Protein AF-0000000073357534 (afdb_homodimer)

Nearest PDB structures (foldseek):
  8con-assembly1_A  TM=9.930E-01  e=1.482E-68  Arabidopsis thaliana
  4l0q-assembly1_B  TM=9.699E-01  e=1.072E-57  Arabidopsis thaliana
  8co4-assembly1_A  TM=9.662E-01  e=1.072E-57  Arabidopsis thaliana
  4dlb-assembly1_B  TM=9.691E-01  e=5.096E-57  Solanum lycopersicum
  7aas-assembly1_A  TM=9.736E-01  e=1.022E-55  Chlamydomonas reinhardtii

Structure (mmCIF, N/CA/C/O backbone):
data_AF-0000000073357534-model_v1
#
loop_
_entity.id
_entity.type
_entity.pdbx_description
1 polymer 'alcohol dehydrogenase'
#
loop_
_atom_site.group_PDB
_atom_site.id
_atom_site.type_symbol
_atom_site.label_atom_id
_atom_site.label_alt_id
_atom_site.label_comp_id
_atom_site.label_asym_id
_atom_site.label_entity_id
_atom_site.label_seq_id
_atom_site.pdbx_PDB_ins_code
_atom_site.Cartn_x
_atom_site.Cartn_y
_atom_site.Cartn_z
_atom_site.occupancy
_atom_site.B_iso_or_equiv
_atom_site.auth_seq_id
_atom_site.auth_comp_id
_atom_site.auth_asym_id
_atom_site.auth_atom_id
_atom_site.pdbx_PDB_model_num
ATOM 1 N N . MET A 1 1 ? 17.953 -46.375 -7.742 1 47.38 1 MET A N 1
ATOM 2 C CA . MET A 1 1 ? 17.859 -45.562 -8.945 1 47.38 1 MET A CA 1
ATOM 3 C C . MET A 1 1 ? 16.781 -46.094 -9.883 1 47.38 1 MET A C 1
ATOM 5 O O . MET A 1 1 ? 16.641 -47.312 -10.055 1 47.38 1 MET A O 1
ATOM 9 N N . SER A 1 2 ? 15.789 -45.156 -10.141 1 57.09 2 SER A N 1
ATOM 10 C CA . SER A 1 2 ? 14.75 -45.656 -11.055 1 57.09 2 SER A CA 1
ATOM 11 C C . SER A 1 2 ? 15.367 -46.219 -12.328 1 57.09 2 SER A C 1
ATOM 13 O O . SER A 1 2 ? 16.438 -45.812 -12.75 1 57.09 2 SER A O 1
ATOM 15 N N . SER A 1 3 ? 14.914 -47.375 -12.82 1 70.81 3 SER A N 1
ATOM 16 C CA . SER A 1 3 ? 15.375 -48.062 -14.016 1 70.81 3 SER A CA 1
ATOM 17 C C . SER A 1 3 ? 15.422 -47.125 -15.219 1 70.81 3 SER A C 1
ATOM 19 O O . SER A 1 3 ? 16.094 -47.406 -16.219 1 70.81 3 SER A O 1
ATOM 21 N N . THR A 1 4 ? 14.969 -45.906 -14.977 1 83.06 4 THR A N 1
ATOM 22 C CA . THR A 1 4 ? 14.867 -45.031 -16.125 1 83.06 4 THR A CA 1
ATOM 23 C C . THR A 1 4 ? 15.812 -43.844 -15.969 1 83.06 4 THR A C 1
ATOM 25 O O . THR A 1 4 ? 15.883 -42.969 -16.844 1 83.06 4 THR A O 1
ATOM 28 N N . ALA A 1 5 ? 16.641 -43.875 -15.008 1 86.44 5 ALA A N 1
ATOM 29 C CA . ALA A 1 5 ? 17.562 -42.75 -14.766 1 86.44 5 ALA A CA 1
ATOM 30 C C . ALA A 1 5 ? 18.562 -42.625 -15.922 1 86.44 5 ALA A C 1
ATOM 32 O O . ALA A 1 5 ? 19.125 -43.594 -16.391 1 86.44 5 ALA A O 1
ATOM 33 N N . GLY A 1 6 ? 18.641 -41.406 -16.391 1 90.25 6 GLY A N 1
ATOM 34 C CA . GLY A 1 6 ? 19.609 -41.094 -17.438 1 90.25 6 GLY A CA 1
ATOM 35 C C . GLY A 1 6 ? 19.125 -41.5 -18.812 1 90.25 6 GLY A C 1
ATOM 36 O O . GLY A 1 6 ? 19.812 -41.281 -19.812 1 90.25 6 GLY A O 1
ATOM 37 N N . GLN A 1 7 ? 17.906 -42.062 -18.875 1 95.19 7 GLN A N 1
ATOM 38 C CA . GLN A 1 7 ? 17.359 -42.531 -20.156 1 95.19 7 GLN A CA 1
ATOM 39 C C . GLN A 1 7 ? 16.203 -41.656 -20.609 1 95.19 7 GLN A C 1
ATOM 41 O O . GLN A 1 7 ? 15.547 -41 -19.797 1 95.19 7 GLN A O 1
ATOM 46 N N . VAL A 1 8 ? 16.047 -41.719 -21.906 1 97.12 8 VAL A N 1
ATOM 47 C CA . VAL A 1 8 ? 14.836 -41.125 -22.453 1 97.12 8 VAL A CA 1
ATOM 48 C C . VAL A 1 8 ? 13.625 -42 -22.141 1 97.12 8 VAL A C 1
ATOM 50 O O . VAL A 1 8 ? 13.688 -43.219 -22.312 1 97.12 8 VAL A O 1
ATOM 53 N N . ILE A 1 9 ? 12.594 -41.344 -21.703 1 96.88 9 ILE A N 1
ATOM 54 C CA . ILE A 1 9 ? 11.359 -42.062 -21.391 1 96.88 9 ILE A CA 1
ATOM 55 C C . ILE A 1 9 ? 10.305 -41.75 -22.453 1 96.88 9 ILE A C 1
ATOM 57 O O . ILE A 1 9 ? 10.172 -40.594 -22.875 1 96.88 9 ILE A O 1
ATOM 61 N N . ARG A 1 10 ? 9.648 -42.781 -22.891 1 97.5 10 ARG A N 1
ATOM 62 C CA . ARG A 1 10 ? 8.461 -42.562 -23.719 1 97.5 10 ARG A CA 1
ATOM 63 C C . ARG A 1 10 ? 7.188 -42.688 -22.891 1 97.5 10 ARG A C 1
ATOM 65 O O . ARG A 1 10 ? 7.02 -43.625 -22.109 1 97.5 10 ARG A O 1
ATOM 72 N N . CYS A 1 11 ? 6.395 -41.688 -23 1 97.19 11 CYS A N 1
ATOM 73 C CA . CYS A 1 11 ? 5.164 -41.719 -22.219 1 97.19 11 CYS A CA 1
ATOM 74 C C . CYS A 1 11 ? 4.066 -40.906 -22.922 1 97.19 11 CYS A C 1
ATOM 76 O O . CYS A 1 11 ? 4.293 -40.344 -23.984 1 97.19 11 CYS A O 1
ATOM 78 N N . LYS A 1 12 ? 2.865 -41 -22.297 1 98.12 12 LYS A N 1
ATOM 79 C CA . LYS A 1 12 ? 1.724 -40.25 -22.828 1 98.12 12 LYS A CA 1
ATOM 80 C C . LYS A 1 12 ? 1.749 -38.781 -22.391 1 98.12 12 LYS A C 1
ATOM 82 O O . LYS A 1 12 ? 2.104 -38.5 -21.25 1 98.12 12 LYS A O 1
ATOM 87 N N . ALA A 1 13 ? 1.419 -37.906 -23.312 1 98.62 13 ALA A N 1
ATOM 88 C CA . ALA A 1 13 ? 1.224 -36.469 -23.031 1 98.62 13 ALA A CA 1
ATOM 89 C C . ALA A 1 13 ? 0.085 -35.906 -23.875 1 98.62 13 ALA A C 1
ATOM 91 O O . ALA A 1 13 ? -0.211 -36.438 -24.969 1 98.62 13 ALA A O 1
ATOM 92 N N . ALA A 1 14 ? -0.612 -34.969 -23.328 1 98.62 14 ALA A N 1
ATOM 93 C CA . ALA A 1 14 ? -1.598 -34.219 -24.094 1 98.62 14 ALA A CA 1
ATOM 94 C C . ALA A 1 14 ? -0.962 -33 -24.734 1 98.62 14 ALA A C 1
ATOM 96 O O . ALA A 1 14 ? -0.644 -32 -24.047 1 98.62 14 ALA A O 1
ATOM 97 N N . VAL A 1 15 ? -0.807 -32.969 -26.031 1 98.31 15 VAL A N 1
ATOM 98 C CA . VAL A 1 15 ? -0.068 -31.938 -26.75 1 98.31 15 VAL A CA 1
ATOM 99 C C . VAL A 1 15 ? -1.045 -30.984 -27.422 1 98.31 15 VAL A C 1
ATOM 101 O O . VAL A 1 15 ? -2.027 -31.406 -28.031 1 98.31 15 VAL A O 1
ATOM 104 N N . ALA A 1 16 ? -0.853 -29.719 -27.188 1 97.25 16 ALA A N 1
ATOM 105 C CA . ALA A 1 16 ? -1.54 -28.703 -27.969 1 97.25 16 ALA A CA 1
ATOM 106 C C . ALA A 1 16 ? -0.762 -28.359 -29.234 1 97.25 16 ALA A C 1
ATOM 108 O O . ALA A 1 16 ? 0.313 -27.75 -29.172 1 97.25 16 ALA A O 1
ATOM 109 N N . TRP A 1 17 ? -1.296 -28.656 -30.344 1 96.25 17 TRP A N 1
ATOM 110 C CA . TRP A 1 17 ? -0.614 -28.438 -31.609 1 96.25 17 TRP A CA 1
ATOM 111 C C . TRP A 1 17 ? -0.954 -27.047 -32.156 1 96.25 17 TRP A C 1
ATOM 113 O O . TRP A 1 17 ? -0.148 -26.438 -32.875 1 96.25 17 TRP A O 1
ATOM 123 N N . GLU A 1 18 ? -2.139 -26.609 -31.906 1 93 18 GLU A N 1
ATOM 124 C CA . GLU A 1 18 ? -2.633 -25.312 -32.375 1 93 18 GLU A CA 1
ATOM 125 C C . GLU A 1 18 ? -3.51 -24.641 -31.312 1 93 18 GLU A C 1
ATOM 127 O O . GLU A 1 18 ? -4.141 -25.312 -30.5 1 93 18 GLU A O 1
ATOM 132 N N . ALA A 1 19 ? -3.549 -23.328 -31.422 1 93.38 19 ALA A N 1
ATOM 133 C CA . ALA A 1 19 ? -4.352 -22.547 -30.484 1 93.38 19 ALA A CA 1
ATOM 134 C C . ALA A 1 19 ? -5.824 -22.938 -30.562 1 93.38 19 ALA A C 1
ATOM 136 O O . ALA A 1 19 ? -6.391 -23.031 -31.656 1 93.38 19 ALA A O 1
ATOM 137 N N . GLY A 1 20 ? -6.344 -23.25 -29.453 1 93.19 20 GLY A N 1
ATOM 138 C CA . GLY A 1 20 ? -7.785 -23.422 -29.328 1 93.19 20 GLY A CA 1
ATOM 139 C C . GLY A 1 20 ? -8.273 -24.781 -29.812 1 93.19 20 GLY A C 1
ATOM 140 O O . GLY A 1 20 ? -9.469 -25.062 -29.75 1 93.19 20 GLY A O 1
ATOM 141 N N . LYS A 1 21 ? -7.457 -25.578 -30.312 1 95.31 21 LYS A N 1
ATOM 142 C CA . LYS A 1 21 ? -7.848 -26.922 -30.75 1 95.31 21 LYS A CA 1
ATOM 143 C C . LYS A 1 21 ? -7.676 -27.938 -29.609 1 95.31 21 LYS A C 1
ATOM 145 O O . LYS A 1 21 ? -6.816 -27.766 -28.75 1 95.31 21 LYS A O 1
ATOM 150 N N . PRO A 1 22 ? -8.516 -28.969 -29.609 1 97.31 22 PRO A N 1
ATOM 151 C CA . PRO A 1 22 ? -8.391 -29.969 -28.562 1 97.31 22 PRO A CA 1
ATOM 152 C C . PRO A 1 22 ? -6.977 -30.547 -28.453 1 97.31 22 PRO A C 1
ATOM 154 O O . PRO A 1 22 ? -6.289 -30.688 -29.469 1 97.31 22 PRO A O 1
ATOM 157 N N . LEU A 1 23 ? -6.586 -30.828 -27.266 1 98.31 23 LEU A N 1
ATOM 158 C CA . LEU A 1 23 ? -5.297 -31.469 -27.047 1 98.31 23 LEU A CA 1
ATOM 159 C C . LEU A 1 23 ? -5.277 -32.875 -27.656 1 98.31 23 LEU A C 1
ATOM 161 O O . LEU A 1 23 ? -6.301 -33.562 -27.656 1 98.31 23 LEU A O 1
ATOM 165 N N . VAL A 1 24 ? -4.156 -33.25 -28.141 1 98.44 24 VAL A N 1
ATOM 166 C CA . VAL A 1 24 ? -4 -34.562 -28.75 1 98.44 24 VAL A CA 1
ATOM 167 C C . VAL A 1 24 ? -3.109 -35.438 -27.875 1 98.44 24 VAL A C 1
ATOM 169 O O . VAL A 1 24 ? -1.997 -35.031 -27.516 1 98.44 24 VAL A O 1
ATOM 172 N N . MET A 1 25 ? -3.652 -36.656 -27.516 1 98.12 25 MET A N 1
ATOM 173 C CA . MET A 1 25 ? -2.828 -37.594 -26.797 1 98.12 25 MET A CA 1
ATOM 174 C C . MET A 1 25 ? -1.719 -38.156 -27.688 1 98.12 25 MET A C 1
ATOM 176 O O . MET A 1 25 ? -1.992 -38.719 -28.75 1 98.12 25 MET A O 1
ATOM 180 N N . GLU A 1 26 ? -0.502 -37.875 -27.25 1 98.12 26 GLU A N 1
ATOM 181 C CA . GLU A 1 26 ? 0.667 -38.344 -27.984 1 98.12 26 GLU A CA 1
ATOM 182 C C . GLU A 1 26 ? 1.582 -39.188 -27.109 1 98.12 26 GLU A C 1
ATOM 184 O O . GLU A 1 26 ? 1.539 -39.094 -25.891 1 98.12 26 GLU A O 1
ATOM 189 N N . GLU A 1 27 ? 2.275 -40.031 -27.766 1 98.19 27 GLU A N 1
ATOM 190 C CA . GLU A 1 27 ? 3.469 -40.594 -27.125 1 98.19 27 GLU A CA 1
ATOM 191 C C . GLU A 1 27 ? 4.672 -39.656 -27.328 1 98.19 27 GLU A C 1
ATOM 193 O O . GLU A 1 27 ? 5.059 -39.406 -28.469 1 98.19 27 GLU A O 1
ATOM 198 N N . VAL A 1 28 ? 5.219 -39.156 -26.25 1 98.44 28 VAL A N 1
ATOM 199 C CA . VAL A 1 28 ? 6.34 -38.25 -26.359 1 98.44 28 VAL A CA 1
ATOM 200 C C . VAL A 1 28 ? 7.582 -38.844 -25.719 1 98.44 28 VAL A C 1
ATOM 202 O O . VAL A 1 28 ? 7.48 -39.781 -24.906 1 98.44 28 VAL A O 1
ATOM 205 N N . GLU A 1 29 ? 8.68 -38.375 -26.172 1 98.44 29 GLU A N 1
ATOM 206 C CA . GLU A 1 29 ? 9.938 -38.656 -25.516 1 98.44 29 GLU A CA 1
ATOM 207 C C . GLU A 1 29 ? 10.289 -37.594 -24.484 1 98.44 29 GLU A C 1
ATOM 209 O O . GLU A 1 29 ? 10.219 -36.406 -24.781 1 98.44 29 GLU A O 1
ATOM 214 N N . VAL A 1 30 ? 10.602 -38.031 -23.266 1 98.5 30 VAL A N 1
ATOM 215 C CA . VAL A 1 30 ? 11.031 -37.094 -22.219 1 98.5 30 VAL A CA 1
ATOM 216 C C . VAL A 1 30 ? 12.5 -37.375 -21.875 1 98.5 30 VAL A C 1
ATOM 218 O O . VAL A 1 30 ? 12.859 -38.469 -21.453 1 98.5 30 VAL A O 1
ATOM 221 N N . ALA A 1 31 ? 13.289 -36.406 -22.078 1 98.06 31 ALA A N 1
ATOM 222 C CA . ALA A 1 31 ? 14.727 -36.531 -21.859 1 98.06 31 ALA A CA 1
ATOM 223 C C . ALA A 1 31 ? 15.047 -36.625 -20.359 1 98.06 31 ALA A C 1
ATOM 225 O O . ALA A 1 31 ? 14.234 -36.25 -19.516 1 98.06 31 ALA A O 1
ATOM 226 N N . PRO A 1 32 ? 16.188 -37.281 -20.047 1 97.88 32 PRO A N 1
ATOM 227 C CA . PRO A 1 32 ? 16.609 -37.25 -18.656 1 97.88 32 PRO A CA 1
ATOM 228 C C . PRO A 1 32 ? 16.938 -35.844 -18.172 1 97.88 32 PRO A C 1
ATOM 230 O O . PRO A 1 32 ? 17.312 -34.969 -18.969 1 97.88 32 PRO A O 1
ATOM 233 N N . PRO A 1 33 ? 16.812 -35.562 -16.859 1 98.25 33 PRO A N 1
ATOM 234 C CA . PRO A 1 33 ? 17.141 -34.25 -16.312 1 98.25 33 PRO A CA 1
ATOM 235 C C . PRO A 1 33 ? 18.625 -33.938 -16.406 1 98.25 33 PRO A C 1
ATOM 237 O O . PRO A 1 33 ? 19.469 -34.812 -16.219 1 98.25 33 PRO A O 1
ATOM 240 N N . GLN A 1 34 ? 18.938 -32.75 -16.781 1 97.69 34 GLN A N 1
ATOM 241 C CA . GLN A 1 34 ? 20.297 -32.25 -16.781 1 97.69 34 GLN A CA 1
ATOM 242 C C . GLN A 1 34 ? 20.625 -31.531 -15.469 1 97.69 34 GLN A C 1
ATOM 244 O O . GLN A 1 34 ? 19.984 -31.766 -14.453 1 97.69 34 GLN A O 1
ATOM 249 N N . ALA A 1 35 ? 21.734 -30.719 -15.539 1 97.69 35 ALA A N 1
ATOM 250 C CA . ALA A 1 35 ? 22.188 -30.016 -14.336 1 97.69 35 ALA A CA 1
ATOM 251 C C . ALA A 1 35 ? 21.062 -29.172 -13.742 1 97.69 35 ALA A C 1
ATOM 253 O O . ALA A 1 35 ? 20.422 -28.391 -14.461 1 97.69 35 ALA A O 1
ATOM 254 N N . MET A 1 36 ? 20.766 -29.359 -12.43 1 98.06 36 MET A N 1
ATOM 255 C CA . MET A 1 36 ? 19.812 -28.594 -11.633 1 98.06 36 MET A CA 1
ATOM 256 C C . MET A 1 36 ? 18.391 -28.859 -12.094 1 98.06 36 MET A C 1
ATOM 258 O O . MET A 1 36 ? 17.484 -28.062 -11.836 1 98.06 36 MET A O 1
ATOM 262 N N . GLU A 1 37 ? 18.219 -29.953 -12.742 1 98.25 37 GLU A N 1
ATOM 263 C CA . GLU A 1 37 ? 16.891 -30.359 -13.188 1 98.25 37 GLU A CA 1
ATOM 264 C C . GLU A 1 37 ? 16.422 -31.625 -12.477 1 98.25 37 GLU A C 1
ATOM 266 O O . GLU A 1 37 ? 17.25 -32.375 -11.922 1 98.25 37 GLU A O 1
ATOM 271 N N . VAL A 1 38 ? 15.148 -31.812 -12.461 1 98.56 38 VAL A N 1
ATOM 272 C CA . VAL A 1 38 ? 14.516 -33 -11.875 1 98.56 38 VAL A CA 1
ATOM 273 C C . VAL A 1 38 ? 13.438 -33.531 -12.82 1 98.56 38 VAL A C 1
ATOM 275 O O . VAL A 1 38 ? 12.68 -32.75 -13.406 1 98.56 38 VAL A O 1
ATOM 278 N N . ARG A 1 39 ? 13.438 -34.75 -13.055 1 98.75 39 ARG A N 1
ATOM 279 C CA . ARG A 1 39 ? 12.336 -35.375 -13.781 1 98.75 39 ARG A CA 1
ATOM 280 C C . ARG A 1 39 ? 11.289 -35.938 -12.82 1 98.75 39 ARG A C 1
ATOM 282 O O . ARG A 1 39 ? 11.625 -36.656 -11.867 1 98.75 39 ARG A O 1
ATOM 289 N N . LEU A 1 40 ? 10.109 -35.625 -13.062 1 98.56 40 LEU A N 1
ATOM 290 C CA . LEU A 1 40 ? 8.992 -35.969 -12.195 1 98.56 40 LEU A CA 1
ATOM 291 C C . LEU A 1 40 ? 8.039 -36.938 -12.898 1 98.56 40 LEU A C 1
ATOM 293 O O . LEU A 1 40 ? 7.773 -36.781 -14.094 1 98.56 40 LEU A O 1
ATOM 297 N N . LYS A 1 41 ? 7.562 -37.906 -12.172 1 98.44 41 LYS A N 1
ATOM 298 C CA . LYS A 1 41 ? 6.375 -38.656 -12.562 1 98.44 41 LYS A CA 1
ATOM 299 C C . LYS A 1 41 ? 5.105 -37.969 -12.039 1 98.44 41 LYS A C 1
ATOM 301 O O . LYS A 1 41 ? 4.891 -37.906 -10.828 1 98.44 41 LYS A O 1
ATOM 306 N N . ILE A 1 42 ? 4.289 -37.531 -12.922 1 98.69 42 ILE A N 1
ATOM 307 C CA . ILE A 1 42 ? 3.076 -36.812 -12.531 1 98.69 42 ILE A CA 1
ATOM 308 C C . ILE A 1 42 ? 1.961 -37.812 -12.25 1 98.69 42 ILE A C 1
ATOM 310 O O . ILE A 1 42 ? 1.645 -38.656 -13.102 1 98.69 42 ILE A O 1
ATOM 314 N N . LEU A 1 43 ? 1.398 -37.719 -11.102 1 98.56 43 LEU A N 1
ATOM 315 C CA . LEU A 1 43 ? 0.323 -38.656 -10.742 1 98.56 43 LEU A CA 1
ATOM 316 C C . LEU A 1 43 ? -1.036 -37.969 -10.859 1 98.56 43 LEU A C 1
ATOM 318 O O . LEU A 1 43 ? -2.016 -38.594 -11.266 1 98.56 43 LEU A O 1
ATOM 322 N N . PHE A 1 44 ? -1.114 -36.75 -10.469 1 98.62 44 PHE A N 1
ATOM 323 C CA . PHE A 1 44 ? -2.32 -35.938 -10.562 1 98.62 44 PHE A CA 1
ATOM 324 C C . PHE A 1 44 ? -1.992 -34.531 -11.078 1 98.62 44 PHE A C 1
ATOM 326 O O . PHE A 1 44 ? -0.974 -33.938 -10.703 1 98.62 44 PHE A O 1
ATOM 333 N N . THR A 1 45 ? -2.754 -34.031 -11.961 1 98.31 45 THR A N 1
ATOM 334 C CA . THR A 1 45 ? -2.676 -32.625 -12.406 1 98.31 45 THR A CA 1
ATOM 335 C C . THR A 1 45 ? -4.062 -32 -12.445 1 98.31 45 THR A C 1
ATOM 337 O O . THR A 1 45 ? -5.07 -32.688 -12.266 1 98.31 45 THR A O 1
ATOM 340 N N . SER A 1 46 ? -4.141 -30.75 -12.398 1 97.38 46 SER A N 1
ATOM 341 C CA . SER A 1 46 ? -5.414 -30.031 -12.461 1 97.38 46 SER A CA 1
ATOM 342 C C . SER A 1 46 ? -5.383 -28.938 -13.508 1 97.38 46 SER A C 1
ATOM 344 O O . SER A 1 46 ? -4.309 -28.469 -13.891 1 97.38 46 SER A O 1
ATOM 346 N N . LEU A 1 47 ? -6.535 -28.672 -14.047 1 96.12 47 LEU A N 1
ATOM 347 C CA . LEU A 1 47 ? -6.652 -27.609 -15.039 1 96.12 47 LEU A CA 1
ATOM 348 C C . LEU A 1 47 ? -6.863 -26.266 -14.359 1 96.12 47 LEU A C 1
ATOM 350 O O . LEU A 1 47 ? -7.684 -26.141 -13.453 1 96.12 47 LEU A O 1
ATOM 354 N N . CYS A 1 48 ? -6.082 -25.281 -14.711 1 93.19 48 CYS A N 1
ATOM 355 C CA . CYS A 1 48 ? -6.195 -23.906 -14.25 1 93.19 48 CYS A CA 1
ATOM 356 C C . CYS A 1 48 ? -6.578 -22.969 -15.391 1 93.19 48 CYS A C 1
ATOM 358 O O . CYS A 1 48 ? -6.293 -23.266 -16.562 1 93.19 48 CYS A O 1
ATOM 360 N N . HIS A 1 49 ? -7.195 -21.844 -15.102 1 89.38 49 HIS A N 1
ATOM 361 C CA . HIS A 1 49 ? -7.617 -20.891 -16.125 1 89.38 49 HIS A CA 1
ATOM 362 C C . HIS A 1 49 ? -6.418 -20.375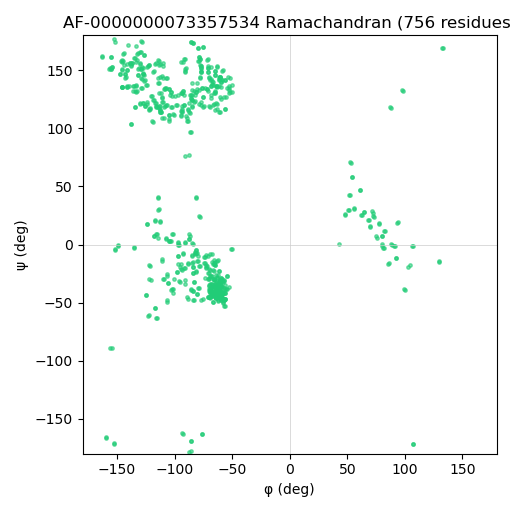 -16.922 1 89.38 49 HIS A C 1
ATOM 364 O O . HIS A 1 49 ? -6.539 -20.062 -18.109 1 89.38 49 HIS A O 1
ATOM 370 N N . THR A 1 50 ? -5.312 -20.266 -16.328 1 89.25 50 THR A N 1
ATOM 371 C CA . THR A 1 50 ? -4.086 -19.859 -17 1 89.25 50 THR A CA 1
ATOM 372 C C . THR A 1 50 ? -3.768 -20.797 -18.156 1 89.25 50 THR A C 1
ATOM 374 O O . THR A 1 50 ? -3.297 -20.344 -19.219 1 89.25 50 THR A O 1
ATOM 377 N N . ASP A 1 51 ? -4.012 -22.047 -18.016 1 92.75 51 ASP A N 1
ATOM 378 C CA . ASP A 1 51 ? -3.83 -23 -19.109 1 92.75 51 ASP A CA 1
ATOM 379 C C . ASP A 1 51 ? -4.75 -22.672 -20.281 1 92.75 51 ASP A C 1
ATOM 381 O O . ASP A 1 51 ? -4.312 -22.656 -21.422 1 92.75 51 ASP A O 1
ATOM 385 N N . VAL A 1 52 ? -5.957 -22.375 -19.922 1 91.5 52 VAL A N 1
ATOM 386 C CA . VAL A 1 52 ? -6.965 -22.109 -20.938 1 91.5 52 VAL A CA 1
ATOM 387 C C . VAL A 1 52 ? -6.629 -20.812 -21.672 1 91.5 52 VAL A C 1
ATOM 389 O O . VAL A 1 52 ? -6.723 -20.719 -22.891 1 91.5 52 VAL A O 1
ATOM 392 N N . TYR A 1 53 ? -6.234 -19.844 -20.906 1 87.06 53 TYR A N 1
ATOM 393 C CA . TYR A 1 53 ? -5.906 -18.547 -21.469 1 87.06 53 TYR A CA 1
ATOM 394 C C . TYR A 1 53 ? -4.82 -18.672 -22.531 1 87.06 53 TYR A C 1
ATOM 396 O O . TYR A 1 53 ? -4.961 -18.141 -23.625 1 87.06 53 TYR A O 1
ATOM 404 N N . PHE A 1 54 ? -3.777 -19.359 -22.25 1 89.5 54 PHE A N 1
ATOM 405 C CA . PHE A 1 54 ? -2.652 -19.453 -23.172 1 89.5 54 PHE A CA 1
ATOM 406 C C . PHE A 1 54 ? -2.928 -20.5 -24.25 1 89.5 54 PHE A C 1
ATOM 408 O O . PHE A 1 54 ? -2.35 -20.422 -25.344 1 89.5 54 PHE A O 1
ATOM 415 N N . TRP A 1 55 ? -3.801 -21.406 -23.953 1 92.88 55 TRP A N 1
ATOM 416 C CA . TRP A 1 55 ? -4.246 -22.375 -24.953 1 92.88 55 TRP A CA 1
ATOM 417 C C . TRP A 1 55 ? -5.078 -21.688 -26.031 1 92.88 55 TRP A C 1
ATOM 419 O O . TRP A 1 55 ? -4.887 -21.953 -27.219 1 92.88 55 TRP A O 1
ATOM 429 N N . GLU A 1 56 ? -5.898 -20.812 -25.578 1 89.06 56 GLU A N 1
ATOM 430 C CA . GLU A 1 56 ? -6.715 -20.062 -26.547 1 89.06 56 GLU A CA 1
ATOM 431 C C . GLU A 1 56 ? -5.875 -19.078 -27.328 1 89.06 56 GLU A C 1
ATOM 433 O O . GLU A 1 56 ? -6.176 -18.781 -28.5 1 89.06 56 GLU A O 1
ATOM 438 N N . ALA A 1 57 ? -4.805 -18.578 -26.703 1 77.75 57 ALA A N 1
ATOM 439 C CA . ALA A 1 57 ? -3.793 -17.688 -27.281 1 77.75 57 ALA A CA 1
ATOM 440 C C . ALA A 1 57 ? -4.438 -16.5 -27.969 1 77.75 57 ALA A C 1
ATOM 442 O O . ALA A 1 57 ? -4.012 -16.094 -29.062 1 77.75 57 ALA A O 1
ATOM 443 N N . LYS A 1 58 ? -5.52 -16.094 -27.531 1 70.94 58 LYS A N 1
ATOM 444 C CA . LYS A 1 58 ? -6.141 -14.953 -28.188 1 70.94 58 LYS A CA 1
ATOM 445 C C . LYS A 1 58 ? -5.25 -13.711 -28.109 1 70.94 58 LYS A C 1
ATOM 447 O O . LYS A 1 58 ? -4.922 -13.258 -27 1 70.94 58 LYS A O 1
ATOM 452 N N . GLY A 1 59 ? -4.77 -13.266 -29.25 1 60.84 59 GLY A N 1
ATOM 453 C CA . GLY A 1 59 ? -4.012 -12.031 -29.375 1 60.84 59 GLY A CA 1
ATOM 454 C C . GLY A 1 59 ? -2.559 -12.188 -28.969 1 60.84 59 GLY A C 1
ATOM 455 O O . GLY A 1 59 ? -1.865 -11.195 -28.734 1 60.84 59 GLY A O 1
ATOM 456 N N . GLN A 1 60 ? -2.223 -13.477 -28.734 1 69.38 60 GLN A N 1
ATOM 457 C CA . GLN A 1 60 ? -0.843 -13.695 -28.328 1 69.38 60 GLN A CA 1
ATOM 458 C C . GLN A 1 60 ? -0.088 -14.555 -29.328 1 69.38 60 GLN A C 1
ATOM 460 O O . GLN A 1 60 ? -0.653 -14.977 -30.344 1 69.38 60 GLN A O 1
ATOM 465 N N . THR A 1 61 ? 1.139 -14.352 -29.453 1 64.06 61 THR A N 1
ATOM 466 C CA . THR A 1 61 ? 1.969 -15.227 -30.266 1 64.06 61 THR A CA 1
ATOM 467 C C . THR A 1 61 ? 2.49 -16.406 -29.438 1 64.06 61 THR A C 1
ATOM 469 O O . THR A 1 61 ? 3.641 -16.391 -29 1 64.06 61 THR A O 1
ATOM 472 N N . PRO A 1 62 ? 1.475 -17.297 -29.297 1 68.75 62 PRO A N 1
ATOM 473 C CA . PRO A 1 62 ? 1.912 -18.375 -28.406 1 68.75 62 PRO A CA 1
ATOM 474 C C . PRO A 1 62 ? 2.846 -19.375 -29.094 1 68.75 62 PRO A C 1
ATOM 476 O O . PRO A 1 62 ? 2.9 -19.422 -30.312 1 68.75 62 PRO A O 1
ATOM 479 N N . LEU A 1 63 ? 3.689 -19.938 -28.422 1 86.44 63 LEU A N 1
ATOM 480 C CA . LEU A 1 63 ? 4.598 -21 -28.844 1 86.44 63 LEU A CA 1
ATOM 481 C C . LEU A 1 63 ? 3.861 -22.344 -28.953 1 86.44 63 LEU A C 1
ATOM 483 O O . LEU A 1 63 ? 3.146 -22.734 -28.031 1 86.44 63 LEU A O 1
ATOM 487 N N . PHE A 1 64 ? 3.797 -22.984 -30.156 1 91.94 64 PHE A N 1
ATOM 488 C CA . PHE A 1 64 ? 3.262 -24.328 -30.406 1 91.94 64 PHE A CA 1
ATOM 489 C C . PHE A 1 64 ? 4.242 -25.156 -31.219 1 91.94 64 PHE A C 1
ATOM 491 O O . PHE A 1 64 ? 5.07 -24.609 -31.953 1 91.94 64 PHE A O 1
ATOM 498 N N . PRO A 1 65 ? 4.184 -26.594 -31.141 1 95.62 65 PRO A N 1
ATOM 499 C CA . PRO A 1 65 ? 3.369 -27.375 -30.219 1 95.62 65 PRO A CA 1
ATOM 500 C C . PRO A 1 65 ? 3.863 -27.297 -28.781 1 95.62 65 PRO A C 1
ATOM 502 O O . PRO A 1 65 ? 5.059 -27.094 -28.531 1 95.62 65 PRO A O 1
ATOM 505 N N . ARG A 1 66 ? 2.949 -27.453 -27.859 1 95.38 66 ARG A N 1
ATOM 506 C CA . ARG A 1 66 ? 3.293 -27.266 -26.453 1 95.38 66 ARG A CA 1
ATOM 507 C C . ARG A 1 66 ? 2.502 -28.219 -25.562 1 95.38 66 ARG A C 1
ATOM 509 O O . ARG A 1 66 ? 1.424 -28.672 -25.938 1 95.38 66 ARG A O 1
ATOM 516 N N . ILE A 1 67 ? 3.09 -28.594 -24.453 1 97.5 67 ILE A N 1
ATOM 517 C CA . ILE A 1 67 ? 2.383 -29.312 -23.391 1 97.5 67 ILE A CA 1
ATOM 518 C C . ILE A 1 67 ? 2.051 -28.359 -22.25 1 97.5 67 ILE A C 1
ATOM 520 O O . ILE A 1 67 ? 2.949 -27.781 -21.641 1 97.5 67 ILE A O 1
ATOM 524 N N . PHE A 1 68 ? 0.743 -28.156 -21.953 1 96.88 68 PHE A N 1
ATOM 525 C CA . PHE A 1 68 ? 0.301 -27.25 -20.891 1 96.88 68 PHE A CA 1
ATOM 526 C C . PHE A 1 68 ? 0.281 -27.953 -19.547 1 96.88 68 PHE A C 1
ATOM 528 O O . PHE A 1 68 ? 0.93 -28.984 -19.375 1 96.88 68 PHE A O 1
ATOM 535 N N . GLY A 1 69 ? -0.296 -27.297 -18.594 1 97.19 69 GLY A N 1
ATOM 536 C CA . GLY A 1 69 ? -0.387 -27.812 -17.234 1 97.19 69 GLY A CA 1
ATOM 537 C C . GLY A 1 69 ? 0.686 -27.25 -16.312 1 97.19 69 GLY A C 1
ATOM 538 O O . GLY A 1 69 ? 1.859 -27.188 -16.688 1 97.19 69 GLY A O 1
ATOM 539 N N . HIS A 1 70 ? 0.26 -26.797 -15.125 1 97.12 70 HIS A N 1
ATOM 540 C CA . HIS A 1 70 ? 1.251 -26.266 -14.195 1 97.12 70 HIS A CA 1
ATOM 541 C C . HIS A 1 70 ? 0.841 -26.5 -12.75 1 97.12 70 HIS A C 1
ATOM 543 O O . HIS A 1 70 ? 1.559 -26.125 -11.82 1 97.12 70 HIS A O 1
ATOM 549 N N . GLU A 1 71 ? -0.271 -27.094 -12.516 1 97.06 71 GLU A N 1
ATOM 550 C CA . GLU A 1 71 ? -0.746 -27.516 -11.203 1 97.06 71 GLU A CA 1
ATOM 551 C C . GLU A 1 71 ? -0.771 -29.031 -11.094 1 97.06 71 GLU A C 1
ATOM 553 O O . GLU A 1 71 ? -1.57 -29.703 -11.758 1 97.06 71 GLU A O 1
ATOM 558 N N . ALA A 1 72 ? 0.109 -29.562 -10.195 1 98.25 72 ALA A N 1
ATOM 559 C CA . ALA A 1 72 ? 0.197 -31.031 -10.188 1 98.25 72 ALA A CA 1
ATOM 560 C C . ALA A 1 72 ? 0.854 -31.531 -8.906 1 98.25 72 ALA A C 1
ATOM 562 O O . ALA A 1 72 ? 1.378 -30.75 -8.117 1 98.25 72 ALA A O 1
ATOM 563 N N . GLY A 1 73 ? 0.663 -32.781 -8.625 1 98.44 73 GLY A N 1
ATOM 564 C CA . GLY A 1 73 ? 1.392 -33.562 -7.645 1 98.44 73 GLY A CA 1
ATOM 565 C C . GLY A 1 73 ? 2.014 -34.812 -8.227 1 98.44 73 GLY A C 1
ATOM 566 O O . GLY A 1 73 ? 1.408 -35.469 -9.078 1 98.44 73 GLY A O 1
ATOM 567 N N . GLY A 1 74 ? 3.211 -35.062 -7.836 1 98.38 74 GLY A N 1
ATOM 568 C CA . GLY A 1 74 ? 3.906 -36.188 -8.383 1 98.38 74 GLY A CA 1
ATOM 569 C C . GLY A 1 74 ? 5.062 -36.656 -7.516 1 98.38 74 GLY A C 1
ATOM 570 O O . GLY A 1 74 ? 5.109 -36.375 -6.32 1 98.38 74 GLY A O 1
ATOM 571 N N . ILE A 1 75 ? 5.863 -37.5 -8.156 1 98.31 75 ILE A N 1
ATOM 572 C CA . ILE A 1 75 ? 7.008 -38.125 -7.484 1 98.31 75 ILE A CA 1
ATOM 573 C C . ILE A 1 75 ? 8.281 -37.844 -8.289 1 98.31 75 ILE A C 1
ATOM 575 O O . ILE A 1 75 ? 8.266 -37.906 -9.523 1 98.31 75 ILE A O 1
ATOM 579 N N . VAL A 1 76 ? 9.367 -37.594 -7.52 1 98.62 76 VAL A N 1
ATOM 580 C CA . VAL A 1 76 ? 10.648 -37.469 -8.195 1 98.62 76 VAL A CA 1
ATOM 581 C C . VAL A 1 76 ? 11.062 -38.781 -8.805 1 98.62 76 VAL A C 1
ATOM 583 O O . VAL A 1 76 ? 11.164 -39.812 -8.094 1 98.62 76 VAL A O 1
ATOM 586 N N . GLU A 1 77 ? 11.234 -38.781 -10.07 1 98.38 77 GLU A N 1
ATOM 587 C CA . GLU A 1 77 ? 11.688 -40 -10.758 1 98.38 77 GLU A CA 1
ATOM 588 C C . GLU A 1 77 ? 13.211 -40.062 -10.82 1 98.38 77 GLU A C 1
ATOM 590 O O . GLU A 1 77 ? 13.797 -41.094 -10.547 1 98.38 77 GLU A O 1
ATOM 595 N N . SER A 1 78 ? 13.883 -39.031 -11.148 1 98.25 78 SER A N 1
ATOM 596 C CA . SER A 1 78 ? 15.336 -38.906 -11.195 1 98.25 78 SER A CA 1
ATOM 597 C C . SER A 1 78 ? 15.781 -37.469 -11.039 1 98.25 78 SER A C 1
ATOM 599 O O . SER A 1 78 ? 14.977 -36.531 -11.156 1 98.25 78 SER A O 1
ATOM 601 N N . VAL A 1 79 ? 17.062 -37.312 -10.688 1 98.19 79 VAL A N 1
ATOM 602 C CA . VAL A 1 79 ? 17.594 -35.969 -10.469 1 98.19 79 VAL A CA 1
ATOM 603 C C . VAL A 1 79 ? 18.859 -35.75 -11.305 1 98.19 79 VAL A C 1
ATOM 605 O O . VAL A 1 79 ? 19.594 -36.719 -11.578 1 98.19 79 VAL A O 1
ATOM 608 N N . GLY A 1 80 ? 19.047 -34.531 -11.742 1 97.44 80 GLY A N 1
ATOM 609 C CA . GLY A 1 80 ? 20.25 -34.188 -12.484 1 97.44 80 GLY A CA 1
ATOM 610 C C . GLY A 1 80 ? 21.406 -33.781 -11.586 1 97.44 80 GLY A C 1
ATOM 611 O O . GLY A 1 80 ? 21.266 -33.781 -10.359 1 97.44 80 GLY A O 1
ATOM 612 N N . GLU A 1 81 ? 22.516 -33.438 -12.289 1 96.81 81 GLU A N 1
ATO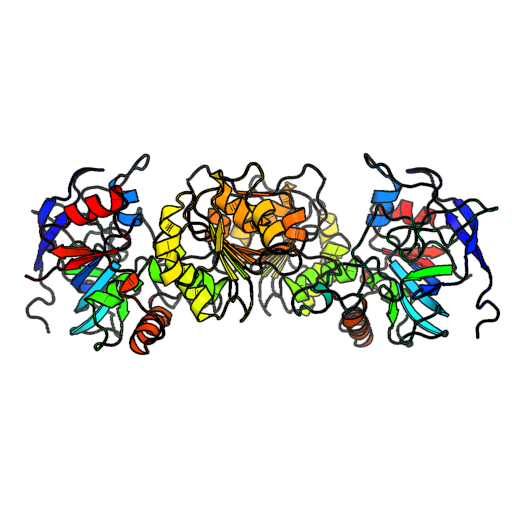M 613 C CA . GLU A 1 81 ? 23.719 -33 -11.586 1 96.81 81 GLU A CA 1
ATOM 614 C C . GLU A 1 81 ? 23.469 -31.766 -10.742 1 96.81 81 GLU A C 1
ATOM 616 O O . GLU A 1 81 ? 22.766 -30.844 -11.188 1 96.81 81 GLU A O 1
ATOM 621 N N . GLY A 1 82 ? 23.969 -31.734 -9.484 1 96.69 82 GLY A N 1
ATOM 622 C CA . GLY A 1 82 ? 23.906 -30.547 -8.648 1 96.69 82 GLY A CA 1
ATOM 623 C C . GLY A 1 82 ? 22.672 -30.5 -7.77 1 96.69 82 GLY A C 1
ATOM 624 O O . GLY A 1 82 ? 22.562 -29.656 -6.887 1 96.69 82 GLY A O 1
ATOM 625 N N . VAL A 1 83 ? 21.703 -31.375 -8.016 1 97.81 83 VAL A N 1
ATOM 626 C CA . VAL A 1 83 ? 20.516 -31.453 -7.172 1 97.81 83 VAL A CA 1
ATOM 627 C C . VAL A 1 83 ? 20.844 -32.188 -5.875 1 97.81 83 VAL A C 1
ATOM 629 O O . VAL A 1 83 ? 21.25 -33.344 -5.898 1 97.81 83 VAL A O 1
ATOM 632 N N . THR A 1 84 ? 20.656 -31.5 -4.742 1 96.62 84 THR A N 1
ATOM 633 C CA . THR A 1 84 ? 21.062 -32.094 -3.482 1 96.62 84 THR A CA 1
ATOM 634 C C . THR A 1 84 ? 19.875 -32.219 -2.525 1 96.62 84 THR A C 1
ATOM 636 O O . THR A 1 84 ? 19.906 -33.031 -1.59 1 96.62 84 THR A O 1
ATOM 639 N N . ASP A 1 85 ? 18.844 -31.516 -2.734 1 95.56 85 ASP A N 1
ATOM 640 C CA . ASP A 1 85 ? 17.781 -31.438 -1.734 1 95.56 85 ASP A CA 1
ATOM 641 C C . ASP A 1 85 ? 16.578 -32.281 -2.141 1 95.56 85 ASP A C 1
ATOM 643 O O . ASP A 1 85 ? 15.539 -32.25 -1.477 1 95.56 85 ASP A O 1
ATOM 647 N N . LEU A 1 86 ? 16.641 -33 -3.25 1 98.19 86 LEU A N 1
ATOM 648 C CA . LEU A 1 86 ? 15.625 -33.938 -3.73 1 98.19 86 LEU A CA 1
ATOM 649 C C . LEU A 1 86 ? 16.234 -35.281 -4.117 1 98.19 86 LEU A C 1
ATOM 651 O O . LEU A 1 86 ? 17.406 -35.344 -4.508 1 98.19 86 LEU A O 1
ATOM 655 N N . LYS A 1 87 ? 15.461 -36.281 -4 1 97.81 87 LYS A N 1
ATOM 656 C CA . LYS A 1 87 ? 15.859 -37.625 -4.418 1 97.81 87 LYS A CA 1
ATOM 657 C C . LYS A 1 87 ? 14.664 -38.406 -4.965 1 97.81 87 LYS A C 1
ATOM 659 O O . LYS A 1 87 ? 13.516 -38.094 -4.664 1 97.81 87 LYS A O 1
ATOM 664 N N . PRO A 1 88 ? 14.977 -39.469 -5.789 1 98.06 88 PRO A N 1
ATOM 665 C CA . PRO A 1 88 ? 13.875 -40.281 -6.285 1 98.06 88 PRO A CA 1
ATOM 666 C C . PRO A 1 88 ? 12.961 -40.781 -5.168 1 98.06 88 PRO A C 1
ATOM 668 O O . PRO A 1 88 ? 13.438 -41.188 -4.105 1 98.06 88 PRO A O 1
ATOM 671 N N . GLY A 1 89 ? 11.68 -40.656 -5.395 1 98.12 89 GLY A N 1
ATOM 672 C CA . GLY A 1 89 ? 10.711 -41.094 -4.402 1 98.12 89 GLY A CA 1
ATOM 673 C C . GLY A 1 89 ? 10.094 -39.969 -3.613 1 98.12 89 GLY A C 1
ATOM 674 O O . GLY A 1 89 ? 9.047 -40.125 -2.99 1 98.12 89 GLY A O 1
ATOM 675 N N . ASP A 1 90 ? 10.719 -38.844 -3.605 1 98.69 90 ASP A N 1
ATOM 676 C CA . ASP A 1 90 ? 10.164 -37.688 -2.896 1 98.69 90 ASP A CA 1
ATOM 677 C C . ASP A 1 90 ? 8.828 -37.25 -3.504 1 98.69 90 ASP A C 1
ATOM 679 O O . ASP A 1 90 ? 8.68 -37.25 -4.727 1 98.69 90 ASP A O 1
ATOM 683 N N . HIS A 1 91 ? 7.773 -36.938 -2.666 1 98.81 91 HIS A N 1
ATOM 684 C CA . HIS A 1 91 ? 6.527 -36.312 -3.098 1 98.81 91 HIS A CA 1
ATOM 685 C C . HIS A 1 91 ? 6.699 -34.812 -3.293 1 98.81 91 HIS A C 1
ATOM 687 O O . HIS A 1 91 ? 7.301 -34.125 -2.453 1 98.81 91 HIS A O 1
ATOM 693 N N . VAL A 1 92 ? 6.215 -34.312 -4.41 1 98.88 92 VAL A N 1
ATOM 694 C CA . VAL A 1 92 ? 6.543 -32.938 -4.73 1 98.88 92 VAL A CA 1
ATOM 695 C C . VAL A 1 92 ? 5.371 -32.281 -5.449 1 98.88 92 VAL A C 1
ATOM 697 O O . VAL A 1 92 ? 4.488 -32.969 -5.969 1 98.88 92 VAL A O 1
ATOM 700 N N . LEU A 1 93 ? 5.309 -30.984 -5.398 1 98.81 93 LEU A N 1
ATOM 701 C CA . LEU A 1 93 ? 4.48 -30.125 -6.234 1 98.81 93 LEU A CA 1
ATOM 702 C C . LEU A 1 93 ? 5.34 -29.281 -7.16 1 98.81 93 LEU A C 1
ATOM 704 O O . LEU A 1 93 ? 6.188 -28.516 -6.691 1 98.81 93 LEU A O 1
ATOM 708 N N . PRO A 1 94 ? 5.242 -29.453 -8.492 1 98.44 94 PRO A N 1
ATOM 709 C CA . PRO A 1 94 ? 5.859 -28.469 -9.391 1 98.44 94 PRO A CA 1
ATOM 710 C C . PRO A 1 94 ? 5.164 -27.109 -9.352 1 98.44 94 PRO A C 1
ATOM 712 O O . PRO A 1 94 ? 3.938 -27.047 -9.234 1 98.44 94 PRO A O 1
ATOM 715 N N . VAL A 1 95 ? 5.922 -26.047 -9.43 1 98.06 95 VAL A N 1
ATOM 716 C CA . VAL A 1 95 ? 5.375 -24.703 -9.328 1 98.06 95 VAL A CA 1
ATOM 717 C C . VAL A 1 95 ? 5.871 -23.859 -10.508 1 98.06 95 VAL A C 1
ATOM 719 O O . VAL A 1 95 ? 7.02 -23.984 -10.93 1 98.06 95 VAL A O 1
ATOM 722 N N . PHE A 1 96 ? 5.059 -22.984 -11.031 1 96.5 96 PHE A N 1
ATOM 723 C CA . PHE A 1 96 ? 5.305 -22.203 -12.25 1 96.5 96 PHE A CA 1
ATOM 724 C C . PHE A 1 96 ? 6.309 -21.094 -11.984 1 96.5 96 PHE A C 1
ATOM 726 O O . PHE A 1 96 ? 6.734 -20.406 -12.906 1 96.5 96 PHE A O 1
ATOM 733 N N . THR A 1 97 ? 6.648 -20.828 -10.758 1 96.69 97 THR A N 1
ATOM 734 C CA . THR A 1 97 ? 7.684 -19.906 -10.281 1 96.69 97 THR A CA 1
ATOM 735 C C . THR A 1 97 ? 8.547 -20.578 -9.219 1 96.69 97 THR A C 1
ATOM 737 O O . THR A 1 97 ? 8.242 -21.688 -8.773 1 96.69 97 THR A O 1
ATOM 740 N N . GLY A 1 98 ? 9.758 -19.969 -8.93 1 97.44 98 GLY A N 1
ATOM 741 C CA . GLY A 1 98 ? 10.609 -20.75 -8.047 1 97.44 98 GLY A CA 1
ATOM 742 C C . GLY A 1 98 ? 11.555 -19.875 -7.23 1 97.44 98 GLY A C 1
ATOM 743 O O . GLY A 1 98 ? 11.328 -18.672 -7.082 1 97.44 98 GLY A O 1
ATOM 744 N N . GLU A 1 99 ? 12.5 -20.578 -6.527 1 97.62 99 GLU A N 1
ATOM 745 C CA . GLU A 1 99 ? 13.555 -20.016 -5.695 1 97.62 99 GLU A CA 1
ATOM 746 C C . GLU A 1 99 ? 14.93 -20.5 -6.145 1 97.62 99 GLU A C 1
ATOM 748 O O . GLU A 1 99 ? 15.188 -21.703 -6.191 1 97.62 99 GLU A O 1
ATOM 753 N N . CYS A 1 100 ? 15.734 -19.562 -6.477 1 96.62 100 CYS A N 1
ATOM 754 C CA . CYS A 1 100 ? 17.125 -19.922 -6.73 1 96.62 100 CYS A CA 1
ATOM 755 C C . CYS A 1 100 ? 17.969 -19.812 -5.465 1 96.62 100 CYS A C 1
ATOM 757 O O . CYS A 1 100 ? 19.078 -20.328 -5.406 1 96.62 100 CYS A O 1
ATOM 759 N N . LYS A 1 101 ? 17.453 -19.031 -4.504 1 95.88 101 LYS A N 1
ATOM 760 C CA . LYS A 1 101 ? 17.984 -18.875 -3.154 1 95.88 101 LYS A CA 1
ATOM 761 C C . LYS A 1 101 ? 19.234 -18 -3.158 1 95.88 101 LYS A C 1
ATOM 763 O O . LYS A 1 101 ? 19.875 -17.812 -2.119 1 95.88 101 LYS A O 1
ATOM 768 N N . GLU A 1 102 ? 19.562 -17.422 -4.242 1 96.69 102 GLU A N 1
ATOM 769 C CA . GLU A 1 102 ? 20.812 -16.672 -4.336 1 96.69 102 GLU A CA 1
ATOM 770 C C . GLU A 1 102 ? 20.547 -15.219 -4.73 1 96.69 102 GLU A C 1
ATOM 772 O O . GLU A 1 102 ? 21.344 -14.328 -4.402 1 96.69 102 GLU A O 1
ATOM 777 N N . CYS A 1 103 ? 19.531 -15.023 -5.449 1 96.38 103 CYS A N 1
ATOM 778 C CA . CYS A 1 103 ? 19.297 -13.688 -5.965 1 96.38 103 CYS A CA 1
ATOM 779 C C . CYS A 1 103 ? 18.766 -12.766 -4.871 1 96.38 103 CYS A C 1
ATOM 781 O O . CYS A 1 103 ? 18.422 -13.227 -3.777 1 96.38 103 CYS A O 1
ATOM 783 N N . ARG A 1 104 ? 18.703 -11.477 -5.156 1 94.25 104 ARG A N 1
ATOM 784 C CA . ARG A 1 104 ? 18.281 -10.469 -4.191 1 94.25 104 ARG A CA 1
ATOM 785 C C . ARG A 1 104 ? 16.844 -10.711 -3.74 1 94.25 104 ARG A C 1
ATOM 787 O O . ARG A 1 104 ? 16.516 -10.492 -2.574 1 94.25 104 ARG A O 1
ATOM 794 N N . HIS A 1 105 ? 15.961 -11.133 -4.609 1 96 105 HIS A N 1
ATOM 795 C CA . HIS A 1 105 ? 14.57 -11.422 -4.258 1 96 105 HIS A CA 1
ATOM 796 C C . HIS A 1 105 ? 14.484 -12.594 -3.285 1 96 105 HIS A C 1
ATOM 798 O O . HIS A 1 105 ? 13.758 -12.523 -2.289 1 96 105 HIS A O 1
ATOM 804 N N . CYS A 1 106 ? 15.219 -13.633 -3.57 1 96.88 106 CYS A N 1
ATOM 805 C CA . CYS A 1 106 ? 15.195 -14.805 -2.709 1 96.88 106 CYS A CA 1
ATOM 806 C C . CYS A 1 106 ? 15.75 -14.484 -1.328 1 96.88 106 CYS A C 1
ATOM 808 O O . CYS A 1 106 ? 15.312 -15.055 -0.327 1 96.88 106 CYS A O 1
ATOM 810 N N . LYS A 1 107 ? 16.641 -13.57 -1.308 1 95 107 LYS A N 1
ATOM 811 C CA . LYS A 1 107 ? 17.281 -13.227 -0.042 1 95 107 LYS A CA 1
ATOM 812 C C . LYS A 1 107 ? 16.438 -12.234 0.75 1 95 107 LYS A C 1
ATOM 814 O O . LYS A 1 107 ? 16.641 -12.055 1.952 1 95 107 LYS A O 1
ATOM 819 N N . SER A 1 108 ? 15.578 -11.586 0.079 1 92.44 108 SER A N 1
ATOM 820 C CA . SER A 1 108 ? 14.695 -10.633 0.748 1 92.44 108 SER A CA 1
ATOM 821 C C . SER A 1 108 ? 13.68 -11.344 1.63 1 92.44 108 SER A C 1
ATOM 823 O O . SER A 1 108 ? 13.148 -12.391 1.255 1 92.44 108 SER A O 1
ATOM 825 N N . GLU A 1 109 ? 13.383 -10.719 2.77 1 91.19 109 GLU A N 1
ATOM 826 C CA . GLU A 1 109 ? 12.344 -11.234 3.654 1 91.19 109 GLU A CA 1
ATOM 827 C C . GLU A 1 109 ? 10.953 -10.805 3.191 1 91.19 109 GLU A C 1
ATOM 829 O O . GLU A 1 109 ? 9.945 -11.305 3.684 1 91.19 109 GLU A O 1
ATOM 834 N N . GLU A 1 110 ? 10.898 -9.922 2.189 1 92.38 110 GLU A N 1
ATOM 835 C CA . GLU A 1 110 ? 9.633 -9.289 1.83 1 92.38 110 GLU A CA 1
ATOM 836 C C . GLU A 1 110 ? 9.133 -9.781 0.475 1 92.38 110 GLU A C 1
ATOM 838 O O . GLU A 1 110 ? 7.977 -9.555 0.115 1 92.38 110 GLU A O 1
ATOM 843 N N . SER A 1 111 ? 9.984 -10.461 -0.269 1 94.62 111 SER A N 1
ATOM 844 C CA . SER A 1 111 ? 9.617 -10.883 -1.616 1 94.62 111 SER A CA 1
ATOM 845 C C . SER A 1 111 ? 9.539 -12.406 -1.713 1 94.62 111 SER A C 1
ATOM 847 O O . SER A 1 111 ? 10.312 -13.117 -1.072 1 94.62 111 SER A O 1
ATOM 849 N N . ASN A 1 112 ? 8.578 -12.867 -2.498 1 96.75 112 ASN A N 1
ATOM 850 C CA . ASN A 1 112 ? 8.516 -14.289 -2.826 1 96.75 112 ASN A CA 1
ATOM 851 C C . ASN A 1 112 ? 8.984 -14.555 -4.25 1 96.75 112 ASN A C 1
ATOM 853 O O . ASN A 1 112 ? 8.961 -15.695 -4.715 1 96.75 112 ASN A O 1
ATOM 857 N N . MET A 1 113 ? 9.414 -13.516 -4.926 1 96.69 113 MET A N 1
ATOM 858 C CA . MET A 1 113 ? 9.789 -13.625 -6.336 1 96.69 113 MET A CA 1
ATOM 859 C C . MET A 1 113 ? 11.227 -14.117 -6.48 1 96.69 113 MET A C 1
ATOM 861 O O . MET A 1 113 ? 11.891 -14.406 -5.488 1 96.69 113 MET A O 1
ATOM 865 N N . CYS A 1 114 ? 11.648 -14.383 -7.691 1 97.5 114 CYS A N 1
ATOM 866 C CA . CYS A 1 114 ? 12.984 -14.852 -8.023 1 97.5 114 CYS A CA 1
ATOM 867 C C . CYS A 1 114 ? 13.445 -14.297 -9.367 1 97.5 114 CYS A C 1
ATOM 869 O O . CYS A 1 114 ? 12.688 -14.305 -10.336 1 97.5 114 CYS A O 1
ATOM 871 N N . ASP A 1 115 ? 14.648 -13.844 -9.406 1 95.88 115 ASP A N 1
ATOM 872 C CA . ASP A 1 115 ? 15.164 -13.297 -10.656 1 95.88 115 ASP A CA 1
ATOM 873 C C . ASP A 1 115 ? 15.352 -14.391 -11.703 1 95.88 115 ASP A C 1
ATOM 875 O O . ASP A 1 115 ? 15.031 -14.195 -12.875 1 95.88 115 ASP A O 1
ATOM 879 N N . LEU A 1 116 ? 15.742 -15.477 -11.305 1 96.56 116 LEU A N 1
ATOM 880 C CA . LEU A 1 116 ? 16.109 -16.562 -12.211 1 96.56 116 LEU A CA 1
ATOM 881 C C . LEU A 1 116 ? 14.875 -17.344 -12.633 1 96.56 116 LEU A C 1
ATOM 883 O O . LEU A 1 116 ? 14.766 -17.75 -13.797 1 96.56 116 LEU A O 1
ATOM 887 N N . LEU A 1 117 ? 13.984 -17.562 -11.68 1 97.38 117 LEU A N 1
ATOM 888 C CA . LEU A 1 117 ? 12.93 -18.547 -11.883 1 97.38 117 LEU A CA 1
ATOM 889 C C . LEU A 1 117 ? 11.555 -17.891 -11.867 1 97.38 117 LEU A C 1
ATOM 891 O O . LEU A 1 117 ? 10.555 -18.531 -11.539 1 97.38 117 LEU A O 1
ATOM 895 N N . ARG A 1 118 ? 11.531 -16.625 -12.094 1 94.75 118 ARG A N 1
ATOM 896 C CA . ARG A 1 118 ? 10.258 -15.93 -12.25 1 94.75 118 ARG A CA 1
ATOM 897 C C . ARG A 1 118 ? 9.438 -16.531 -13.391 1 94.75 118 ARG A C 1
ATOM 899 O O . ARG A 1 118 ? 10 -17.016 -14.367 1 94.75 118 ARG A O 1
ATOM 906 N N . ILE A 1 119 ? 8.172 -16.453 -13.281 1 92.19 119 ILE A N 1
ATOM 907 C CA . ILE A 1 119 ? 7.289 -16.984 -14.32 1 92.19 119 ILE A CA 1
ATOM 908 C C . ILE A 1 119 ? 7.672 -16.375 -15.672 1 92.19 119 ILE A C 1
ATOM 910 O O . ILE A 1 119 ? 7.984 -15.188 -15.766 1 92.19 119 ILE A O 1
ATOM 914 N N . ASN A 1 120 ? 7.762 -17.141 -16.656 1 90.75 120 ASN A N 1
ATOM 915 C CA . ASN A 1 120 ? 8 -16.734 -18.031 1 90.75 120 ASN A CA 1
ATOM 916 C C . ASN A 1 120 ? 7.125 -17.516 -19 1 90.75 120 ASN A C 1
ATOM 918 O O . ASN A 1 120 ? 7.387 -18.688 -19.281 1 90.75 120 ASN A O 1
ATOM 922 N N . THR A 1 121 ? 6.074 -16.906 -19.5 1 86.56 121 THR A N 1
ATOM 923 C CA . THR A 1 121 ? 5.102 -17.578 -20.344 1 86.56 121 THR A CA 1
ATOM 924 C C . THR A 1 121 ? 5.621 -17.703 -21.781 1 86.56 121 THR A C 1
ATOM 926 O O . THR A 1 121 ? 5.066 -18.453 -22.578 1 86.56 121 THR A O 1
ATOM 929 N N . ASP A 1 122 ? 6.738 -17 -22.016 1 87.31 122 ASP A N 1
ATOM 930 C CA . ASP A 1 122 ? 7.266 -17.016 -23.375 1 87.31 122 ASP A CA 1
ATOM 931 C C . ASP A 1 122 ? 8.383 -18.062 -23.516 1 87.31 122 ASP A C 1
ATOM 933 O O . ASP A 1 122 ? 8.695 -18.5 -24.625 1 87.31 122 ASP A O 1
ATOM 937 N N . ARG A 1 123 ? 8.906 -18.484 -22.203 1 84.69 123 ARG A N 1
ATOM 938 C CA . ARG A 1 123 ? 10.016 -19.438 -22.234 1 84.69 123 ARG A CA 1
ATOM 939 C C . ARG A 1 123 ? 9.523 -20.844 -22.547 1 84.69 123 ARG A C 1
ATOM 941 O O . ARG A 1 123 ? 8.617 -21.359 -21.875 1 84.69 123 ARG A O 1
ATOM 948 N N . GLY A 1 124 ? 9.867 -21.469 -23.406 1 93.62 124 GLY A N 1
ATOM 949 C CA . GLY A 1 124 ? 9.445 -22.766 -23.891 1 93.62 124 GLY A CA 1
ATOM 950 C C . GLY A 1 124 ? 10.531 -23.828 -23.766 1 93.62 124 GLY A C 1
ATOM 951 O O . GLY A 1 124 ? 10.352 -24.953 -24.219 1 93.62 124 GLY A O 1
ATOM 952 N N . VAL A 1 125 ? 11.578 -23.422 -23.156 1 96.31 125 VAL A N 1
ATOM 953 C CA . VAL A 1 125 ? 12.719 -24.328 -23.094 1 96.31 125 VAL A CA 1
ATOM 954 C C . VAL A 1 125 ? 13.367 -24.234 -21.703 1 96.31 125 VAL A C 1
ATOM 956 O O . VAL A 1 125 ? 12.992 -23.391 -20.891 1 96.31 125 VAL A O 1
ATOM 959 N N . MET A 1 126 ? 14.297 -25.109 -21.422 1 97.5 126 MET A N 1
ATOM 960 C CA . MET A 1 126 ? 14.984 -25.141 -20.141 1 97.5 126 MET A CA 1
ATOM 961 C C . MET A 1 126 ? 16.031 -24.031 -20.062 1 97.5 126 MET A C 1
ATOM 963 O O . MET A 1 126 ? 16.625 -23.656 -21.078 1 97.5 126 MET A O 1
ATOM 967 N N . LEU A 1 127 ? 16.281 -23.594 -18.891 1 94.81 127 LEU A N 1
ATOM 968 C CA . LEU A 1 127 ? 17.188 -22.469 -18.641 1 94.81 127 LEU A CA 1
ATOM 969 C C . LEU A 1 127 ? 18.625 -22.859 -18.922 1 94.81 127 LEU A C 1
ATOM 971 O O . LEU A 1 127 ? 19.406 -22.062 -19.438 1 94.81 127 LEU A O 1
ATOM 975 N N . ASN A 1 128 ? 18.984 -24.078 -18.625 1 93 128 ASN A N 1
ATOM 976 C CA . ASN A 1 128 ? 20.375 -24.516 -18.641 1 93 128 ASN A CA 1
ATOM 977 C C . ASN A 1 128 ? 20.969 -24.5 -20.047 1 93 128 ASN A C 1
ATOM 979 O O . ASN A 1 128 ? 22.094 -24.062 -20.234 1 93 128 ASN A O 1
ATOM 983 N N . ASP A 1 129 ? 20.188 -24.969 -21.062 1 96.75 129 ASP A N 1
ATOM 984 C CA . ASP A 1 129 ? 20.781 -25.172 -22.375 1 96.75 129 ASP A CA 1
ATOM 985 C C . ASP A 1 129 ? 19.875 -24.625 -23.484 1 96.75 129 ASP A C 1
ATOM 987 O O . ASP A 1 129 ? 20.219 -24.703 -24.656 1 96.75 129 ASP A O 1
ATOM 991 N N . GLY A 1 130 ? 18.719 -24.141 -23.078 1 96.56 130 GLY A N 1
ATOM 992 C CA . GLY A 1 130 ? 17.797 -23.562 -24.047 1 96.56 130 GLY A CA 1
ATOM 993 C C . GLY A 1 130 ? 17.156 -24.594 -24.953 1 96.56 130 GLY A C 1
ATOM 994 O O . GLY A 1 130 ? 16.781 -24.281 -26.094 1 96.56 130 GLY A O 1
ATOM 995 N N . LYS A 1 131 ? 17 -25.781 -24.484 1 96.94 131 LYS A N 1
ATOM 996 C CA . LYS A 1 131 ? 16.391 -26.859 -25.266 1 96.94 131 LYS A CA 1
ATOM 997 C C . LYS A 1 131 ? 15.172 -27.438 -24.547 1 96.94 131 LYS A C 1
ATOM 999 O O . LYS A 1 131 ? 15.062 -27.344 -23.328 1 96.94 131 LYS A O 1
ATOM 1004 N N . SER A 1 132 ? 14.273 -28 -25.375 1 97.38 132 SER A N 1
ATOM 1005 C CA . SER A 1 132 ? 13.133 -28.703 -24.812 1 97.38 132 SER A CA 1
ATOM 1006 C C . SER A 1 132 ? 13.523 -30.078 -24.297 1 97.38 132 SER A C 1
ATOM 1008 O O . SER A 1 132 ? 14.484 -30.688 -24.781 1 97.38 132 SER A O 1
ATOM 1010 N N . ARG A 1 133 ? 12.859 -30.484 -23.312 1 98.44 133 ARG A N 1
ATOM 1011 C CA . ARG A 1 133 ? 13.062 -31.844 -22.828 1 98.44 133 ARG A CA 1
ATOM 1012 C C . ARG A 1 133 ? 12.008 -32.781 -23.391 1 98.44 133 ARG A C 1
ATOM 1014 O O . ARG A 1 133 ? 12.016 -34 -23.094 1 98.44 133 ARG A O 1
ATOM 1021 N N . PHE A 1 134 ? 11.078 -32.312 -24.203 1 98.56 134 PHE A N 1
ATOM 1022 C CA . PHE A 1 134 ? 10.062 -33.094 -24.875 1 98.56 134 PHE A CA 1
ATOM 1023 C C . PHE A 1 134 ? 10.336 -33.156 -26.375 1 98.56 134 PHE A C 1
ATOM 1025 O O . PHE A 1 134 ? 10.75 -32.156 -26.969 1 98.56 134 PHE A O 1
ATOM 1032 N N . SER A 1 135 ? 10.039 -34.312 -26.969 1 98.31 135 SER A N 1
ATOM 1033 C CA . SER A 1 135 ? 10.094 -34.406 -28.422 1 98.31 135 SER A CA 1
ATOM 1034 C C . SER A 1 135 ? 9.164 -35.5 -28.938 1 98.31 135 SER A C 1
ATOM 1036 O O . SER A 1 135 ? 8.797 -36.406 -28.188 1 98.31 135 SER A O 1
ATOM 1038 N N . ILE A 1 136 ? 8.711 -35.375 -30.062 1 97.88 136 ILE A N 1
ATOM 1039 C CA . ILE A 1 136 ? 8.039 -36.438 -30.828 1 97.88 136 ILE A CA 1
ATOM 1040 C C . ILE A 1 136 ? 8.789 -36.656 -32.125 1 97.88 136 ILE A C 1
ATOM 1042 O O . ILE A 1 136 ? 8.867 -35.781 -33 1 97.88 136 ILE A O 1
ATOM 1046 N N . ARG A 1 137 ? 9.336 -37.781 -32.375 1 95.06 137 ARG A N 1
ATOM 1047 C CA . ARG A 1 137 ? 10.094 -38.125 -33.562 1 95.06 137 ARG A CA 1
ATOM 1048 C C . ARG A 1 137 ? 11.18 -37.094 -33.844 1 95.06 137 ARG A C 1
ATOM 1050 O O . ARG A 1 137 ? 11.281 -36.594 -34.969 1 95.06 137 ARG A O 1
ATOM 1057 N N . GLY A 1 138 ? 11.781 -36.75 -32.812 1 94.38 138 GLY A N 1
ATOM 1058 C CA . GLY A 1 138 ? 12.922 -35.844 -32.938 1 94.38 138 GLY A CA 1
ATOM 1059 C C . GLY A 1 138 ? 12.523 -34.375 -32.969 1 94.38 138 GLY A C 1
ATOM 1060 O O . GLY A 1 138 ? 13.375 -33.5 -32.875 1 94.38 138 GLY A O 1
ATOM 1061 N N . GLN A 1 139 ? 11.312 -34.094 -33.219 1 96.31 139 GLN A N 1
ATOM 1062 C CA . GLN A 1 139 ? 10.836 -32.719 -33.219 1 96.31 139 GLN A CA 1
ATOM 1063 C C . GLN A 1 139 ? 10.523 -32.219 -31.797 1 96.31 139 GLN A C 1
ATOM 1065 O O . GLN A 1 139 ? 9.758 -32.844 -31.078 1 96.31 139 GLN A O 1
ATOM 1070 N N . PRO A 1 140 ? 11.07 -31.094 -31.453 1 97 140 PRO A N 1
ATOM 1071 C CA . PRO A 1 140 ? 10.867 -30.609 -30.094 1 97 140 PRO A CA 1
ATOM 1072 C C . PRO A 1 140 ? 9.414 -30.203 -29.828 1 97 140 PRO A C 1
ATOM 1074 O O . PRO A 1 140 ? 8.75 -29.656 -30.719 1 97 140 PRO A O 1
ATOM 1077 N N . ILE A 1 141 ? 8.875 -30.5 -28.656 1 97.5 141 ILE A N 1
ATOM 1078 C CA . ILE A 1 141 ? 7.641 -29.984 -28.078 1 97.5 141 ILE A CA 1
ATOM 1079 C C . ILE A 1 141 ? 7.969 -29.047 -26.906 1 97.5 141 ILE A C 1
ATOM 1081 O O . ILE A 1 141 ? 8.766 -29.391 -26.031 1 97.5 141 ILE A O 1
ATOM 1085 N N . TYR A 1 142 ? 7.363 -27.891 -26.797 1 96.31 142 TYR A N 1
ATOM 1086 C CA . TYR A 1 142 ? 7.789 -26.844 -25.875 1 96.31 142 TYR A CA 1
ATOM 1087 C C . TYR A 1 142 ? 7.078 -26.984 -24.531 1 96.31 142 TYR A C 1
ATOM 1089 O O . TYR A 1 142 ? 5.957 -27.5 -24.453 1 96.31 142 TYR A O 1
ATOM 1097 N N . HIS A 1 143 ? 7.801 -26.516 -23.531 1 94.56 143 HIS A N 1
ATOM 1098 C CA . HIS A 1 143 ? 7.25 -26.484 -22.172 1 94.56 143 HIS A CA 1
ATOM 1099 C C . HIS A 1 143 ? 6.324 -25.281 -22 1 94.56 143 HIS A C 1
ATOM 1101 O O . HIS A 1 143 ? 6.441 -24.281 -22.719 1 94.56 143 HIS A O 1
ATOM 1107 N N . PHE A 1 144 ? 5.441 -25.406 -21.016 1 94.62 144 PHE A N 1
ATOM 1108 C CA . PHE A 1 144 ? 4.625 -24.281 -20.562 1 94.62 144 PHE A CA 1
ATOM 1109 C C . PHE A 1 144 ? 5.012 -23.875 -19.141 1 94.62 144 PHE A C 1
ATOM 1111 O O . PHE A 1 144 ? 4.965 -24.703 -18.219 1 94.62 144 PHE A O 1
ATOM 1118 N N . VAL A 1 145 ? 5.473 -22.656 -18.906 1 93.81 145 VAL A N 1
ATOM 1119 C CA . VAL A 1 145 ? 5.863 -21.984 -17.672 1 93.81 145 VAL A CA 1
ATOM 1120 C C . VAL A 1 145 ? 6.777 -22.906 -16.859 1 93.81 145 VAL A C 1
ATOM 1122 O O . VAL A 1 145 ? 6.703 -22.938 -15.633 1 93.81 145 VAL A O 1
ATOM 1125 N N . GLY A 1 146 ? 7.473 -23.797 -17.562 1 94.06 146 GLY A N 1
ATOM 1126 C CA . GLY A 1 146 ? 8.523 -24.594 -16.953 1 94.06 146 GLY A CA 1
ATOM 1127 C C . GLY A 1 146 ? 8 -25.812 -16.219 1 94.06 146 GLY A C 1
ATOM 1128 O O . GLY A 1 146 ? 8.742 -26.484 -15.492 1 94.06 146 GLY A O 1
ATOM 1129 N N . THR A 1 147 ? 6.762 -26.203 -16.344 1 96.62 147 THR A N 1
ATOM 1130 C CA . THR A 1 147 ? 6.184 -27.328 -15.609 1 96.62 147 THR A CA 1
ATOM 1131 C C . THR A 1 147 ? 5.625 -28.375 -16.578 1 96.62 147 THR A C 1
ATOM 1133 O O . THR A 1 147 ? 6.121 -29.5 -16.625 1 96.62 147 THR A O 1
ATOM 1136 N N . SER A 1 148 ? 4.672 -28.031 -17.391 1 97.88 148 SER A N 1
ATOM 1137 C CA . SER A 1 148 ? 4.098 -28.922 -18.391 1 97.88 148 SER A CA 1
ATOM 1138 C C . SER A 1 148 ? 3.648 -30.234 -17.781 1 97.88 148 SER A C 1
ATOM 1140 O O . SER A 1 148 ? 4.121 -31.312 -18.172 1 97.88 148 SER A O 1
ATOM 1142 N N . THR A 1 149 ? 2.594 -30.156 -17.016 1 98.44 149 THR A N 1
ATOM 1143 C CA . THR A 1 149 ? 2.203 -31.312 -16.219 1 98.44 149 THR A CA 1
ATOM 1144 C C . THR A 1 149 ? 1.112 -32.125 -16.906 1 98.44 149 THR A C 1
ATOM 1146 O O . THR A 1 149 ? 0.616 -33.094 -16.375 1 98.44 149 THR A O 1
ATOM 1149 N N . PHE A 1 150 ? 0.696 -31.719 -18.141 1 98.69 150 PHE A N 1
ATOM 1150 C CA . PHE A 1 150 ? -0.181 -32.562 -18.953 1 98.69 150 PHE A CA 1
ATOM 1151 C C . PHE A 1 150 ? 0.62 -33.625 -19.672 1 98.69 150 PHE A C 1
ATOM 1153 O O . PHE A 1 150 ? 0.441 -33.844 -20.875 1 98.69 150 PHE A O 1
ATOM 1160 N N . SER A 1 151 ? 1.549 -34.188 -19.016 1 98.69 151 SER A N 1
ATOM 1161 C CA . SER A 1 151 ? 2.422 -35.281 -19.422 1 98.69 151 SER A CA 1
ATOM 1162 C C . SER A 1 151 ? 2.717 -36.219 -18.234 1 98.69 151 SER A C 1
ATOM 1164 O O . SER A 1 151 ? 2.865 -35.75 -17.109 1 98.69 151 SER A O 1
ATOM 1166 N N . GLU A 1 152 ? 2.809 -37.531 -18.484 1 98.44 152 GLU A N 1
ATOM 1167 C CA . GLU A 1 152 ? 3.039 -38.469 -17.406 1 98.44 152 GLU A CA 1
ATOM 1168 C C . GLU A 1 152 ? 4.379 -38.219 -16.719 1 98.44 152 GLU A C 1
ATOM 1170 O O . GLU A 1 152 ? 4.535 -38.5 -15.531 1 98.44 152 GLU A O 1
ATOM 1175 N N . TYR A 1 153 ? 5.332 -37.781 -17.5 1 98.25 153 TYR A N 1
ATOM 1176 C CA . TYR A 1 153 ? 6.629 -37.344 -16.984 1 98.25 153 TYR A CA 1
ATOM 1177 C C . TYR A 1 153 ? 6.977 -35.969 -17.484 1 98.25 153 TYR A C 1
ATOM 1179 O O . TYR A 1 153 ? 6.629 -35.594 -18.609 1 98.25 153 TYR A O 1
ATOM 1187 N N . THR A 1 154 ? 7.652 -35.219 -16.688 1 98.44 154 THR A N 1
ATOM 1188 C CA . THR A 1 154 ? 8.133 -33.906 -17.078 1 98.44 154 THR A CA 1
ATOM 1189 C C . THR A 1 154 ? 9.492 -33.625 -16.453 1 98.44 154 THR A C 1
ATOM 1191 O O . THR A 1 154 ? 9.953 -34.375 -15.586 1 98.44 154 THR A O 1
ATOM 1194 N N . VAL A 1 155 ? 10.164 -32.625 -16.969 1 98.62 155 VAL A N 1
ATOM 1195 C CA . VAL A 1 155 ? 11.438 -32.188 -16.422 1 98.62 155 VAL A CA 1
ATOM 1196 C C . VAL A 1 155 ? 11.32 -30.719 -16 1 98.62 155 VAL A C 1
ATOM 1198 O O . VAL A 1 155 ? 10.859 -29.875 -16.781 1 98.62 155 VAL A O 1
ATOM 1201 N N . VAL A 1 156 ? 11.695 -30.438 -14.758 1 98.25 156 VAL A N 1
ATOM 1202 C CA . VAL A 1 156 ? 11.531 -29.109 -14.164 1 98.25 156 VAL A CA 1
ATOM 1203 C C . VAL A 1 156 ? 12.836 -28.688 -13.492 1 98.25 156 VAL A C 1
ATOM 1205 O O . VAL A 1 156 ? 13.602 -29.531 -13.016 1 98.25 156 VAL A O 1
ATOM 1208 N N . HIS A 1 157 ? 13.133 -27.375 -13.539 1 98.38 157 HIS A N 1
ATOM 1209 C CA . HIS A 1 157 ? 14.242 -26.891 -12.727 1 98.38 157 HIS A CA 1
ATOM 1210 C C . HIS A 1 157 ? 14.008 -27.172 -11.25 1 98.38 157 HIS A C 1
ATOM 1212 O O . HIS A 1 157 ? 12.898 -26.969 -10.742 1 98.38 157 HIS A O 1
ATOM 1218 N N . VAL A 1 158 ? 15.047 -27.578 -10.508 1 98.44 158 VAL A N 1
ATOM 1219 C CA . VAL A 1 158 ? 14.914 -28.016 -9.125 1 98.44 158 VAL A CA 1
ATOM 1220 C C . VAL A 1 158 ? 14.352 -26.875 -8.273 1 98.44 158 VAL A C 1
ATOM 1222 O O . VAL A 1 158 ? 13.602 -27.109 -7.328 1 98.44 158 VAL A O 1
ATOM 1225 N N . GLY A 1 159 ? 14.633 -25.625 -8.602 1 98.12 159 GLY A N 1
ATOM 1226 C CA . GLY A 1 159 ? 14.172 -24.453 -7.859 1 98.12 159 GLY A CA 1
ATOM 1227 C C . GLY A 1 159 ? 12.672 -24.25 -7.949 1 98.12 159 GLY A C 1
ATOM 1228 O O . GLY A 1 159 ? 12.109 -23.438 -7.211 1 98.12 159 GLY A O 1
ATOM 1229 N N . CYS A 1 160 ? 11.961 -24.984 -8.773 1 98.25 160 CYS A N 1
ATOM 1230 C CA . CYS A 1 160 ? 10.523 -24.875 -8.984 1 98.25 160 CYS A CA 1
ATOM 1231 C C . CYS A 1 160 ? 9.797 -26.109 -8.477 1 98.25 160 CYS A C 1
ATOM 1233 O O . CYS A 1 160 ? 8.68 -26.406 -8.914 1 98.25 160 CYS A O 1
ATOM 1235 N N . VAL A 1 161 ? 10.422 -26.859 -7.621 1 98.69 161 VAL A N 1
ATOM 1236 C CA . VAL A 1 161 ? 9.836 -28.094 -7.102 1 98.69 161 VAL A CA 1
ATOM 1237 C C . VAL A 1 161 ? 9.758 -28.016 -5.578 1 98.69 161 VAL A C 1
ATOM 1239 O O . VAL A 1 161 ? 10.781 -27.938 -4.898 1 98.69 161 VAL A O 1
ATOM 1242 N N . ALA A 1 162 ? 8.562 -28.031 -5.062 1 98.62 162 ALA A N 1
ATOM 1243 C CA . ALA A 1 162 ? 8.367 -28.016 -3.615 1 98.62 162 ALA A CA 1
ATOM 1244 C C . ALA A 1 162 ? 8.227 -29.438 -3.066 1 98.62 162 ALA A C 1
ATOM 1246 O O . ALA A 1 162 ? 7.289 -30.156 -3.422 1 98.62 162 ALA A O 1
ATOM 1247 N N . LYS A 1 163 ? 9.195 -29.812 -2.25 1 98.75 163 LYS A N 1
ATOM 1248 C CA . LYS A 1 163 ? 9.078 -31.094 -1.547 1 98.75 163 LYS A CA 1
ATOM 1249 C C . LYS A 1 163 ? 8.016 -31.031 -0.452 1 98.75 163 LYS A C 1
ATOM 1251 O O . LYS A 1 163 ? 7.977 -30.062 0.32 1 98.75 163 LYS A O 1
ATOM 1256 N N . ILE A 1 164 ? 7.172 -32.031 -0.401 1 98.81 164 ILE A N 1
ATOM 1257 C CA . ILE A 1 164 ? 6.09 -31.953 0.574 1 98.81 164 ILE A CA 1
ATOM 1258 C C . ILE A 1 164 ? 6.043 -33.219 1.409 1 98.81 164 ILE A C 1
ATOM 1260 O O . ILE A 1 164 ? 6.793 -34.156 1.153 1 98.81 164 ILE A O 1
ATOM 1264 N N . ASN A 1 165 ? 5.16 -33.25 2.432 1 98.5 165 ASN A N 1
ATOM 1265 C CA . ASN A 1 165 ? 4.84 -34.375 3.275 1 98.5 165 ASN A CA 1
ATOM 1266 C C . ASN A 1 165 ? 4.379 -35.562 2.445 1 98.5 165 ASN A C 1
ATOM 1268 O O . ASN A 1 165 ? 3.354 -35.5 1.768 1 98.5 165 ASN A O 1
ATOM 1272 N N . PRO A 1 166 ? 5.176 -36.656 2.506 1 98.25 166 PRO A N 1
ATOM 1273 C CA . PRO A 1 166 ? 4.797 -37.812 1.681 1 98.25 166 PRO A CA 1
ATOM 1274 C C . PRO A 1 166 ? 3.445 -38.406 2.072 1 98.25 166 PRO A C 1
ATOM 1276 O O . PRO A 1 166 ? 2.852 -39.156 1.299 1 98.25 166 PRO A O 1
ATOM 1279 N N . ALA A 1 167 ? 2.977 -38.031 3.186 1 98.56 167 ALA A N 1
ATOM 1280 C CA . ALA A 1 167 ? 1.686 -38.531 3.639 1 98.56 167 ALA A CA 1
ATOM 1281 C C . ALA A 1 167 ? 0.538 -37.719 3.045 1 98.56 167 ALA A C 1
ATOM 1283 O O . ALA A 1 167 ? -0.622 -38.125 3.104 1 98.56 167 ALA A O 1
ATOM 1284 N N . ALA A 1 168 ? 0.801 -36.562 2.498 1 98.69 168 ALA A N 1
ATOM 1285 C CA . ALA A 1 168 ? -0.249 -35.719 1.928 1 98.69 168 ALA A CA 1
ATOM 1286 C C . ALA A 1 168 ? -0.837 -36.375 0.671 1 98.69 168 ALA A C 1
ATOM 1288 O O . ALA A 1 168 ? -0.1 -36.781 -0.225 1 98.69 168 ALA A O 1
ATOM 1289 N N . PRO A 1 169 ? -2.152 -36.5 0.617 1 98.56 169 PRO A N 1
ATOM 1290 C CA . PRO A 1 169 ? -2.762 -37.062 -0.592 1 98.56 169 PRO A CA 1
ATOM 1291 C C . PRO A 1 169 ? -2.564 -36.188 -1.817 1 98.56 169 PRO A C 1
ATOM 1293 O O . PRO A 1 169 ? -3.133 -35.094 -1.887 1 98.56 169 PRO A O 1
ATOM 1296 N N . LEU A 1 170 ? -1.883 -36.656 -2.758 1 98.25 170 LEU A N 1
ATOM 1297 C CA . LEU A 1 170 ? -1.487 -35.875 -3.918 1 98.25 170 LEU A CA 1
ATOM 1298 C C . LEU A 1 170 ? -2.705 -35.469 -4.742 1 98.25 170 LEU A C 1
ATOM 1300 O O . LEU A 1 170 ? -2.686 -34.438 -5.43 1 98.25 170 LEU A O 1
ATOM 1304 N N . ASP A 1 171 ? -3.785 -36.281 -4.73 1 97.5 171 ASP A N 1
ATOM 1305 C CA . ASP A 1 171 ? -4.988 -35.969 -5.496 1 97.5 171 ASP A CA 1
ATOM 1306 C C . ASP A 1 171 ? -5.738 -34.781 -4.895 1 97.5 171 ASP A C 1
ATOM 1308 O O . ASP A 1 171 ? -6.672 -34.25 -5.5 1 97.5 171 ASP A O 1
ATOM 1312 N N . LYS A 1 172 ? -5.34 -34.344 -3.709 1 98.06 172 LYS A N 1
ATOM 1313 C CA . LYS A 1 172 ? -5.926 -33.188 -3.068 1 98.06 172 LYS A CA 1
ATOM 1314 C C . LYS A 1 172 ? -4.969 -32 -3.117 1 98.06 172 LYS A C 1
ATOM 1316 O O . LYS A 1 172 ? -5.32 -30.922 -3.617 1 98.06 172 LYS A O 1
ATOM 1321 N N . VAL A 1 173 ? -3.727 -32.188 -2.738 1 98.5 173 VAL A N 1
ATOM 1322 C CA . VAL A 1 173 ? -2.816 -31.078 -2.498 1 98.5 173 VAL A CA 1
ATOM 1323 C C . VAL A 1 173 ? -2.236 -30.594 -3.824 1 98.5 173 VAL A C 1
ATOM 1325 O O . VAL A 1 173 ? -1.619 -29.531 -3.885 1 98.5 173 VAL A O 1
ATOM 1328 N N . CYS A 1 174 ? -2.494 -31.312 -4.957 1 97.81 174 CYS A N 1
ATOM 1329 C CA . CYS A 1 174 ? -1.96 -30.922 -6.258 1 97.81 174 CYS A CA 1
ATOM 1330 C C . CYS A 1 174 ? -2.533 -29.594 -6.707 1 97.81 174 CYS A C 1
ATOM 1332 O O . CYS A 1 174 ? -1.967 -28.922 -7.578 1 97.81 174 CYS A O 1
ATOM 1334 N N . VAL A 1 175 ? -3.66 -29.141 -6.098 1 97.69 175 VAL A N 1
ATOM 1335 C CA . VAL A 1 175 ? -4.332 -27.922 -6.527 1 97.69 175 VAL A CA 1
ATOM 1336 C C . VAL A 1 175 ? -3.723 -26.719 -5.812 1 97.69 175 VAL A C 1
ATOM 1338 O O . VAL A 1 175 ? -4.145 -25.578 -6.027 1 97.69 175 VAL A O 1
ATOM 1341 N N . LEU A 1 176 ? -2.635 -26.875 -4.988 1 98.19 176 LEU A N 1
ATOM 1342 C CA . LEU A 1 176 ? -2.072 -25.797 -4.172 1 98.19 176 LEU A CA 1
ATOM 1343 C C . LEU A 1 176 ? -0.946 -25.078 -4.91 1 98.19 176 LEU A C 1
ATOM 1345 O O . LEU A 1 176 ? -0.464 -24.047 -4.461 1 98.19 176 LEU A O 1
ATOM 1349 N N . SER A 1 177 ? -0.54 -25.562 -6.02 1 95.69 177 SER A N 1
ATOM 1350 C CA . SER A 1 177 ? 0.678 -25.031 -6.633 1 95.69 177 SER A CA 1
ATOM 1351 C C . SER A 1 177 ? 0.382 -23.828 -7.516 1 95.69 177 SER A C 1
ATOM 1353 O O . SER A 1 177 ? 1.251 -23.359 -8.258 1 95.69 177 SER A O 1
ATOM 1355 N N . CYS A 1 178 ? -0.853 -23.281 -7.488 1 94.88 178 CYS A N 1
ATOM 1356 C CA . CYS A 1 178 ? -1.122 -22.062 -8.227 1 94.88 178 CYS A CA 1
ATOM 1357 C C . CYS A 1 178 ? -2.303 -21.312 -7.621 1 94.88 178 CYS A C 1
ATOM 1359 O O . CYS A 1 178 ? -2.145 -20.578 -6.645 1 94.88 178 CYS A O 1
ATOM 1361 N N . GLY A 1 179 ? -3.535 -21.625 -8.078 1 92.69 179 GLY A N 1
ATOM 1362 C CA . GLY A 1 179 ? -4.699 -20.766 -7.867 1 92.69 179 GLY A CA 1
ATOM 1363 C C . GLY A 1 179 ? -5.109 -20.672 -6.41 1 92.69 179 GLY A C 1
ATOM 1364 O O . GLY A 1 179 ? -5.379 -19.578 -5.906 1 92.69 179 GLY A O 1
ATOM 1365 N N . ILE A 1 180 ? -5.242 -21.781 -5.766 1 97.12 180 ILE A N 1
ATOM 1366 C CA . ILE A 1 180 ? -5.742 -21.797 -4.395 1 97.12 180 ILE A CA 1
ATOM 1367 C C . ILE A 1 180 ? -4.758 -21.062 -3.479 1 97.12 180 ILE A C 1
ATOM 1369 O O . ILE A 1 180 ? -5.152 -20.203 -2.688 1 97.12 180 ILE A O 1
ATOM 1373 N N . SER A 1 181 ? -3.455 -21.375 -3.643 1 97.94 181 SER A N 1
ATOM 1374 C CA . SER A 1 181 ? -2.445 -20.672 -2.855 1 97.94 181 SER A CA 1
ATOM 1375 C C . SER A 1 181 ? -2.432 -19.188 -3.172 1 97.94 181 SER A C 1
ATOM 1377 O O . SER A 1 181 ? -2.219 -18.359 -2.283 1 97.94 181 SER A O 1
ATOM 1379 N N . THR A 1 182 ? -2.662 -18.844 -4.445 1 97.81 182 THR A N 1
ATOM 1380 C CA . THR A 1 182 ? -2.721 -17.438 -4.863 1 97.81 182 THR A CA 1
ATOM 1381 C C . THR A 1 182 ? -3.779 -16.688 -4.066 1 97.81 182 THR A C 1
ATOM 1383 O O . THR A 1 182 ? -3.482 -15.664 -3.438 1 97.81 182 THR A O 1
ATOM 1386 N N . GLY A 1 183 ? -5 -17.203 -4.031 1 98.38 183 GLY A N 1
ATOM 1387 C CA . GLY A 1 183 ? -6.082 -16.547 -3.311 1 98.38 183 GLY A CA 1
ATOM 1388 C C . GLY A 1 183 ? -5.902 -16.578 -1.804 1 98.38 183 GLY A C 1
ATOM 1389 O O . GLY A 1 183 ? -6.078 -15.562 -1.128 1 98.38 183 GLY A O 1
ATOM 1390 N N . LEU A 1 184 ? -5.539 -17.766 -1.298 1 98.75 184 LEU A N 1
ATOM 1391 C CA . LEU A 1 184 ? -5.336 -17.969 0.133 1 98.75 184 LEU A CA 1
ATOM 1392 C C . LEU A 1 184 ? -4.273 -17 0.664 1 98.75 184 LEU A C 1
ATOM 1394 O O . LEU A 1 184 ? -4.496 -16.312 1.658 1 98.75 184 LEU A O 1
ATOM 1398 N N . GLY A 1 185 ? -3.154 -16.984 -0.027 1 98.5 185 GLY A N 1
ATOM 1399 C CA . GLY A 1 185 ? -2.045 -16.141 0.398 1 98.5 185 GLY A CA 1
ATOM 1400 C C . GLY A 1 185 ? -2.33 -14.656 0.247 1 98.5 185 GLY A C 1
ATOM 1401 O O . GLY A 1 185 ? -1.857 -13.844 1.046 1 98.5 185 GLY A O 1
ATOM 1402 N N . ALA A 1 186 ? -3.1 -14.258 -0.787 1 98.75 186 ALA A N 1
ATOM 1403 C CA . ALA A 1 186 ? -3.477 -12.852 -0.954 1 98.75 186 ALA A CA 1
ATOM 1404 C C . ALA A 1 186 ? -4.16 -12.32 0.3 1 98.75 186 ALA A C 1
ATOM 1406 O O . ALA A 1 186 ? -3.922 -11.18 0.704 1 98.75 186 ALA A O 1
ATOM 1407 N N . THR A 1 187 ? -4.969 -13.141 0.924 1 98.88 187 THR A N 1
ATOM 1408 C CA . THR A 1 187 ? -5.684 -12.719 2.127 1 98.88 187 THR A CA 1
ATOM 1409 C C . THR A 1 187 ? -4.805 -12.883 3.363 1 98.88 187 THR A C 1
ATOM 1411 O O . THR A 1 187 ? -4.594 -11.93 4.113 1 98.88 187 THR A O 1
ATOM 1414 N N . LEU A 1 188 ? -4.156 -14.039 3.512 1 98.62 188 LEU A N 1
ATOM 1415 C CA . LEU A 1 188 ? -3.486 -14.367 4.766 1 98.62 188 LEU A CA 1
ATOM 1416 C C . LEU A 1 188 ? -2.141 -13.656 4.867 1 98.62 188 LEU A C 1
ATOM 1418 O O . LEU A 1 188 ? -1.736 -13.234 5.957 1 98.62 188 LEU A O 1
ATOM 1422 N N . ASN A 1 189 ? -1.448 -13.547 3.723 1 98.25 189 ASN A N 1
ATOM 1423 C CA . ASN A 1 189 ? -0.082 -13.031 3.76 1 98.25 189 ASN A CA 1
ATOM 1424 C C . ASN A 1 189 ? -0.029 -11.547 3.414 1 98.25 189 ASN A C 1
ATOM 1426 O O . ASN A 1 189 ? 0.911 -10.852 3.801 1 98.25 189 ASN A O 1
ATOM 1430 N N . VAL A 1 190 ? -1.022 -11.055 2.693 1 98.5 190 VAL A N 1
ATOM 1431 C CA . VAL A 1 190 ? -0.871 -9.711 2.145 1 98.5 190 VAL A CA 1
ATOM 1432 C C . VAL A 1 190 ? -1.936 -8.789 2.732 1 98.5 190 VAL A C 1
ATOM 1434 O O . VAL A 1 190 ? -1.612 -7.781 3.367 1 98.5 190 VAL A O 1
ATOM 1437 N N . ALA A 1 191 ? -3.219 -9.18 2.605 1 98.75 191 ALA A N 1
ATOM 1438 C CA . ALA A 1 191 ? -4.281 -8.352 3.166 1 98.75 191 ALA A CA 1
ATOM 1439 C C . ALA A 1 191 ? -4.266 -8.391 4.691 1 98.75 191 ALA A C 1
ATOM 1441 O O . ALA A 1 191 ? -4.477 -7.371 5.352 1 98.75 191 ALA A O 1
ATOM 1442 N N . LYS A 1 192 ? -4.129 -9.602 5.254 1 98.44 192 LYS A N 1
ATOM 1443 C CA . LYS A 1 192 ? -3.988 -9.875 6.684 1 98.44 192 LYS A CA 1
ATOM 1444 C C . LYS A 1 192 ? -5.129 -9.25 7.477 1 98.44 192 LYS A C 1
ATOM 1446 O O . LYS A 1 192 ? -4.891 -8.461 8.398 1 98.44 192 LYS A O 1
ATOM 1451 N N . PRO A 1 193 ? -6.309 -9.609 7.164 1 98.44 193 PRO A N 1
ATOM 1452 C CA . PRO A 1 193 ? -7.414 -9.078 7.969 1 98.44 193 PRO A CA 1
ATOM 1453 C C . PRO A 1 193 ? -7.328 -9.5 9.438 1 98.44 193 PRO A C 1
ATOM 1455 O O . PRO A 1 193 ? -6.93 -10.625 9.734 1 98.44 193 PRO A O 1
ATOM 1458 N N . LYS A 1 194 ? -7.676 -8.594 10.344 1 97.44 194 LYS A N 1
ATOM 1459 C CA . LYS A 1 194 ? -7.746 -8.914 11.766 1 97.44 194 LYS A CA 1
ATOM 1460 C C . LYS A 1 194 ? -9.016 -9.695 12.094 1 97.44 194 LYS A C 1
ATOM 1462 O O . LYS A 1 194 ? -10.008 -9.617 11.359 1 97.44 194 LYS A O 1
ATOM 1467 N N . LYS A 1 195 ? -8.898 -10.484 13.195 1 98.06 195 LYS A N 1
ATOM 1468 C CA . LYS A 1 195 ? -10.109 -11.141 13.688 1 98.06 195 LYS A CA 1
ATOM 1469 C C . LYS A 1 195 ? -11.234 -10.133 13.883 1 98.06 195 LYS A C 1
ATOM 1471 O O . LYS A 1 195 ? -11.016 -9.055 14.43 1 98.06 195 LYS A O 1
ATOM 1476 N N . GLY A 1 196 ? -12.367 -10.43 13.383 1 97.94 196 GLY A N 1
ATOM 1477 C CA . GLY A 1 196 ? -13.539 -9.586 13.562 1 97.94 196 GLY A CA 1
ATOM 1478 C C . GLY A 1 196 ? -13.664 -8.508 12.508 1 97.94 196 GLY A C 1
ATOM 1479 O O . GLY A 1 196 ? -14.648 -7.766 12.484 1 97.94 196 GLY A O 1
ATOM 1480 N N . SER A 1 197 ? -12.742 -8.43 11.555 1 97.44 197 SER A N 1
ATOM 1481 C CA . SER A 1 197 ? -12.719 -7.344 10.578 1 97.44 197 SER A CA 1
ATOM 1482 C C . SER A 1 197 ? -13.625 -7.656 9.391 1 97.44 197 SER A C 1
ATOM 1484 O O . SER A 1 197 ? -14.25 -8.719 9.344 1 97.44 197 SER A O 1
ATOM 1486 N N . SER A 1 198 ? -13.742 -6.691 8.531 1 98.56 198 SER A N 1
ATOM 1487 C CA . SER A 1 198 ? -14.5 -6.84 7.297 1 98.56 198 SER A CA 1
ATOM 1488 C C . SER A 1 198 ? -13.578 -6.934 6.086 1 98.56 198 SER A C 1
ATOM 1490 O O . SER A 1 198 ? -12.531 -6.285 6.043 1 98.56 198 SER A O 1
ATOM 1492 N N . ILE A 1 199 ? -13.992 -7.758 5.145 1 98.94 199 ILE A N 1
ATOM 1493 C CA . ILE A 1 199 ? -13.203 -7.918 3.93 1 98.94 199 ILE A CA 1
ATOM 1494 C C . ILE A 1 199 ? -14.125 -8.148 2.736 1 98.94 199 ILE A C 1
ATOM 1496 O O . ILE A 1 199 ? -15.133 -8.859 2.85 1 98.94 199 ILE A O 1
ATOM 1500 N N . ALA A 1 200 ? -13.875 -7.48 1.619 1 98.94 200 ALA A N 1
ATOM 1501 C CA . ALA A 1 200 ? -14.602 -7.691 0.367 1 98.94 200 ALA A CA 1
ATOM 1502 C C . ALA A 1 200 ? -13.766 -8.508 -0.615 1 98.94 200 ALA A C 1
ATOM 1504 O O . ALA A 1 200 ? -12.578 -8.234 -0.811 1 98.94 200 ALA A O 1
ATOM 1505 N N . ILE A 1 201 ? -14.352 -9.508 -1.177 1 98.94 201 ILE A N 1
ATOM 1506 C CA . ILE A 1 201 ? -13.695 -10.352 -2.17 1 98.94 201 ILE A CA 1
ATOM 1507 C C . ILE A 1 201 ? -14.359 -10.156 -3.531 1 98.94 201 ILE A C 1
ATOM 1509 O O . ILE A 1 201 ? -15.523 -10.523 -3.721 1 98.94 201 ILE A O 1
ATOM 1513 N N . PHE A 1 202 ? -13.609 -9.602 -4.449 1 98.88 202 PHE A N 1
ATOM 1514 C CA . PHE A 1 202 ? -14.117 -9.359 -5.793 1 98.88 202 PHE A CA 1
ATOM 1515 C C . PHE A 1 202 ? -13.812 -10.539 -6.711 1 98.88 202 PHE A C 1
ATOM 1517 O O . PHE A 1 202 ? -12.648 -10.828 -6.988 1 98.88 202 PHE A O 1
ATOM 1524 N N . GLY A 1 203 ? -14.828 -11.156 -7.27 1 97.69 203 GLY A N 1
ATOM 1525 C CA . GLY A 1 203 ? -14.68 -12.375 -8.047 1 97.69 203 GLY A CA 1
ATOM 1526 C C . GLY A 1 203 ? -14.719 -13.633 -7.203 1 97.69 203 GLY A C 1
ATOM 1527 O O . GLY A 1 203 ? -13.836 -13.852 -6.363 1 97.69 203 GLY A O 1
ATOM 1528 N N . LEU A 1 204 ? -15.734 -14.461 -7.492 1 97.06 204 LEU A N 1
ATOM 1529 C CA . LEU A 1 204 ? -15.914 -15.648 -6.66 1 97.06 204 LEU A CA 1
ATOM 1530 C C . LEU A 1 204 ? -15.672 -16.922 -7.465 1 97.06 204 LEU A C 1
ATOM 1532 O O . LEU A 1 204 ? -16.438 -17.875 -7.371 1 97.06 204 LEU A O 1
ATOM 1536 N N . GLY A 1 205 ? -14.633 -16.875 -8.328 1 93.81 205 GLY A N 1
ATOM 1537 C CA . GLY A 1 205 ? -14.047 -18.094 -8.867 1 93.81 205 GLY A CA 1
ATOM 1538 C C . GLY A 1 205 ? -13.156 -18.812 -7.871 1 93.81 205 GLY A C 1
ATOM 1539 O O . GLY A 1 205 ? -13.195 -18.531 -6.672 1 93.81 205 GLY A O 1
ATOM 1540 N N . ALA A 1 206 ? -12.359 -19.688 -8.375 1 94.12 206 ALA A N 1
ATOM 1541 C CA . ALA A 1 206 ? -11.523 -20.516 -7.5 1 94.12 206 ALA A CA 1
ATOM 1542 C C . ALA A 1 206 ? -10.578 -19.641 -6.676 1 94.12 206 ALA A C 1
ATOM 1544 O O . ALA A 1 206 ? -10.438 -19.844 -5.469 1 94.12 206 ALA A O 1
ATOM 1545 N N . VAL A 1 207 ? -9.938 -18.688 -7.324 1 96.5 207 VAL A N 1
ATOM 1546 C CA . VAL A 1 207 ? -8.992 -17.812 -6.637 1 96.5 207 VAL A CA 1
ATOM 1547 C C . VAL A 1 207 ? -9.719 -16.969 -5.59 1 96.5 207 VAL A C 1
ATOM 1549 O O . VAL A 1 207 ? -9.273 -16.875 -4.445 1 96.5 207 VAL A O 1
ATOM 1552 N N . GLY A 1 208 ? -10.852 -16.406 -5.941 1 98 208 GLY A N 1
ATOM 1553 C CA . GLY A 1 208 ? -11.641 -15.617 -5.012 1 98 208 GLY A CA 1
ATOM 1554 C C . GLY A 1 208 ? -12.156 -16.422 -3.836 1 98 208 GLY A C 1
ATOM 1555 O O . GLY A 1 208 ? -12.141 -15.953 -2.697 1 98 208 GLY A O 1
ATOM 1556 N N . LEU A 1 209 ? -12.633 -17.578 -4.117 1 98.19 209 LEU A N 1
ATOM 1557 C CA . LEU A 1 209 ? -13.125 -18.438 -3.047 1 98.19 209 LEU A CA 1
ATOM 1558 C C . LEU A 1 209 ? -11.984 -18.859 -2.119 1 98.19 209 LEU A C 1
ATOM 1560 O O . LEU A 1 209 ? -12.18 -19 -0.911 1 98.19 209 LEU A O 1
ATOM 1564 N N . ALA A 1 210 ? -10.82 -19.047 -2.703 1 98.38 210 ALA A N 1
ATOM 1565 C CA . ALA A 1 210 ? -9.656 -19.297 -1.867 1 98.38 210 ALA A CA 1
ATOM 1566 C C . ALA A 1 210 ? -9.336 -18.109 -0.979 1 98.38 210 ALA A C 1
ATOM 1568 O O . ALA A 1 210 ? -8.953 -18.266 0.183 1 98.38 210 ALA A O 1
ATOM 1569 N N . ALA A 1 211 ? -9.453 -16.906 -1.506 1 98.81 211 ALA A N 1
ATOM 1570 C CA . ALA A 1 211 ? -9.281 -15.695 -0.712 1 98.81 211 ALA A CA 1
ATOM 1571 C C . ALA A 1 211 ? -10.305 -15.625 0.418 1 98.81 211 ALA A C 1
ATOM 1573 O O . ALA A 1 211 ? -9.969 -15.25 1.544 1 98.81 211 ALA A O 1
ATOM 1574 N N . ALA A 1 212 ? -11.547 -16 0.082 1 98.75 212 ALA A N 1
ATOM 1575 C CA . ALA A 1 212 ? -12.594 -16.047 1.1 1 98.75 212 ALA A CA 1
ATOM 1576 C C . ALA A 1 212 ? -12.242 -17.047 2.197 1 98.75 212 ALA A C 1
ATOM 1578 O O . ALA A 1 212 ? -12.445 -16.781 3.383 1 98.75 212 ALA A O 1
ATOM 1579 N N . GLU A 1 213 ? -11.727 -18.156 1.778 1 98.19 213 GLU A N 1
ATOM 1580 C CA . GLU A 1 213 ? -11.273 -19.156 2.75 1 98.19 213 GLU A CA 1
ATOM 1581 C C . GLU A 1 213 ? -10.188 -18.578 3.66 1 98.19 213 GLU A C 1
ATOM 1583 O O . GLU A 1 213 ? -10.195 -18.812 4.867 1 98.19 213 GLU A O 1
ATOM 1588 N N . GLY A 1 214 ? -9.227 -17.844 3.061 1 98.5 214 GLY A N 1
ATOM 1589 C CA . GLY A 1 214 ? -8.219 -17.156 3.857 1 98.5 214 GLY A CA 1
ATOM 1590 C C . GLY A 1 214 ? -8.812 -16.188 4.863 1 98.5 214 GLY A C 1
ATOM 1591 O O . GLY A 1 214 ? -8.336 -16.109 6 1 98.5 214 GLY A O 1
ATOM 1592 N N . ALA A 1 215 ? -9.836 -15.469 4.449 1 98.81 215 ALA A N 1
ATOM 1593 C CA . ALA A 1 215 ? -10.516 -14.531 5.336 1 98.81 215 ALA A CA 1
ATOM 1594 C C . ALA A 1 215 ? -11.172 -15.258 6.504 1 98.81 215 ALA A C 1
ATOM 1596 O O . ALA A 1 215 ? -11.078 -14.812 7.652 1 98.81 215 ALA A O 1
ATOM 1597 N N . ARG A 1 216 ? -11.852 -16.359 6.168 1 98.19 216 ARG A N 1
ATOM 1598 C CA . ARG A 1 216 ? -12.477 -17.172 7.203 1 98.19 216 ARG A CA 1
ATOM 1599 C C . ARG A 1 216 ? -11.445 -17.672 8.211 1 98.19 216 ARG A C 1
ATOM 1601 O O . ARG A 1 216 ? -11.656 -17.562 9.422 1 98.19 216 ARG A O 1
ATOM 1608 N N . ILE A 1 217 ? -10.359 -18.156 7.742 1 98 217 ILE A N 1
ATOM 1609 C CA . ILE A 1 217 ? -9.289 -18.688 8.578 1 98 217 ILE A CA 1
ATOM 1610 C C . ILE A 1 217 ? -8.727 -17.578 9.461 1 98 217 ILE A C 1
ATOM 1612 O O . ILE A 1 217 ? -8.422 -17.797 10.641 1 98 217 ILE A O 1
ATOM 1616 N N . ALA A 1 218 ? -8.641 -16.375 8.938 1 98.31 218 ALA A N 1
ATOM 1617 C CA . ALA A 1 218 ? -8.102 -15.227 9.672 1 98.31 218 ALA A CA 1
ATOM 1618 C C . ALA A 1 218 ? -9.094 -14.734 10.727 1 98.31 218 ALA A C 1
ATOM 1620 O O . ALA A 1 218 ? -8.734 -13.938 11.594 1 98.31 218 ALA A O 1
ATOM 1621 N N . GLY A 1 219 ? -10.305 -15.133 10.633 1 98.44 219 GLY A N 1
ATOM 1622 C CA . GLY A 1 219 ? -11.297 -14.789 11.641 1 98.44 219 GLY A CA 1
ATOM 1623 C C . GLY A 1 219 ? -12.086 -13.539 11.289 1 98.44 219 GLY A C 1
ATOM 1624 O O . GLY A 1 219 ? -12.641 -12.883 12.172 1 98.44 219 GLY A O 1
ATOM 1625 N N . ALA A 1 220 ? -12.094 -13.156 10.039 1 98.5 220 ALA A N 1
ATOM 1626 C CA . ALA A 1 220 ? -12.945 -12.039 9.633 1 98.5 220 ALA A CA 1
ATOM 1627 C C . ALA A 1 220 ? -14.414 -12.328 9.93 1 98.5 220 ALA A C 1
ATOM 1629 O O . ALA A 1 220 ? -14.883 -13.453 9.742 1 98.5 220 ALA A O 1
ATOM 1630 N N . SER A 1 221 ? -15.172 -11.32 10.359 1 98.25 221 SER A N 1
ATOM 1631 C CA . SER A 1 221 ? -16.562 -11.523 10.742 1 98.25 221 SER A CA 1
ATOM 1632 C C . SER A 1 221 ? -17.5 -11.195 9.594 1 98.25 221 SER A C 1
ATOM 1634 O O . SER A 1 221 ? -18.609 -11.742 9.516 1 98.25 221 SER A O 1
ATOM 1636 N N . ARG A 1 222 ? -17.109 -10.258 8.773 1 98.5 222 ARG A N 1
ATOM 1637 C CA . ARG A 1 222 ? -17.906 -9.891 7.609 1 98.5 222 ARG A CA 1
ATOM 1638 C C . ARG A 1 222 ? -17.125 -10.109 6.32 1 98.5 222 ARG A C 1
ATOM 1640 O O . ARG A 1 222 ? -16.172 -9.391 6.031 1 98.5 222 ARG A O 1
ATOM 1647 N N . ILE A 1 223 ? -17.469 -11.102 5.625 1 98.88 223 ILE A N 1
ATOM 1648 C CA . ILE A 1 223 ? -16.859 -11.422 4.336 1 98.88 223 ILE A CA 1
ATOM 1649 C C . ILE A 1 223 ? -17.875 -11.18 3.219 1 98.88 223 ILE A C 1
ATOM 1651 O O . ILE A 1 223 ? -18.812 -11.953 3.055 1 98.88 223 ILE A O 1
ATOM 1655 N N . ILE A 1 224 ? -17.656 -10.141 2.441 1 98.94 224 ILE A N 1
ATOM 1656 C CA . ILE A 1 224 ? -18.578 -9.703 1.404 1 98.94 224 ILE A CA 1
ATOM 1657 C C . ILE A 1 224 ? -18.094 -10.18 0.038 1 98.94 224 ILE A C 1
ATOM 1659 O O . ILE A 1 224 ? -17.047 -9.734 -0.439 1 98.94 224 ILE A O 1
ATOM 1663 N N . GLY A 1 225 ? -18.812 -11.109 -0.565 1 98.88 225 GLY A N 1
ATOM 1664 C CA . GLY A 1 225 ? -18.516 -11.523 -1.928 1 98.88 225 GLY A CA 1
ATOM 1665 C C . GLY A 1 225 ? -19.094 -10.586 -2.975 1 98.88 225 GLY A C 1
ATOM 1666 O O . GLY A 1 225 ? -20.234 -10.148 -2.855 1 98.88 225 GLY A O 1
ATOM 1667 N N . VAL A 1 226 ? -18.328 -10.188 -3.889 1 98.81 226 VAL A N 1
ATOM 1668 C CA . VAL A 1 226 ? -18.766 -9.336 -4.992 1 98.81 226 VAL A CA 1
ATOM 1669 C C . VAL A 1 226 ? -18.625 -10.086 -6.312 1 98.81 226 VAL A C 1
ATOM 1671 O O . VAL A 1 226 ? -17.516 -10.477 -6.695 1 98.81 226 VAL A O 1
ATOM 1674 N N . ASP A 1 227 ? -19.672 -10.289 -7.016 1 98.12 227 ASP A N 1
ATOM 1675 C CA . ASP A 1 227 ? -19.672 -11.031 -8.273 1 98.12 227 ASP A CA 1
ATOM 1676 C C . ASP A 1 227 ? -20.875 -10.625 -9.141 1 98.12 227 ASP A C 1
ATOM 1678 O O . ASP A 1 227 ? -21.922 -10.234 -8.625 1 98.12 227 ASP A O 1
ATOM 1682 N N . LEU A 1 228 ? -20.703 -10.734 -10.445 1 96.19 228 LEU A N 1
ATOM 1683 C CA . LEU A 1 228 ? -21.766 -10.391 -11.375 1 96.19 228 LEU A CA 1
ATOM 1684 C C . LEU A 1 228 ? -22.812 -11.508 -11.453 1 96.19 228 LEU A C 1
ATOM 1686 O O . LEU A 1 228 ? -23.906 -11.305 -11.969 1 96.19 228 LEU A O 1
ATOM 1690 N N . ASN A 1 229 ? -22.453 -12.719 -11.008 1 94.69 229 ASN A N 1
ATOM 1691 C CA . ASN A 1 229 ? -23.328 -13.883 -10.992 1 94.69 229 ASN A CA 1
ATOM 1692 C C . ASN A 1 229 ? -23.828 -14.203 -9.586 1 94.69 229 ASN A C 1
ATOM 1694 O O . ASN A 1 229 ? -23.125 -14.867 -8.82 1 94.69 229 ASN A O 1
ATOM 1698 N N . SER A 1 230 ? -25.031 -13.938 -9.328 1 94.19 230 SER A N 1
ATOM 1699 C CA . SER A 1 230 ? -25.594 -14.086 -7.988 1 94.19 230 SER A CA 1
ATOM 1700 C C . SER A 1 230 ? -25.703 -15.562 -7.598 1 94.19 230 SER A C 1
ATOM 1702 O O . SER A 1 230 ? -25.781 -15.883 -6.41 1 94.19 230 SER A O 1
ATOM 1704 N N . ASN A 1 231 ? -25.719 -16.406 -8.57 1 91.25 231 ASN A N 1
ATOM 1705 C CA . ASN A 1 231 ? -25.812 -17.844 -8.289 1 91.25 231 ASN A CA 1
ATOM 1706 C C . ASN A 1 231 ? -24.594 -18.359 -7.547 1 91.25 231 ASN A C 1
ATOM 1708 O O . ASN A 1 231 ? -24.625 -19.422 -6.945 1 91.25 231 ASN A O 1
ATOM 1712 N N . ARG A 1 232 ? -23.562 -17.594 -7.531 1 92.38 232 ARG A N 1
ATOM 1713 C CA . ARG A 1 232 ? -22.312 -18.016 -6.902 1 92.38 232 ARG A CA 1
ATOM 1714 C C . ARG A 1 232 ? -22.375 -17.844 -5.387 1 92.38 232 ARG A C 1
ATOM 1716 O O . ARG A 1 232 ? -21.547 -18.391 -4.66 1 92.38 232 ARG A O 1
ATOM 1723 N N . PHE A 1 233 ? -23.344 -17.109 -4.93 1 94.31 233 PHE A N 1
ATOM 1724 C CA . PHE A 1 233 ? -23.406 -16.797 -3.51 1 94.31 233 PHE A CA 1
ATOM 1725 C C . PHE A 1 233 ? -23.609 -18.047 -2.674 1 94.31 233 PHE A C 1
ATOM 1727 O O . PHE A 1 233 ? -22.953 -18.234 -1.65 1 94.31 233 PHE A O 1
ATOM 1734 N N . ASP A 1 234 ? -24.484 -18.891 -3.096 1 94.12 234 ASP A N 1
ATOM 1735 C CA . ASP A 1 234 ? -24.781 -20.094 -2.314 1 94.12 234 ASP A CA 1
ATOM 1736 C C . ASP A 1 234 ? -23.531 -20.953 -2.139 1 94.12 234 ASP A C 1
ATOM 1738 O O . ASP A 1 234 ? -23.25 -21.422 -1.036 1 94.12 234 ASP A O 1
ATOM 1742 N N . GLU A 1 235 ? -22.828 -21.109 -3.195 1 92.31 235 GLU A N 1
ATOM 1743 C CA . GLU A 1 235 ? -21.594 -21.875 -3.119 1 92.31 235 GLU A CA 1
ATOM 1744 C C . GLU A 1 235 ? -20.547 -21.141 -2.283 1 92.31 235 GLU A C 1
ATOM 1746 O O . GLU A 1 235 ? -19.781 -21.781 -1.549 1 92.31 235 GLU A O 1
ATOM 1751 N N . ALA A 1 236 ? -20.531 -19.875 -2.361 1 97.25 236 ALA A N 1
ATOM 1752 C CA . ALA A 1 236 ? -19.516 -19.062 -1.695 1 97.25 236 ALA A CA 1
ATOM 1753 C C . ALA A 1 236 ? -19.688 -19.109 -0.179 1 97.25 236 ALA A C 1
ATOM 1755 O O . ALA A 1 236 ? -18.719 -18.938 0.563 1 97.25 236 ALA A O 1
ATOM 1756 N N . LYS A 1 237 ? -20.891 -19.344 0.286 1 97.62 237 LYS A N 1
ATOM 1757 C CA . LYS A 1 237 ? -21.156 -19.469 1.717 1 97.62 237 LYS A CA 1
ATOM 1758 C C . LYS A 1 237 ? -20.312 -20.578 2.338 1 97.62 237 LYS A C 1
ATOM 1760 O O . LYS A 1 237 ? -19.891 -20.484 3.488 1 97.62 237 LYS A O 1
ATOM 1765 N N . LYS A 1 238 ? -20.062 -21.594 1.528 1 95.81 238 LYS A N 1
ATOM 1766 C CA . LYS A 1 238 ? -19.281 -22.734 1.999 1 95.81 238 LYS A CA 1
ATOM 1767 C C . LYS A 1 238 ? -17.828 -22.328 2.271 1 95.81 238 LYS A C 1
ATOM 1769 O O . LYS A 1 238 ? -17.094 -23.047 2.943 1 95.81 238 LYS A O 1
ATOM 1774 N N . PHE A 1 239 ? -17.484 -21.203 1.774 1 97.56 239 PHE A N 1
ATOM 1775 C CA . PHE A 1 239 ? -16.109 -20.719 1.916 1 97.56 239 PHE A CA 1
ATOM 1776 C C . PHE A 1 239 ? -16.031 -19.562 2.91 1 97.56 239 PHE A C 1
ATOM 1778 O O . PHE A 1 239 ? -15.008 -18.906 3.02 1 97.56 239 PHE A O 1
ATOM 1785 N N . GLY A 1 240 ? -17.141 -19.266 3.551 1 97.25 240 GLY A N 1
ATOM 1786 C CA . GLY A 1 240 ? -17.125 -18.281 4.625 1 97.25 240 GLY A CA 1
ATOM 1787 C C . GLY A 1 240 ? -17.75 -16.953 4.234 1 97.25 240 GLY A C 1
ATOM 1788 O O . GLY A 1 240 ? -17.891 -16.062 5.066 1 97.25 240 GLY A O 1
ATOM 1789 N N . VAL A 1 241 ? -18.203 -16.781 3.02 1 98.69 241 VAL A N 1
ATOM 1790 C CA . VAL A 1 241 ? -18.828 -15.539 2.576 1 98.69 241 VAL A CA 1
ATOM 1791 C C . VAL A 1 241 ? -20.125 -15.305 3.346 1 98.69 241 VAL A C 1
ATOM 1793 O O . VAL A 1 241 ? -20.969 -16.203 3.441 1 98.69 241 VAL A O 1
ATOM 1796 N N . THR A 1 242 ? -20.266 -14.109 3.848 1 98.62 242 THR A N 1
ATOM 1797 C CA . THR A 1 242 ? -21.406 -13.828 4.715 1 98.62 242 THR A CA 1
ATOM 1798 C C . THR A 1 242 ? -22.406 -12.914 4.016 1 98.62 242 THR A C 1
ATOM 1800 O O . THR A 1 242 ? -23.594 -12.914 4.352 1 98.62 242 THR A O 1
ATOM 1803 N N . GLU A 1 243 ? -21.938 -12.125 3.174 1 98.44 243 GLU A N 1
ATOM 1804 C CA . GLU A 1 243 ? -22.75 -11.164 2.426 1 98.44 243 GLU A CA 1
ATOM 1805 C C . GLU A 1 243 ? -22.375 -11.164 0.945 1 98.44 243 GLU A C 1
ATOM 1807 O O . GLU A 1 243 ? -21.312 -11.664 0.566 1 98.44 243 GLU A O 1
ATOM 1812 N N . PHE A 1 244 ? -23.312 -10.641 0.131 1 98.5 244 PHE A N 1
ATOM 1813 C CA . PHE A 1 244 ? -23.094 -10.695 -1.31 1 98.5 244 PHE A CA 1
ATOM 1814 C C . PHE A 1 244 ? -23.578 -9.406 -1.979 1 98.5 244 PHE A C 1
ATOM 1816 O O . PHE A 1 244 ? -24.609 -8.859 -1.616 1 98.5 244 PHE A O 1
ATOM 1823 N N . VAL A 1 245 ? -22.766 -8.898 -2.873 1 98.5 245 VAL A N 1
ATOM 1824 C CA . VAL A 1 245 ? -23.109 -7.73 -3.684 1 98.5 245 VAL A CA 1
ATOM 1825 C C . VAL A 1 245 ? -22.938 -8.062 -5.164 1 98.5 245 VAL A C 1
ATOM 1827 O O . VAL A 1 245 ? -21.859 -8.461 -5.602 1 98.5 245 VAL A O 1
ATOM 1830 N N . ASN A 1 246 ? -23.969 -7.988 -5.941 1 98.25 246 ASN A N 1
ATOM 1831 C CA . ASN A 1 246 ? -23.922 -7.984 -7.402 1 98.25 246 ASN A CA 1
ATOM 1832 C C . ASN A 1 246 ? -23.922 -6.562 -7.957 1 98.25 246 ASN A C 1
ATOM 1834 O O . ASN A 1 246 ? -24.938 -5.867 -7.891 1 98.25 246 ASN A O 1
ATOM 1838 N N . PRO A 1 247 ? -22.781 -6.156 -8.539 1 97.31 247 PRO A N 1
ATOM 1839 C CA . PRO A 1 247 ? -22.703 -4.781 -9.047 1 97.31 247 PRO A CA 1
ATOM 1840 C C . PRO A 1 247 ? -23.828 -4.438 -10.016 1 97.31 247 PRO A C 1
ATOM 1842 O O . PRO A 1 247 ? -24.234 -3.279 -10.094 1 97.31 247 PRO A O 1
ATOM 1845 N N . LYS A 1 248 ? -24.406 -5.375 -10.719 1 96.5 248 LYS A N 1
ATOM 1846 C CA . LYS A 1 248 ? -25.438 -5.145 -11.711 1 96.5 248 LYS A CA 1
ATOM 1847 C C . LYS A 1 248 ? -26.766 -4.77 -11.055 1 96.5 248 LYS A C 1
ATOM 1849 O O . LYS A 1 248 ? -27.656 -4.234 -11.711 1 96.5 248 LYS A O 1
ATOM 1854 N N . ASP A 1 249 ? -26.875 -5.086 -9.867 1 96.69 249 ASP A N 1
ATOM 1855 C CA . ASP A 1 249 ? -28.125 -4.824 -9.156 1 96.69 249 ASP A CA 1
ATOM 1856 C C . ASP A 1 249 ? -28.156 -3.395 -8.617 1 96.69 249 ASP A C 1
ATOM 1858 O O . ASP A 1 249 ? -29.125 -2.998 -7.961 1 96.69 249 ASP A O 1
ATOM 1862 N N . HIS A 1 250 ? -27.156 -2.615 -8.859 1 96.94 250 HIS A N 1
ATOM 1863 C CA . HIS A 1 250 ? -27.062 -1.266 -8.312 1 96.94 250 HIS A CA 1
ATOM 1864 C C . HIS A 1 250 ? -26.781 -0.245 -9.414 1 96.94 250 HIS A C 1
ATOM 1866 O O . HIS A 1 250 ? -26.109 -0.554 -10.391 1 96.94 250 HIS A O 1
ATOM 1872 N N . ASN A 1 251 ? -27.203 0.975 -9.219 1 95.5 251 ASN A N 1
ATOM 1873 C CA . ASN A 1 251 ? -26.969 2.074 -10.148 1 95.5 251 ASN A CA 1
ATOM 1874 C C . ASN A 1 251 ? -25.734 2.885 -9.734 1 95.5 251 ASN A C 1
ATOM 1876 O O . ASN A 1 251 ? -25.172 3.611 -10.555 1 95.5 251 ASN A O 1
ATOM 1880 N N . LYS A 1 252 ? -25.359 2.74 -8.492 1 95.88 252 LYS A N 1
ATOM 1881 C CA . LYS A 1 252 ? -24.156 3.416 -8.016 1 95.88 252 LYS A CA 1
ATOM 1882 C C . LYS A 1 252 ? -22.938 2.514 -8.141 1 95.88 252 LYS A C 1
ATOM 1884 O O . LYS A 1 252 ? -23.062 1.287 -8.188 1 95.88 252 LYS A O 1
ATOM 1889 N N . PRO A 1 253 ? -21.781 3.156 -8.195 1 96.56 253 PRO A N 1
ATOM 1890 C CA . PRO A 1 253 ? -20.562 2.342 -8.203 1 96.56 253 PRO A CA 1
ATOM 1891 C C . PRO A 1 253 ? -20.484 1.399 -7.004 1 96.56 253 PRO A C 1
ATOM 1893 O O . PRO A 1 253 ? -20.859 1.773 -5.895 1 96.56 253 PRO A O 1
ATOM 1896 N N . VAL A 1 254 ? -20 0.228 -7.227 1 97.75 254 VAL A N 1
ATOM 1897 C CA . VAL A 1 254 ? -20.047 -0.84 -6.234 1 97.75 254 VAL A CA 1
ATOM 1898 C C . VAL A 1 254 ? -19.266 -0.414 -4.984 1 97.75 254 VAL A C 1
ATOM 1900 O O . VAL A 1 254 ? -19.641 -0.784 -3.867 1 97.75 254 VAL A O 1
ATOM 1903 N N . GLN A 1 255 ? -18.141 0.349 -5.137 1 98.38 255 GLN A N 1
ATOM 1904 C CA . GLN A 1 255 ? -17.391 0.811 -3.975 1 98.38 255 GLN A CA 1
ATOM 1905 C C . GLN A 1 255 ? -18.25 1.666 -3.061 1 98.38 255 GLN A C 1
ATOM 1907 O O . GLN A 1 255 ? -18.094 1.634 -1.838 1 98.38 255 GLN A O 1
ATOM 1912 N N . GLU A 1 256 ? -19.172 2.469 -3.611 1 98.06 256 GLU A N 1
ATOM 1913 C CA . GLU A 1 256 ? -20.078 3.264 -2.803 1 98.06 256 GLU A CA 1
ATOM 1914 C C . GLU A 1 256 ? -21.109 2.375 -2.092 1 98.06 256 GLU A C 1
ATOM 1916 O O . GLU A 1 256 ? -21.453 2.625 -0.937 1 98.06 256 GLU A O 1
ATOM 1921 N N . VAL A 1 257 ? -21.625 1.336 -2.816 1 98.44 257 VAL A N 1
ATOM 1922 C CA . VAL A 1 257 ? -22.547 0.376 -2.227 1 98.44 257 VAL A CA 1
ATOM 1923 C C . VAL A 1 257 ? -21.906 -0.28 -1.007 1 98.44 257 VAL A C 1
ATOM 1925 O O . VAL A 1 257 ? -22.516 -0.333 0.067 1 98.44 257 VAL A O 1
ATOM 1928 N N . ILE A 1 258 ? -20.672 -0.707 -1.137 1 98.62 258 ILE A N 1
ATOM 1929 C CA . ILE A 1 258 ? -19.953 -1.388 -0.065 1 98.62 258 ILE A CA 1
ATOM 1930 C C . ILE A 1 258 ? -19.688 -0.411 1.077 1 98.62 258 ILE A C 1
ATOM 1932 O O . ILE A 1 258 ? -19.828 -0.763 2.25 1 98.62 258 ILE A O 1
ATOM 1936 N N . ALA A 1 259 ? -19.25 0.796 0.776 1 97.69 259 ALA A N 1
ATOM 1937 C CA . ALA A 1 259 ? -19 1.807 1.801 1 97.69 259 ALA A CA 1
ATOM 1938 C C . ALA A 1 259 ? -20.25 2.061 2.637 1 97.69 259 ALA A C 1
ATOM 1940 O O . ALA A 1 259 ? -20.172 2.184 3.861 1 97.69 259 ALA A O 1
ATOM 1941 N N . GLU A 1 260 ? -21.406 2.135 1.998 1 97.06 260 GLU A N 1
ATOM 1942 C CA . GLU A 1 260 ? -22.672 2.361 2.691 1 97.06 260 GLU A CA 1
ATOM 1943 C C . GLU A 1 260 ? -23.031 1.175 3.578 1 97.06 260 GLU A C 1
ATOM 1945 O O . GLU A 1 260 ? -23.484 1.354 4.715 1 97.06 260 GLU A O 1
ATOM 1950 N N . MET A 1 261 ? -22.75 -0.001 3.102 1 96.19 261 MET A N 1
ATOM 1951 C CA . MET A 1 261 ? -23.094 -1.221 3.828 1 96.19 261 MET A CA 1
ATOM 1952 C C . MET A 1 261 ? -22.219 -1.387 5.059 1 96.19 261 MET A C 1
ATOM 1954 O O . MET A 1 261 ? -22.594 -2.066 6.016 1 96.19 261 MET A O 1
ATOM 1958 N N . THR A 1 262 ? -21.062 -0.783 5.012 1 96.94 262 THR A N 1
ATOM 1959 C CA . THR A 1 262 ? -20.078 -1.071 6.047 1 96.94 262 THR A CA 1
ATOM 1960 C C . THR A 1 262 ? -19.75 0.186 6.848 1 96.94 262 THR A C 1
ATOM 1962 O O . THR A 1 262 ? -18.828 0.188 7.66 1 96.94 262 THR A O 1
ATOM 1965 N N . ASN A 1 263 ? -20.5 1.289 6.598 1 94.19 263 ASN A N 1
ATOM 1966 C CA . ASN A 1 263 ? -20.297 2.561 7.285 1 94.19 263 ASN A CA 1
ATOM 1967 C C . ASN A 1 263 ? -18.891 3.121 7.02 1 94.19 263 ASN A C 1
ATOM 1969 O O . ASN A 1 263 ? -18.172 3.449 7.953 1 94.19 263 ASN A O 1
ATOM 1973 N N . GLY A 1 264 ? -18.531 3.096 5.707 1 95.75 264 GLY A N 1
ATOM 1974 C CA . GLY A 1 264 ? -17.297 3.809 5.391 1 95.75 264 GLY A CA 1
ATOM 1975 C C . GLY A 1 264 ? -16.328 2.98 4.578 1 95.75 264 GLY A C 1
ATOM 1976 O O . GLY A 1 264 ? -15.344 3.508 4.055 1 95.75 264 GLY A O 1
ATOM 1977 N N . GLY A 1 265 ? -16.5 1.688 4.492 1 97.94 265 GLY A N 1
ATOM 1978 C CA . GLY A 1 265 ? -15.633 0.813 3.73 1 97.94 265 GLY A CA 1
ATOM 1979 C C . GLY A 1 265 ? -15.219 -0.432 4.492 1 97.94 265 GLY A C 1
ATOM 1980 O O . GLY A 1 265 ? -15.453 -0.531 5.699 1 97.94 265 GLY A O 1
ATOM 1981 N N . VAL A 1 266 ? -14.641 -1.321 3.805 1 98.75 266 VAL A N 1
ATOM 1982 C CA . VAL A 1 266 ? -14.164 -2.543 4.441 1 98.75 266 VAL A CA 1
ATOM 1983 C C . VAL A 1 266 ? -12.719 -2.354 4.891 1 98.75 266 VAL A C 1
ATOM 1985 O O . VAL A 1 266 ? -12.016 -1.467 4.398 1 98.75 266 VAL A O 1
ATOM 1988 N N . ASP A 1 267 ? -12.273 -3.186 5.848 1 98.5 267 ASP A N 1
ATOM 1989 C CA . ASP A 1 267 ? -10.891 -3.135 6.328 1 98.5 267 ASP A CA 1
ATOM 1990 C C . ASP A 1 267 ? -9.922 -3.619 5.254 1 98.5 267 ASP A C 1
ATOM 1992 O O . ASP A 1 267 ? -8.82 -3.078 5.113 1 98.5 267 ASP A O 1
ATOM 1996 N N . ARG A 1 268 ? -10.336 -4.629 4.555 1 98.94 268 ARG A N 1
ATOM 1997 C CA . ARG A 1 268 ? -9.516 -5.199 3.492 1 98.94 268 ARG A CA 1
ATOM 1998 C C . ARG A 1 268 ? -10.359 -5.512 2.26 1 98.94 268 ARG A C 1
ATOM 2000 O O . ARG A 1 268 ? -11.578 -5.68 2.359 1 98.94 268 ARG A O 1
ATOM 2007 N N . SER A 1 269 ? -9.758 -5.559 1.152 1 98.94 269 SER A N 1
ATOM 2008 C CA . SER A 1 269 ? -10.367 -6.102 -0.055 1 98.94 269 SER A CA 1
ATOM 2009 C C . SER A 1 269 ? -9.359 -6.891 -0.881 1 98.94 269 SER A C 1
ATOM 2011 O O . SER A 1 269 ? -8.156 -6.641 -0.799 1 98.94 269 SER A O 1
ATOM 2013 N N . VAL A 1 270 ? -9.82 -7.875 -1.592 1 98.94 270 VAL A N 1
ATOM 2014 C CA . VAL A 1 270 ? -9.016 -8.672 -2.508 1 98.94 270 VAL A CA 1
ATOM 2015 C C . VAL A 1 270 ? -9.703 -8.758 -3.867 1 98.94 270 VAL A C 1
ATOM 2017 O O . VAL A 1 270 ? -10.859 -9.172 -3.961 1 98.94 270 VAL A O 1
ATOM 2020 N N . GLU A 1 271 ? -9.086 -8.32 -4.906 1 98.88 271 GLU A N 1
ATOM 2021 C CA . GLU A 1 271 ? -9.625 -8.352 -6.266 1 98.88 271 GLU A CA 1
ATOM 2022 C C . GLU A 1 271 ? -9.086 -9.547 -7.043 1 98.88 271 GLU A C 1
ATOM 2024 O O . GLU A 1 271 ? -7.875 -9.68 -7.23 1 98.88 271 GLU A O 1
ATOM 2029 N N . CYS A 1 272 ? -9.945 -10.438 -7.516 1 97.94 272 CYS A N 1
ATOM 2030 C CA . CYS A 1 272 ? -9.516 -11.695 -8.109 1 97.94 272 CYS A CA 1
ATOM 2031 C C . CYS A 1 272 ? -10.078 -11.852 -9.523 1 97.94 272 CYS A C 1
ATOM 2033 O O . CYS A 1 272 ? -10.133 -12.961 -10.047 1 97.94 272 CYS A O 1
ATOM 2035 N N . THR A 1 273 ? -10.523 -10.828 -10.156 1 96.19 273 THR A N 1
ATOM 2036 C CA . THR A 1 273 ? -11.156 -10.938 -11.469 1 96.19 273 THR A CA 1
ATOM 2037 C C . THR A 1 273 ? -10.188 -10.531 -12.57 1 96.19 273 THR A C 1
ATOM 2039 O O . THR A 1 273 ? -10.281 -11.016 -13.703 1 96.19 273 THR A O 1
ATOM 2042 N N . GLY A 1 274 ? -9.391 -9.508 -12.32 1 95.38 274 GLY A N 1
ATOM 2043 C CA . GLY A 1 274 ? -8.531 -8.93 -13.336 1 95.38 274 GLY A CA 1
ATOM 2044 C C . GLY A 1 274 ? -9.195 -7.789 -14.094 1 95.38 274 GLY A C 1
ATOM 2045 O O . GLY A 1 274 ? -8.57 -7.164 -14.953 1 95.38 274 GLY A O 1
ATOM 2046 N N . SER A 1 275 ? -10.414 -7.516 -13.758 1 96.25 275 SER A N 1
ATOM 2047 C CA . SER A 1 275 ? -11.125 -6.402 -14.375 1 96.25 275 SER A CA 1
ATOM 2048 C C . SER A 1 275 ? -10.664 -5.066 -13.812 1 96.25 275 SER A C 1
ATOM 2050 O O . SER A 1 275 ? -10.586 -4.895 -12.594 1 96.25 275 SER A O 1
ATOM 2052 N N . ILE A 1 276 ? -10.438 -4.148 -14.758 1 97.38 276 ILE A N 1
ATOM 2053 C CA . ILE A 1 276 ? -9.961 -2.836 -14.344 1 97.38 276 ILE A CA 1
ATOM 2054 C C . ILE A 1 276 ? -11.008 -2.17 -13.445 1 97.38 276 ILE A C 1
ATOM 2056 O O . ILE A 1 276 ? -10.664 -1.542 -12.445 1 97.38 276 ILE A O 1
ATOM 2060 N N . ASN A 1 277 ? -12.242 -2.307 -13.766 1 97.06 277 ASN A N 1
ATOM 2061 C CA . ASN A 1 277 ? -13.305 -1.722 -12.953 1 97.06 277 ASN A CA 1
ATOM 2062 C C . ASN A 1 277 ? -13.344 -2.334 -11.555 1 97.06 277 ASN A C 1
ATOM 2064 O O . ASN A 1 277 ? -13.531 -1.622 -10.57 1 97.06 277 ASN A O 1
ATOM 2068 N N . ALA A 1 278 ? -13.203 -3.619 -11.484 1 98.19 278 ALA A N 1
ATOM 2069 C CA . ALA A 1 278 ? -13.18 -4.293 -10.188 1 98.19 278 ALA A CA 1
ATOM 2070 C C . ALA A 1 278 ? -11.969 -3.863 -9.367 1 98.19 278 ALA A C 1
ATOM 2072 O O . ALA A 1 278 ? -12.062 -3.691 -8.148 1 98.19 278 ALA A O 1
ATOM 2073 N N . MET A 1 279 ? -10.875 -3.717 -10.047 1 98.75 279 MET A N 1
ATOM 2074 C CA . MET A 1 279 ? -9.664 -3.271 -9.359 1 98.75 279 MET A CA 1
ATOM 2075 C C . MET A 1 279 ? -9.883 -1.905 -8.719 1 98.75 279 MET A C 1
ATOM 2077 O O . MET A 1 279 ? -9.531 -1.703 -7.551 1 98.75 279 MET A O 1
ATOM 2081 N N . ILE A 1 280 ? -10.422 -1.01 -9.484 1 98.56 280 ILE A N 1
ATOM 2082 C CA . ILE A 1 280 ? -10.672 0.343 -9 1 98.56 280 ILE A CA 1
ATOM 2083 C C . ILE A 1 280 ? -11.664 0.299 -7.836 1 98.56 280 ILE A C 1
ATOM 2085 O O . ILE A 1 280 ? -11.422 0.911 -6.793 1 98.56 280 ILE A O 1
ATOM 2089 N N . SER A 1 281 ? -12.719 -0.495 -7.969 1 98.69 281 SER A N 1
ATOM 2090 C CA . SER A 1 281 ? -13.734 -0.604 -6.926 1 98.69 281 SER A CA 1
ATOM 2091 C C . SER A 1 281 ? -13.156 -1.23 -5.66 1 98.69 281 SER A C 1
ATOM 2093 O O . SER A 1 281 ? -13.492 -0.815 -4.547 1 98.69 281 SER A O 1
ATOM 2095 N N . ALA A 1 282 ? -12.352 -2.225 -5.871 1 98.88 282 ALA A N 1
ATOM 2096 C CA . ALA A 1 282 ? -11.727 -2.885 -4.727 1 98.88 282 ALA A CA 1
ATOM 2097 C C . ALA A 1 282 ? -10.867 -1.909 -3.932 1 98.88 282 ALA A C 1
ATOM 2099 O O . ALA A 1 282 ? -10.883 -1.918 -2.697 1 98.88 282 ALA A O 1
ATOM 2100 N N . PHE A 1 283 ? -10.164 -1.075 -4.598 1 98.88 283 PHE A N 1
ATOM 2101 C CA . PHE A 1 283 ? -9.312 -0.094 -3.936 1 98.88 283 PHE A CA 1
ATOM 2102 C C . PHE A 1 283 ? -10.156 0.987 -3.264 1 98.88 283 PHE A C 1
ATOM 2104 O O . PHE A 1 283 ? -9.914 1.341 -2.109 1 98.88 283 PHE A O 1
ATOM 2111 N N . GLU A 1 284 ? -11.109 1.459 -3.932 1 98.75 284 GLU A N 1
ATOM 2112 C CA . GLU A 1 284 ? -11.844 2.633 -3.467 1 98.75 284 GLU A CA 1
ATOM 2113 C C . GLU A 1 284 ? -12.898 2.25 -2.438 1 98.75 284 GLU A C 1
ATOM 2115 O O . GLU A 1 284 ? -13.523 3.121 -1.822 1 98.75 284 GLU A O 1
ATOM 2120 N N . CYS A 1 285 ? -13.086 0.923 -2.164 1 98.81 285 CYS A N 1
ATOM 2121 C CA . CYS A 1 285 ? -14.109 0.531 -1.203 1 98.81 285 CYS A CA 1
ATOM 2122 C C . CYS A 1 285 ? -13.5 0.292 0.175 1 98.81 285 CYS A C 1
ATOM 2124 O O . CYS A 1 285 ? -14.227 0.039 1.14 1 98.81 285 CYS A O 1
ATOM 2126 N N . VAL A 1 286 ? -12.203 0.272 0.267 1 98.69 286 VAL A N 1
ATOM 2127 C CA . VAL A 1 286 ? -11.617 0.042 1.585 1 98.69 286 VAL A CA 1
ATOM 2128 C C . VAL A 1 286 ? -11.688 1.325 2.41 1 98.69 286 VAL A C 1
ATOM 2130 O O . VAL A 1 286 ? -11.797 2.422 1.855 1 98.69 286 VAL A O 1
ATOM 2133 N N . HIS A 1 287 ? -11.586 1.177 3.686 1 97.06 287 HIS A N 1
ATOM 2134 C CA . HIS A 1 287 ? -11.742 2.271 4.637 1 97.06 287 HIS A CA 1
ATOM 2135 C C . HIS A 1 287 ? -10.586 3.262 4.535 1 97.06 287 HIS A C 1
ATOM 2137 O O . HIS A 1 287 ? -9.43 2.859 4.395 1 97.06 287 HIS A O 1
ATOM 2143 N N . ASP A 1 288 ? -10.906 4.578 4.559 1 96.62 288 ASP A N 1
ATOM 2144 C CA . ASP A 1 288 ? -9.812 5.527 4.707 1 96.62 288 ASP A CA 1
ATOM 2145 C C . ASP A 1 288 ? -9.133 5.379 6.066 1 96.62 288 ASP A C 1
ATOM 2147 O O . ASP A 1 288 ? -9.766 4.961 7.039 1 96.62 288 ASP A O 1
ATOM 2151 N N . GLY A 1 289 ? -7.938 5.637 6.156 1 96.56 289 GLY A N 1
ATOM 2152 C CA . GLY A 1 289 ? -7.195 5.594 7.406 1 96.56 289 GLY A CA 1
ATOM 2153 C C . GLY A 1 289 ? -6.398 4.316 7.582 1 96.56 289 GLY A C 1
ATOM 2154 O O . GLY A 1 289 ? -5.273 4.348 8.086 1 96.56 289 GLY A O 1
ATOM 2155 N N . TRP A 1 290 ? -7.035 3.164 7.125 1 97.06 290 TRP A N 1
ATOM 2156 C CA . TRP A 1 290 ? -6.254 1.958 7.379 1 97.06 290 TRP A CA 1
ATOM 2157 C C . TRP A 1 290 ? -6.559 0.88 6.344 1 97.06 290 TRP A C 1
ATOM 2159 O O . TRP A 1 290 ? -5.953 -0.195 6.363 1 97.06 290 TRP A O 1
ATOM 2169 N N . GLY A 1 291 ? -7.492 1.067 5.438 1 98.25 291 GLY A N 1
ATOM 2170 C CA . GLY A 1 291 ? -7.918 0.043 4.496 1 98.25 291 GLY A CA 1
ATOM 2171 C C . GLY A 1 291 ? -6.797 -0.432 3.59 1 98.25 291 GLY A C 1
ATOM 2172 O O . GLY A 1 291 ? -5.953 0.361 3.166 1 98.25 291 GLY A O 1
ATOM 2173 N N . VAL A 1 292 ? -6.785 -1.735 3.246 1 98.81 292 VAL A N 1
ATOM 2174 C CA . VAL A 1 292 ? -5.797 -2.328 2.352 1 98.81 292 VAL A CA 1
ATOM 2175 C C . VAL A 1 292 ? -6.508 -3.092 1.234 1 98.81 292 VAL A C 1
ATOM 2177 O O . VAL A 1 292 ? -7.352 -3.949 1.5 1 98.81 292 VAL A O 1
ATOM 2180 N N . ALA A 1 293 ? -6.25 -2.732 0.055 1 98.94 293 ALA A N 1
ATOM 2181 C CA . ALA A 1 293 ? -6.73 -3.459 -1.117 1 98.94 293 ALA A CA 1
ATOM 2182 C C . ALA A 1 293 ? -5.605 -4.262 -1.764 1 98.94 293 ALA A C 1
ATOM 2184 O O . ALA A 1 293 ? -4.496 -3.756 -1.943 1 98.94 293 ALA A O 1
ATOM 2185 N N . VAL A 1 294 ? -5.887 -5.488 -2.078 1 98.94 294 VAL A N 1
ATOM 2186 C CA . VAL A 1 294 ? -4.91 -6.371 -2.711 1 98.94 294 VAL A CA 1
ATOM 2187 C C . VAL A 1 294 ? -5.402 -6.773 -4.098 1 98.94 294 VAL A C 1
ATOM 2189 O O . VAL A 1 294 ? -6.484 -7.348 -4.238 1 98.94 294 VAL A O 1
ATOM 2192 N N . LEU A 1 295 ? -4.625 -6.477 -5.098 1 98.81 295 LEU A N 1
ATOM 2193 C CA . LEU A 1 295 ? -4.941 -6.898 -6.461 1 98.81 295 LEU A CA 1
ATOM 2194 C C . LEU A 1 295 ? -4.285 -8.234 -6.781 1 98.81 295 LEU A C 1
ATOM 2196 O O . LEU A 1 295 ? -3.086 -8.414 -6.551 1 98.81 295 LEU A O 1
ATOM 2200 N N . VAL A 1 296 ? -5.074 -9.141 -7.336 1 98.12 296 VAL A N 1
ATOM 2201 C CA . VAL A 1 296 ? -4.59 -10.484 -7.637 1 98.12 296 VAL A CA 1
ATOM 2202 C C . VAL A 1 296 ? -4.812 -10.789 -9.117 1 98.12 296 VAL A C 1
ATOM 2204 O O . VAL A 1 296 ? -3.93 -11.336 -9.781 1 98.12 296 VAL A O 1
ATOM 2207 N N . GLY A 1 297 ? -5.973 -10.438 -9.656 1 95.56 297 GLY A N 1
ATOM 2208 C CA . GLY A 1 297 ? -6.352 -10.797 -11.008 1 95.56 297 GLY A CA 1
ATOM 2209 C C . GLY A 1 297 ? -5.414 -10.242 -12.062 1 95.56 297 GLY A C 1
ATOM 2210 O O . GLY A 1 297 ? -4.922 -9.117 -11.93 1 95.56 297 GLY A O 1
ATOM 2211 N N . VAL A 1 298 ? -5.191 -10.977 -13.086 1 90.75 298 VAL A N 1
ATOM 2212 C CA . VAL A 1 298 ? -4.285 -10.57 -14.156 1 90.75 298 VAL A CA 1
ATOM 2213 C C . VAL A 1 298 ? -5.012 -9.641 -15.125 1 90.75 298 VAL A C 1
ATOM 2215 O O . VAL A 1 298 ? -6.043 -10.016 -15.695 1 90.75 298 VAL A O 1
ATOM 2218 N N . PRO A 1 299 ? -4.457 -8.469 -15.297 1 93.62 299 PRO A N 1
ATOM 2219 C CA . PRO A 1 299 ? -5.105 -7.504 -16.188 1 93.62 299 PRO A CA 1
ATOM 2220 C C . PRO A 1 299 ? -4.812 -7.781 -17.656 1 93.62 299 PRO A C 1
ATOM 2222 O O . PRO A 1 299 ? -3.955 -8.609 -17.984 1 93.62 299 PRO A O 1
ATOM 2225 N N . ASN A 1 300 ? -5.566 -7.07 -18.5 1 88.88 300 ASN A N 1
ATOM 2226 C CA . ASN A 1 300 ? -5.242 -7.059 -19.922 1 88.88 300 ASN A CA 1
ATOM 2227 C C . ASN A 1 300 ? -4.078 -6.117 -20.219 1 88.88 300 ASN A C 1
ATOM 2229 O O . ASN A 1 300 ? -3.766 -5.234 -19.422 1 88.88 300 ASN A O 1
ATOM 2233 N N . LYS A 1 301 ? -3.471 -6.27 -21.297 1 85.38 301 LYS A N 1
ATOM 2234 C CA . LYS A 1 301 ? -2.25 -5.562 -21.672 1 85.38 301 LYS A CA 1
ATOM 2235 C C . LYS A 1 301 ? -2.473 -4.055 -21.703 1 85.38 301 LYS A C 1
ATOM 2237 O O . LYS A 1 301 ? -1.599 -3.285 -21.312 1 85.38 301 LYS A O 1
ATOM 2242 N N . ASP A 1 302 ? -3.656 -3.576 -22.125 1 91.31 302 ASP A N 1
ATOM 2243 C CA . ASP A 1 302 ? -3.881 -2.152 -22.359 1 91.31 302 ASP A CA 1
ATOM 2244 C C . ASP A 1 302 ? -4.648 -1.521 -21.203 1 91.31 302 ASP A C 1
ATOM 2246 O O . ASP A 1 302 ? -5.062 -0.363 -21.281 1 91.31 302 ASP A O 1
ATOM 2250 N N . ASP A 1 303 ? -4.781 -2.324 -20.141 1 94.62 303 ASP A N 1
ATOM 2251 C CA . ASP A 1 303 ? -5.539 -1.818 -19 1 94.62 303 ASP A CA 1
ATOM 2252 C C . ASP A 1 303 ? -4.762 -0.726 -18.266 1 94.62 303 ASP A C 1
ATOM 2254 O O . ASP A 1 303 ? -3.529 -0.698 -18.312 1 94.62 303 ASP A O 1
ATOM 2258 N N . SER A 1 304 ? -5.52 0.208 -17.703 1 97.75 304 SER A N 1
ATOM 2259 C CA . SER A 1 304 ? -4.945 1.275 -16.891 1 97.75 304 SER A CA 1
ATOM 2260 C C . SER A 1 304 ? -5.738 1.48 -15.602 1 97.75 304 SER A C 1
ATOM 2262 O O . SER A 1 304 ? -6.938 1.762 -15.648 1 97.75 304 SER A O 1
ATOM 2264 N N . PHE A 1 305 ? -5.07 1.266 -14.5 1 98.38 305 PHE A N 1
ATOM 2265 C CA . PHE A 1 305 ? -5.66 1.588 -13.203 1 98.38 305 PHE A CA 1
ATOM 2266 C C . PHE A 1 305 ? -5.652 3.094 -12.969 1 98.38 305 PHE A C 1
ATOM 2268 O O . PHE A 1 305 ? -4.605 3.736 -13.062 1 98.38 305 PHE A O 1
ATOM 2275 N N . LYS A 1 306 ? -6.789 3.625 -12.656 1 97.94 306 LYS A N 1
ATOM 2276 C CA . LYS A 1 306 ? -6.918 5.066 -12.453 1 97.94 306 LYS A CA 1
ATOM 2277 C C . LYS A 1 306 ? -7.707 5.371 -11.18 1 97.94 306 LYS A C 1
ATOM 2279 O O . LYS A 1 306 ? -8.695 4.699 -10.883 1 97.94 306 LYS A O 1
ATOM 2284 N N . THR A 1 307 ? -7.277 6.281 -10.422 1 98.38 307 THR A N 1
ATOM 2285 C CA . THR A 1 307 ? -7.98 6.758 -9.234 1 98.38 307 THR A CA 1
ATOM 2286 C C . THR A 1 307 ? -7.57 8.188 -8.906 1 98.38 307 THR A C 1
ATOM 2288 O O . THR A 1 307 ? -6.504 8.648 -9.312 1 98.38 307 THR A O 1
ATOM 2291 N N . HIS A 1 308 ? -8.398 8.93 -8.32 1 98 308 HIS A N 1
ATOM 2292 C CA . HIS A 1 308 ? -7.969 10.219 -7.797 1 98 308 HIS A CA 1
ATOM 2293 C C . HIS A 1 308 ? -6.938 10.047 -6.688 1 98 308 HIS A C 1
ATOM 2295 O O . HIS A 1 308 ? -7.125 9.234 -5.781 1 98 308 HIS A O 1
ATOM 2301 N N . PRO A 1 309 ? -5.832 10.852 -6.66 1 97.62 309 PRO A N 1
ATOM 2302 C CA . PRO A 1 309 ? -4.75 10.641 -5.695 1 97.62 309 PRO A CA 1
ATOM 2303 C C . PRO A 1 309 ? -5.215 10.781 -4.25 1 97.62 309 PRO A C 1
ATOM 2305 O O . PRO A 1 309 ? -4.617 10.188 -3.346 1 97.62 309 PRO A O 1
ATOM 2308 N N . MET A 1 310 ? -6.297 11.492 -4.016 1 96.56 310 MET A N 1
ATOM 2309 C CA . MET A 1 310 ? -6.793 11.672 -2.654 1 96.56 310 MET A CA 1
ATOM 2310 C C . MET A 1 310 ? -7.207 10.336 -2.047 1 96.56 310 MET A C 1
ATOM 2312 O O . MET A 1 310 ? -7.16 10.164 -0.828 1 96.56 310 MET A O 1
ATOM 2316 N N . ASN A 1 311 ? -7.629 9.375 -2.918 1 97.75 311 ASN A N 1
ATOM 2317 C CA . ASN A 1 311 ? -7.957 8.047 -2.416 1 97.75 311 ASN A CA 1
ATOM 2318 C C . ASN A 1 311 ? -6.75 7.391 -1.751 1 97.75 311 ASN A C 1
ATOM 2320 O O . ASN A 1 311 ? -6.902 6.648 -0.779 1 97.75 311 ASN A O 1
ATOM 2324 N N . VAL A 1 312 ? -5.543 7.688 -2.264 1 98.31 312 VAL A N 1
ATOM 2325 C CA . VAL A 1 312 ? -4.316 7.145 -1.692 1 98.31 312 VAL A CA 1
ATOM 2326 C C . VAL A 1 312 ? -3.908 7.961 -0.468 1 98.31 312 VAL A C 1
ATOM 2328 O O . VAL A 1 312 ? -3.582 7.398 0.581 1 98.31 312 VAL A O 1
ATOM 2331 N N . LEU A 1 313 ? -4.008 9.289 -0.551 1 97.06 313 LEU A N 1
ATOM 2332 C CA . LEU A 1 313 ? -3.555 10.18 0.509 1 97.06 313 LEU A CA 1
ATOM 2333 C C . LEU A 1 313 ? -4.402 10.008 1.764 1 97.06 313 LEU A C 1
ATOM 2335 O O . LEU A 1 313 ? -3.961 10.336 2.867 1 97.06 313 LEU A O 1
ATOM 2339 N N . ASN A 1 314 ? -5.625 9.477 1.567 1 96.5 314 ASN A N 1
ATOM 2340 C CA . ASN A 1 314 ? -6.492 9.18 2.703 1 96.5 314 ASN A CA 1
ATOM 2341 C C . ASN A 1 314 ? -6.09 7.887 3.398 1 96.5 314 ASN A C 1
ATOM 2343 O O . ASN A 1 314 ? -6.93 7.207 3.994 1 96.5 314 ASN A O 1
ATOM 2347 N N . GLU A 1 315 ? -4.848 7.555 3.225 1 97.69 315 GLU A N 1
ATOM 2348 C CA . GLU A 1 315 ? -4.164 6.48 3.936 1 97.69 315 GLU A CA 1
ATOM 2349 C C . GLU A 1 315 ? -4.77 5.121 3.596 1 97.69 315 GLU A C 1
ATOM 2351 O O . GLU A 1 315 ? -4.91 4.262 4.469 1 97.69 315 GLU A O 1
ATOM 2356 N N . ARG A 1 316 ? -5.344 5.016 2.389 1 98.12 316 ARG A N 1
ATOM 2357 C CA . ARG A 1 316 ? -5.605 3.703 1.809 1 98.12 316 ARG A CA 1
ATOM 2358 C C . ARG A 1 316 ? -4.332 3.098 1.228 1 98.12 316 ARG A C 1
ATOM 2360 O O . ARG A 1 316 ? -3.492 3.814 0.677 1 98.12 316 ARG A O 1
ATOM 2367 N N . THR A 1 317 ? -4.203 1.824 1.35 1 98.75 317 THR A N 1
ATOM 2368 C CA . THR A 1 317 ? -3.029 1.133 0.827 1 98.75 317 THR A CA 1
ATOM 2369 C C . THR A 1 317 ? -3.412 0.216 -0.331 1 98.75 317 THR A C 1
ATOM 2371 O O . THR A 1 317 ? -4.426 -0.481 -0.268 1 98.75 317 THR A O 1
ATOM 2374 N N . LEU A 1 318 ? -2.713 0.309 -1.401 1 98.88 318 LEU A N 1
ATOM 2375 C CA . LEU A 1 318 ? -2.867 -0.566 -2.559 1 98.88 318 LEU A CA 1
ATOM 2376 C C . LEU A 1 318 ? -1.658 -1.484 -2.709 1 98.88 318 LEU A C 1
ATOM 2378 O O . LEU A 1 318 ? -0.52 -1.014 -2.773 1 98.88 318 LEU A O 1
ATOM 2382 N N . LYS A 1 319 ? -1.929 -2.775 -2.709 1 98.56 319 LYS A N 1
ATOM 2383 C CA . LYS A 1 319 ? -0.896 -3.795 -2.871 1 98.56 319 LYS A CA 1
ATOM 2384 C C . LYS A 1 319 ? -1.243 -4.754 -4.008 1 98.56 319 LYS A C 1
ATOM 2386 O O . LYS A 1 319 ? -2.387 -4.793 -4.465 1 98.56 319 LYS A O 1
ATOM 2391 N N . GLY A 1 320 ? -0.312 -5.414 -4.402 1 97.44 320 GLY A N 1
ATOM 2392 C CA . GLY A 1 320 ? -0.475 -6.566 -5.277 1 97.44 320 GLY A CA 1
ATOM 2393 C C . GLY A 1 320 ? 0.256 -7.801 -4.781 1 97.44 320 GLY A C 1
ATOM 2394 O O . GLY A 1 320 ? 1.062 -7.719 -3.854 1 97.44 320 GLY A O 1
ATOM 2395 N N . THR A 1 321 ? -0.105 -8.844 -5.367 1 97 321 THR A N 1
ATOM 2396 C CA . THR A 1 321 ? 0.556 -10.078 -4.941 1 97 321 THR A CA 1
ATOM 2397 C C . THR A 1 321 ? 0.687 -11.047 -6.109 1 97 321 THR A C 1
ATOM 2399 O O . THR A 1 321 ? -0.139 -11.047 -7.023 1 97 321 THR A O 1
ATOM 2402 N N . PHE A 1 322 ? 1.734 -11.734 -6.031 1 96 322 PHE A N 1
ATOM 2403 C CA . PHE A 1 322 ? 1.994 -12.859 -6.922 1 96 322 PHE A CA 1
ATOM 2404 C C . PHE A 1 322 ? 2.098 -14.164 -6.137 1 96 322 PHE A C 1
ATOM 2406 O O . PHE A 1 322 ? 2.863 -14.25 -5.176 1 96 322 PHE A O 1
ATOM 2413 N N . PHE A 1 323 ? 1.228 -15.133 -6.578 1 97.12 323 PHE A N 1
ATOM 2414 C CA . PHE A 1 323 ? 1.202 -16.453 -5.977 1 97.12 323 PHE A CA 1
ATOM 2415 C C . PHE A 1 323 ? 0.973 -16.359 -4.473 1 97.12 323 PHE A C 1
ATOM 2417 O O . PHE A 1 323 ? 1.573 -17.109 -3.701 1 97.12 323 PHE A O 1
ATOM 2424 N N . GLY A 1 324 ? 0.216 -15.312 -4.016 1 97.38 324 GLY A N 1
ATOM 2425 C CA . GLY A 1 324 ? -0.148 -15.148 -2.619 1 97.38 324 GLY A CA 1
ATOM 2426 C C . GLY A 1 324 ? 1.03 -14.781 -1.734 1 97.38 324 GLY A C 1
ATOM 2427 O O . GLY A 1 324 ? 0.994 -15.008 -0.522 1 97.38 324 GLY A O 1
ATOM 2428 N N . ASN A 1 325 ? 2.127 -14.352 -2.357 1 97.62 325 ASN A N 1
ATOM 2429 C CA . ASN A 1 325 ? 3.371 -14.023 -1.671 1 97.62 325 ASN A CA 1
ATOM 2430 C C . ASN A 1 325 ? 3.965 -15.242 -0.966 1 97.62 325 ASN A C 1
ATOM 2432 O O . ASN A 1 325 ? 4.645 -15.102 0.052 1 97.62 325 ASN A O 1
ATOM 2436 N N . TYR A 1 326 ? 3.684 -16.438 -1.403 1 97.62 326 TYR A N 1
ATOM 2437 C CA . TYR A 1 326 ? 4.348 -17.641 -0.929 1 97.62 326 TYR A CA 1
ATOM 2438 C C . TYR A 1 326 ? 5.645 -17.891 -1.687 1 97.62 326 TYR A C 1
ATOM 2440 O O . TYR A 1 326 ? 5.664 -17.875 -2.92 1 97.62 326 TYR A O 1
ATOM 2448 N N . LYS A 1 327 ? 6.73 -18 -0.947 1 97.31 327 LYS A N 1
ATOM 2449 C CA . LYS A 1 327 ? 7.898 -18.594 -1.592 1 97.31 327 LYS A CA 1
ATOM 2450 C C . LYS A 1 327 ? 7.629 -20.031 -1.984 1 97.31 327 LYS A C 1
ATOM 2452 O O . LYS A 1 327 ? 7.309 -20.875 -1.131 1 97.31 327 LYS A O 1
ATOM 2457 N N . PRO A 1 328 ? 7.754 -20.281 -3.207 1 96.12 328 PRO A N 1
ATOM 2458 C CA . PRO A 1 328 ? 7.25 -21.562 -3.715 1 96.12 328 PRO A CA 1
ATOM 2459 C C . PRO A 1 328 ? 7.848 -22.766 -2.99 1 96.12 328 PRO A C 1
ATOM 2461 O O . PRO A 1 328 ? 7.113 -23.656 -2.566 1 96.12 328 PRO A O 1
ATOM 2464 N N . ARG A 1 329 ? 9.109 -22.844 -2.775 1 96.88 329 ARG A N 1
ATOM 2465 C CA . ARG A 1 329 ? 9.758 -24 -2.172 1 96.88 329 ARG A CA 1
ATOM 2466 C C . ARG A 1 329 ? 9.727 -23.922 -0.649 1 96.88 329 ARG A C 1
ATOM 2468 O O . ARG A 1 329 ? 9.438 -24.906 0.029 1 96.88 329 ARG A O 1
ATOM 2475 N N . SER A 1 330 ? 9.906 -22.766 -0.114 1 97.19 330 SER A N 1
ATOM 2476 C CA . SER A 1 330 ? 10.078 -22.578 1.323 1 97.19 330 SER A CA 1
ATOM 2477 C C . SER A 1 330 ? 8.734 -22.516 2.041 1 97.19 330 SER A C 1
ATOM 2479 O O . SER A 1 330 ? 8.609 -22.984 3.18 1 97.19 330 SER A O 1
ATOM 2481 N N . ASP A 1 331 ? 7.711 -21.984 1.364 1 97.75 331 ASP A N 1
ATOM 2482 C CA . ASP A 1 331 ? 6.465 -21.703 2.072 1 97.75 331 ASP A CA 1
ATOM 2483 C C . ASP A 1 331 ? 5.383 -22.719 1.708 1 97.75 331 ASP A C 1
ATOM 2485 O O . ASP A 1 331 ? 4.539 -23.062 2.539 1 97.75 331 ASP A O 1
ATOM 2489 N N . LEU A 1 332 ? 5.336 -23.234 0.499 1 97.81 332 LEU A N 1
ATOM 2490 C CA . LEU A 1 332 ? 4.223 -24.031 0.003 1 97.81 332 LEU A CA 1
ATOM 2491 C C . LEU A 1 332 ? 4.035 -25.297 0.847 1 97.81 332 LEU A C 1
ATOM 2493 O O . LEU A 1 332 ? 2.906 -25.703 1.119 1 97.81 332 LEU A O 1
ATOM 2497 N N . PRO A 1 333 ? 5.152 -25.953 1.309 1 98.44 333 PRO A N 1
ATOM 2498 C CA . PRO A 1 333 ? 4.969 -27.125 2.176 1 98.44 333 PRO A CA 1
ATOM 2499 C C . PRO A 1 333 ? 4.152 -26.812 3.426 1 98.44 333 PRO A C 1
ATOM 2501 O O . PRO A 1 333 ? 3.393 -27.656 3.9 1 98.44 333 PRO A O 1
ATOM 2504 N N . SER A 1 334 ? 4.273 -25.594 3.893 1 98.06 334 SER A N 1
ATOM 2505 C CA . SER A 1 334 ? 3.508 -25.234 5.082 1 98.06 334 SER A CA 1
ATOM 2506 C C . SER A 1 334 ? 2.018 -25.141 4.773 1 98.06 334 SER A C 1
ATOM 2508 O O . SER A 1 334 ? 1.181 -25.375 5.645 1 98.06 334 SER A O 1
ATOM 2510 N N . VAL A 1 335 ? 1.669 -24.812 3.596 1 98.44 335 VAL A N 1
ATOM 2511 C CA . VAL A 1 335 ? 0.266 -24.766 3.197 1 98.44 335 VAL A CA 1
ATOM 2512 C C . VAL A 1 335 ? -0.286 -26.188 3.127 1 98.44 335 VAL A C 1
ATOM 2514 O O . VAL A 1 335 ? -1.426 -26.453 3.525 1 98.44 335 VAL A O 1
ATOM 2517 N N . VAL A 1 336 ? 0.542 -27.109 2.643 1 98.69 336 VAL A N 1
ATOM 2518 C CA . VAL A 1 336 ? 0.167 -28.516 2.643 1 98.69 336 VAL A CA 1
ATOM 2519 C C . VAL A 1 336 ? -0.084 -28.984 4.074 1 98.69 336 VAL A C 1
ATOM 2521 O O . VAL A 1 336 ? -1.055 -29.703 4.34 1 98.69 336 VAL A O 1
ATOM 2524 N N . GLU A 1 337 ? 0.778 -28.531 4.988 1 98.69 337 GLU A N 1
ATOM 2525 C CA . GLU A 1 337 ? 0.602 -28.906 6.387 1 98.69 337 GLU A CA 1
ATOM 2526 C C . GLU A 1 337 ? -0.695 -28.344 6.953 1 98.69 337 GLU A C 1
ATOM 2528 O O . GLU A 1 337 ? -1.337 -28.969 7.801 1 98.69 337 GLU A O 1
ATOM 2533 N N . LYS A 1 338 ? -1.103 -27.172 6.52 1 97.94 338 LYS A N 1
ATOM 2534 C CA . LYS A 1 338 ? -2.391 -26.625 6.945 1 97.94 338 LYS A CA 1
ATOM 2535 C C . LYS A 1 338 ? -3.531 -27.562 6.57 1 97.94 338 LYS A C 1
ATOM 2537 O O . LYS A 1 338 ? -4.469 -27.75 7.348 1 97.94 338 LYS A O 1
ATOM 2542 N N . TYR A 1 339 ? -3.482 -28.062 5.418 1 98.25 339 TYR A N 1
ATOM 2543 C CA . TYR A 1 339 ? -4.473 -29.047 5 1 98.25 339 TYR A CA 1
ATOM 2544 C C . TYR A 1 339 ? -4.395 -30.312 5.867 1 98.25 339 TYR A C 1
ATOM 2546 O O . TYR A 1 339 ? -5.418 -30.797 6.363 1 98.25 339 TYR A O 1
ATOM 2554 N N . MET A 1 340 ? -3.174 -30.797 6.031 1 98.56 340 MET A N 1
ATOM 2555 C CA . MET A 1 340 ? -2.967 -32.031 6.809 1 98.56 340 MET A CA 1
ATOM 2556 C C . MET A 1 340 ? -3.473 -31.844 8.242 1 98.56 340 MET A C 1
ATOM 2558 O O . MET A 1 340 ? -3.951 -32.812 8.852 1 98.56 340 MET A O 1
ATOM 2562 N N . ASN A 1 341 ? -3.443 -30.672 8.742 1 98.12 341 ASN A N 1
ATOM 2563 C CA . ASN A 1 341 ? -3.883 -30.359 10.102 1 98.12 341 ASN A CA 1
ATOM 2564 C C . ASN A 1 341 ? -5.355 -29.969 10.133 1 98.12 341 ASN A C 1
ATOM 2566 O O . ASN A 1 341 ? -5.848 -29.469 11.156 1 98.12 341 ASN A O 1
ATOM 2570 N N . LYS A 1 342 ? -6.059 -29.984 9.023 1 97.38 342 LYS A N 1
ATOM 2571 C CA . LYS A 1 342 ? -7.492 -29.734 8.891 1 97.38 342 LYS A CA 1
ATOM 2572 C C . LYS A 1 342 ? -7.82 -28.266 9.094 1 97.38 342 LYS A C 1
ATOM 2574 O O . LYS A 1 342 ? -8.93 -27.922 9.508 1 97.38 342 LYS A O 1
ATOM 2579 N N . GLU A 1 343 ? -6.848 -27.469 8.852 1 96.62 343 GLU A N 1
ATOM 2580 C CA . GLU A 1 343 ? -7.055 -26.016 8.922 1 96.62 343 GLU A CA 1
ATOM 2581 C C . GLU A 1 343 ? -7.535 -25.469 7.582 1 96.62 343 GLU A C 1
ATOM 2583 O O . GLU A 1 343 ? -8.016 -24.344 7.508 1 96.62 343 GLU A O 1
ATOM 2588 N N . LEU A 1 344 ? -7.367 -26.234 6.598 1 96.75 344 LEU A N 1
ATOM 2589 C CA . LEU A 1 344 ? -7.762 -25.906 5.23 1 96.75 344 LEU A CA 1
ATOM 2590 C C . LEU A 1 344 ? -8.508 -27.062 4.586 1 96.75 344 LEU A C 1
ATOM 2592 O O . LEU A 1 344 ? -8.094 -28.219 4.711 1 96.75 344 LEU A O 1
ATOM 2596 N N . GLU A 1 345 ? -9.625 -26.781 3.977 1 95.81 345 GLU A N 1
ATOM 2597 C CA . GLU A 1 345 ? -10.406 -27.797 3.277 1 95.81 345 GLU A CA 1
ATOM 2598 C C . GLU A 1 345 ? -10.258 -27.672 1.765 1 95.81 345 GLU A C 1
ATOM 2600 O O . GLU A 1 345 ? -10.773 -26.719 1.166 1 95.81 345 GLU A O 1
ATOM 2605 N N . LEU A 1 346 ? -9.617 -28.625 1.196 1 97.56 346 LEU A N 1
ATOM 2606 C CA . LEU A 1 346 ? -9.336 -28.531 -0.233 1 97.56 346 LEU A CA 1
ATOM 2607 C C . LEU A 1 346 ? -10.422 -29.25 -1.039 1 97.56 346 LEU A C 1
ATOM 2609 O O . LEU A 1 346 ? -10.625 -28.938 -2.219 1 97.56 346 LEU A O 1
ATOM 2613 N N . GLU A 1 347 ? -11.117 -30.141 -0.421 1 96.69 347 GLU A N 1
ATOM 2614 C CA . GLU A 1 347 ? -12.117 -30.953 -1.114 1 96.69 347 GLU A CA 1
ATOM 2615 C C . GLU A 1 347 ? -13.211 -30.094 -1.725 1 96.69 347 GLU A C 1
ATOM 2617 O O . GLU A 1 347 ? -13.75 -30.406 -2.785 1 96.69 347 GLU A O 1
ATOM 2622 N N . LYS A 1 348 ? -13.484 -29.016 -1.115 1 95.19 348 LYS A N 1
ATOM 2623 C CA . LYS A 1 348 ? -14.578 -28.172 -1.579 1 95.19 348 LYS A CA 1
ATOM 2624 C C . LYS A 1 348 ? -14.211 -27.469 -2.881 1 95.19 348 LYS A C 1
ATOM 2626 O O . LYS A 1 348 ? -15.086 -26.953 -3.578 1 95.19 348 LYS A O 1
ATOM 2631 N N . PHE A 1 349 ? -12.922 -27.391 -3.186 1 96.69 349 PHE A N 1
ATOM 2632 C CA . PHE A 1 349 ? -12.484 -26.766 -4.434 1 96.69 349 PHE A CA 1
ATOM 2633 C C . PHE A 1 349 ? -12.547 -27.766 -5.582 1 96.69 349 PHE A C 1
ATOM 2635 O O . PHE A 1 349 ? -12.523 -27.375 -6.75 1 96.69 349 PHE A O 1
ATOM 2642 N N . ILE A 1 350 ? -12.469 -29.047 -5.277 1 96.88 350 ILE A N 1
ATOM 2643 C CA . ILE A 1 350 ? -12.367 -30.094 -6.277 1 96.88 350 ILE A CA 1
ATOM 2644 C C . ILE A 1 350 ? -13.773 -30.547 -6.691 1 96.88 350 ILE A C 1
ATOM 2646 O O . ILE A 1 350 ? -14.43 -31.297 -5.961 1 96.88 350 ILE A O 1
ATOM 2650 N N . THR A 1 351 ? -14.203 -30.172 -7.883 1 95.75 351 THR A N 1
ATOM 2651 C CA . THR A 1 351 ? -15.594 -30.375 -8.281 1 95.75 351 THR A CA 1
ATOM 2652 C C . THR A 1 351 ? -15.703 -31.516 -9.289 1 95.75 351 THR A C 1
ATOM 2654 O O . THR A 1 351 ? -16.766 -32.125 -9.43 1 95.75 351 THR A O 1
ATOM 2657 N N . HIS A 1 352 ? -14.625 -31.75 -10.047 1 97.25 352 HIS A N 1
ATOM 2658 C CA . HIS A 1 352 ? -14.641 -32.781 -11.07 1 97.25 352 HIS A CA 1
ATOM 2659 C C . HIS A 1 352 ? -13.328 -33.562 -11.078 1 97.25 352 HIS A C 1
ATOM 2661 O O . HIS A 1 352 ? -12.32 -33.094 -10.539 1 97.25 352 HIS A O 1
ATOM 2667 N N . GLU A 1 353 ? -13.383 -34.719 -11.555 1 97.69 353 GLU A N 1
ATOM 2668 C CA . GLU A 1 353 ? -12.227 -35.594 -11.805 1 97.69 353 GLU A CA 1
ATOM 2669 C C . GLU A 1 353 ? -12.383 -36.344 -13.117 1 97.69 353 GLU A C 1
ATOM 2671 O O . GLU A 1 353 ? -13.477 -36.844 -13.438 1 97.69 353 GLU A O 1
ATOM 2676 N N . VAL A 1 354 ? -11.367 -36.438 -13.891 1 98.25 354 VAL A N 1
ATOM 2677 C CA . VAL A 1 354 ? -11.375 -37.188 -15.133 1 98.25 354 VAL A CA 1
ATOM 2678 C C . VAL A 1 354 ? -10.07 -37.969 -15.273 1 98.25 354 VAL A C 1
ATOM 2680 O O . VAL A 1 354 ? -9.055 -37.594 -14.68 1 98.25 354 VAL A O 1
ATOM 2683 N N . PRO A 1 355 ? -10.102 -39.094 -16.031 1 98.31 355 PRO A N 1
ATOM 2684 C CA . PRO A 1 355 ? -8.828 -39.719 -16.375 1 98.31 355 PRO A CA 1
ATOM 2685 C C . PRO A 1 355 ? -8.039 -38.906 -17.406 1 98.31 355 PRO A C 1
ATOM 2687 O O . PRO A 1 355 ? -8.617 -38.094 -18.141 1 98.31 355 PRO A O 1
ATOM 2690 N N . PHE A 1 356 ? -6.812 -39.125 -17.438 1 98.25 356 PHE A N 1
ATOM 2691 C CA . PHE A 1 356 ? -5.918 -38.406 -18.328 1 98.25 356 PHE A CA 1
ATOM 2692 C C . PHE A 1 356 ? -6.395 -38.469 -19.766 1 98.25 356 PHE A C 1
ATOM 2694 O O . PHE A 1 356 ? -6.324 -37.5 -20.516 1 98.25 356 PHE A O 1
ATOM 2701 N N . SER A 1 357 ? -6.93 -39.562 -20.141 1 97.56 357 SER A N 1
ATOM 2702 C CA . SER A 1 357 ? -7.371 -39.781 -21.516 1 97.56 357 SER A CA 1
ATOM 2703 C C . SER A 1 357 ? -8.531 -38.875 -21.891 1 97.56 357 SER A C 1
ATOM 2705 O O . SER A 1 357 ? -8.828 -38.688 -23.078 1 97.56 357 SER A O 1
ATOM 2707 N N . GLU A 1 358 ? -9.172 -38.312 -20.906 1 98.06 358 GLU A N 1
ATOM 2708 C CA . GLU A 1 358 ? -10.328 -37.438 -21.141 1 98.06 358 GLU A CA 1
ATOM 2709 C C . GLU A 1 358 ? -10.031 -36 -20.734 1 98.06 358 GLU A C 1
ATOM 2711 O O . GLU A 1 358 ? -10.93 -35.281 -20.297 1 98.06 358 GLU A O 1
ATOM 2716 N N . ILE A 1 359 ? -8.82 -35.625 -20.844 1 98.12 359 ILE A N 1
ATOM 2717 C CA . ILE A 1 359 ? -8.375 -34.312 -20.359 1 98.12 359 ILE A CA 1
ATOM 2718 C C . ILE A 1 359 ? -9.164 -33.219 -21.062 1 98.12 359 ILE A C 1
ATOM 2720 O O . ILE A 1 359 ? -9.422 -32.156 -20.484 1 98.12 359 ILE A O 1
ATOM 2724 N N . ASN A 1 360 ? -9.602 -33.344 -22.266 1 98.25 360 ASN A N 1
ATOM 2725 C CA . ASN A 1 360 ? -10.359 -32.344 -22.984 1 98.25 360 ASN A CA 1
ATOM 2726 C C . ASN A 1 360 ? -11.695 -32.031 -22.312 1 98.25 360 ASN A C 1
ATOM 2728 O O . ASN A 1 360 ? -12.219 -30.922 -22.422 1 98.25 360 ASN A O 1
ATOM 2732 N N . LYS A 1 361 ? -12.188 -33 -21.594 1 97.5 361 LYS A N 1
ATOM 2733 C CA . LYS A 1 361 ? -13.406 -32.75 -20.828 1 97.5 361 LYS A CA 1
ATOM 2734 C C . LYS A 1 361 ? -13.18 -31.734 -19.734 1 97.5 361 LYS A C 1
ATOM 2736 O O . LYS A 1 361 ? -14.086 -30.953 -19.406 1 97.5 361 LYS A O 1
ATOM 2741 N N . ALA A 1 362 ? -12.023 -31.75 -19.141 1 97.19 362 ALA A N 1
ATOM 2742 C CA . ALA A 1 362 ? -11.688 -30.75 -18.141 1 97.19 362 ALA A CA 1
ATOM 2743 C C . ALA A 1 362 ? -11.766 -29.344 -18.719 1 97.19 362 ALA A C 1
ATOM 2745 O O . ALA A 1 362 ? -12.266 -28.406 -18.078 1 97.19 362 ALA A O 1
ATOM 2746 N N . PHE A 1 363 ? -11.297 -29.141 -19.938 1 96.5 363 PHE A N 1
ATOM 2747 C CA . PHE A 1 363 ? -11.383 -27.844 -20.625 1 96.5 363 PHE A CA 1
ATOM 2748 C C . PHE A 1 363 ? -12.836 -27.453 -20.859 1 96.5 363 PHE A C 1
ATOM 2750 O O . PHE A 1 363 ? -13.211 -26.297 -20.672 1 96.5 363 PHE A O 1
ATOM 2757 N N . GLU A 1 364 ? -13.641 -28.438 -21.219 1 95.75 364 GLU A N 1
ATOM 2758 C CA . GLU A 1 364 ? -15.062 -28.172 -21.422 1 95.75 364 GLU A CA 1
ATOM 2759 C C . GLU A 1 364 ? -15.727 -27.688 -20.141 1 95.75 364 GLU A C 1
ATOM 2761 O O . GLU A 1 364 ? -16.5 -26.719 -20.172 1 95.75 364 GLU A O 1
ATOM 2766 N N . TYR A 1 365 ? -15.414 -28.375 -19.078 1 94.62 365 TYR A N 1
ATOM 2767 C CA . TYR A 1 365 ? -15.984 -27.969 -17.797 1 94.62 365 TYR A CA 1
ATOM 2768 C C . TYR A 1 365 ? -15.617 -26.531 -17.469 1 94.62 365 TYR A C 1
ATOM 2770 O O . TYR A 1 365 ? -16.469 -25.75 -17.031 1 94.62 365 TYR A O 1
ATOM 2778 N N . MET A 1 366 ? -14.359 -26.156 -17.625 1 92.31 366 MET A N 1
ATOM 2779 C CA . MET A 1 366 ? -13.898 -24.828 -17.281 1 92.31 366 MET A CA 1
ATOM 2780 C C . MET A 1 366 ? -14.531 -23.781 -18.203 1 92.31 366 MET A C 1
ATOM 2782 O O . MET A 1 366 ? -14.984 -22.734 -17.734 1 92.31 366 MET A O 1
ATOM 2786 N N . LEU A 1 367 ? -14.617 -24.047 -19.5 1 91 367 LEU A N 1
ATOM 2787 C CA . LEU A 1 367 ? -15.156 -23.109 -20.484 1 91 367 LEU A CA 1
ATOM 2788 C C . LEU A 1 367 ? -16.641 -22.875 -20.25 1 91 367 LEU A C 1
ATOM 2790 O O . LEU A 1 367 ? -17.156 -21.797 -20.516 1 91 367 LEU A O 1
ATOM 2794 N N . SER A 1 368 ? -17.281 -23.906 -19.734 1 91.06 368 SER A N 1
ATOM 2795 C CA . SER A 1 368 ? -18.719 -23.781 -19.484 1 91.06 368 SER A CA 1
ATOM 2796 C C . SER A 1 368 ? -19 -23.141 -18.141 1 91.06 368 SER A C 1
ATOM 2798 O O . SER A 1 368 ? -20.141 -22.781 -17.844 1 91.06 368 SER A O 1
ATOM 2800 N N . GLY A 1 369 ? -17.938 -23.016 -17.391 1 85.75 369 GLY A N 1
ATOM 2801 C CA . GLY A 1 369 ? -18.094 -22.469 -16.047 1 85.75 369 GLY A CA 1
ATOM 2802 C C . GLY A 1 369 ? -18.641 -23.469 -15.055 1 85.75 369 GLY A C 1
ATOM 2803 O O . GLY A 1 369 ? -19.141 -23.094 -13.992 1 85.75 369 GLY A O 1
ATOM 2804 N N . ALA A 1 370 ? -18.484 -24.719 -15.531 1 84.5 370 ALA A N 1
ATOM 2805 C CA . ALA A 1 370 ? -18.984 -25.781 -14.664 1 84.5 370 ALA A CA 1
ATOM 2806 C C . ALA A 1 370 ? -17.938 -26.203 -13.641 1 84.5 370 ALA A C 1
ATOM 2808 O O . ALA A 1 370 ? -16.844 -26.625 -14.008 1 84.5 370 ALA A O 1
ATOM 2809 N N . GLY A 1 371 ? -17.938 -25.719 -12.406 1 86.62 371 GLY A N 1
ATOM 2810 C CA . GLY A 1 371 ? -17.094 -26.203 -11.336 1 86.62 371 GLY A CA 1
ATOM 2811 C C . GLY A 1 371 ? -15.961 -25.25 -10.984 1 86.62 371 GLY A C 1
ATOM 2812 O O . GLY A 1 371 ? -15.883 -24.141 -11.531 1 86.62 371 GLY A O 1
ATOM 2813 N N . LEU A 1 372 ? -15.039 -25.703 -10.125 1 92.69 372 LEU A N 1
ATOM 2814 C CA . LEU A 1 372 ? -13.906 -24.922 -9.648 1 92.69 372 LEU A CA 1
ATOM 2815 C C . LEU A 1 372 ? -12.586 -25.547 -10.109 1 92.69 372 LEU A C 1
ATOM 2817 O O . LEU A 1 372 ? -11.922 -25 -11 1 92.69 372 LEU A O 1
ATOM 2821 N N . ARG A 1 373 ? -12.305 -26.75 -9.672 1 95.19 373 ARG A N 1
ATOM 2822 C CA . ARG A 1 373 ? -11.109 -27.484 -10.109 1 95.19 373 ARG A CA 1
ATOM 2823 C C . ARG A 1 373 ? -11.469 -28.875 -10.586 1 95.19 373 ARG A C 1
ATOM 2825 O O . ARG A 1 373 ? -12.281 -29.562 -9.969 1 95.19 373 ARG A O 1
ATOM 2832 N N . CYS A 1 374 ? -10.883 -29.188 -11.711 1 97.25 374 CYS A N 1
ATOM 2833 C CA . CYS A 1 374 ? -10.984 -30.547 -12.25 1 97.25 374 CYS A CA 1
ATOM 2834 C C . CYS A 1 374 ? -9.664 -31.281 -12.141 1 97.25 374 CYS A C 1
ATOM 2836 O O . CYS A 1 374 ? -8.664 -30.875 -12.734 1 97.25 374 CYS A O 1
ATOM 2838 N N . ILE A 1 375 ? -9.695 -32.375 -11.383 1 98 375 ILE A N 1
ATOM 2839 C CA . ILE A 1 375 ? -8.5 -33.219 -11.219 1 98 375 ILE A CA 1
ATOM 2840 C C . ILE A 1 375 ? -8.391 -34.188 -12.391 1 98 375 ILE A C 1
ATOM 2842 O O . ILE A 1 375 ? -9.383 -34.781 -12.812 1 98 375 ILE A O 1
ATOM 2846 N N . ILE A 1 376 ? -7.227 -34.219 -12.914 1 98.5 376 ILE A N 1
ATOM 2847 C CA . ILE A 1 376 ? -6.895 -35.188 -13.953 1 98.5 376 ILE A CA 1
ATOM 2848 C C . ILE A 1 376 ? -5.984 -36.281 -13.367 1 98.5 376 ILE A C 1
ATOM 2850 O O . ILE A 1 376 ? -4.867 -36 -12.93 1 98.5 376 ILE A O 1
ATOM 2854 N N . ARG A 1 377 ? -6.43 -37.469 -13.422 1 98.12 377 ARG A N 1
ATOM 2855 C CA . ARG A 1 377 ? -5.676 -38.594 -12.898 1 98.12 377 ARG A CA 1
ATOM 2856 C C . ARG A 1 377 ? -4.828 -39.25 -13.992 1 98.12 377 ARG A C 1
ATOM 2858 O O . ARG A 1 377 ? -5.363 -39.75 -14.984 1 98.12 377 ARG A O 1
ATOM 2865 N N . MET A 1 378 ? -3.492 -39.281 -13.938 1 96.56 378 MET A N 1
ATOM 2866 C CA . MET A 1 378 ? -2.574 -39.75 -14.969 1 96.56 378 MET A CA 1
ATOM 2867 C C . MET A 1 378 ? -2.559 -41.281 -15.047 1 96.56 378 MET A C 1
ATOM 2869 O O . MET A 1 378 ? -2.344 -41.844 -16.125 1 96.56 378 MET A O 1
ATOM 2873 N N . GLY A 1 379 ? -2.463 -42.062 -13.953 1 77.12 379 GLY A N 1
ATOM 2874 C CA . GLY A 1 379 ? -2.393 -43.531 -13.969 1 77.12 379 GLY A CA 1
ATOM 2875 C C . GLY A 1 379 ? -3.748 -44.188 -13.82 1 77.12 379 GLY A C 1
ATOM 2876 O O . GLY A 1 379 ? -4.637 -43.656 -13.148 1 77.12 379 GLY A O 1
ATOM 2877 N N . ALA A 1 380 ? -4.18 -44.969 -15.102 1 51.28 380 ALA A N 1
ATOM 2878 C CA . ALA A 1 380 ? -5.176 -45.969 -14.789 1 51.28 380 ALA A CA 1
ATOM 2879 C C . ALA A 1 380 ? -4.531 -47.188 -14.133 1 51.28 380 ALA A C 1
ATOM 2881 O O . ALA A 1 380 ? -3.346 -47.469 -14.344 1 51.28 380 ALA A O 1
ATOM 2882 N N . MET B 1 1 ? -5.621 31.75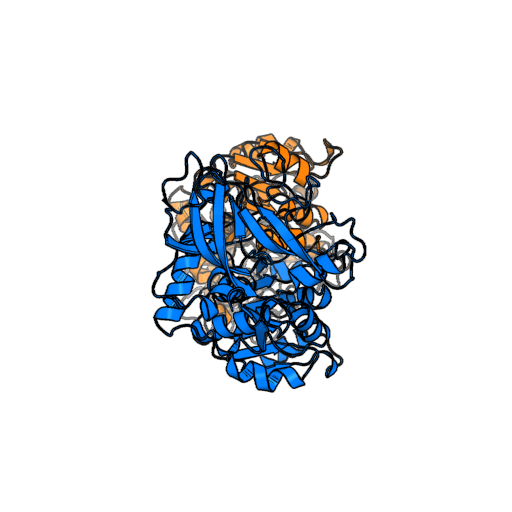 37.594 1 47.53 1 MET B N 1
ATOM 2883 C CA . MET B 1 1 ? -6.449 32.031 36.406 1 47.53 1 MET B CA 1
ATOM 2884 C C . MET B 1 1 ? -6.02 33.312 35.719 1 47.53 1 MET B C 1
ATOM 2886 O O . MET B 1 1 ? -5.695 34.312 36.406 1 47.53 1 MET B O 1
ATOM 2890 N N . SER B 1 2 ? -5.633 33.125 34.406 1 57.41 2 SER B N 1
ATOM 2891 C CA . SER B 1 2 ? -5.234 34.375 33.719 1 57.41 2 SER B CA 1
ATOM 2892 C C . SER B 1 2 ? -6.293 35.438 33.906 1 57.41 2 SER B C 1
ATOM 2894 O O . SER B 1 2 ? -7.48 35.156 34.031 1 57.41 2 SER B O 1
ATOM 2896 N N . SER B 1 3 ? -5.938 36.688 34.188 1 71.06 3 SER B N 1
ATOM 2897 C CA . SER B 1 3 ? -6.797 37.844 34.375 1 71.06 3 SER B CA 1
ATOM 2898 C C . SER B 1 3 ? -7.777 38 33.219 1 71.06 3 SER B C 1
ATOM 2900 O O . SER B 1 3 ? -8.797 38.688 33.344 1 71.06 3 SER B O 1
ATOM 2902 N N . THR B 1 4 ? -7.598 37.125 32.25 1 83.12 4 THR B N 1
ATOM 2903 C CA . THR B 1 4 ? -8.422 37.312 31.062 1 83.12 4 THR B CA 1
ATOM 2904 C C . THR B 1 4 ? -9.375 36.125 30.875 1 83.12 4 THR B C 1
ATOM 2906 O O . THR B 1 4 ? -10.156 36.094 29.922 1 83.12 4 THR B O 1
ATOM 2909 N N . ALA B 1 5 ? -9.453 35.281 31.812 1 86.25 5 ALA B N 1
ATOM 2910 C CA . ALA B 1 5 ? -10.32 34.094 31.719 1 86.25 5 ALA B CA 1
ATOM 2911 C C . ALA B 1 5 ? -11.789 34.531 31.656 1 86.25 5 ALA B C 1
ATOM 2913 O O . ALA B 1 5 ? -12.234 35.375 32.438 1 86.25 5 ALA B O 1
ATOM 2914 N N . GLY B 1 6 ? -12.453 33.969 30.672 1 90.38 6 GLY B N 1
ATOM 2915 C CA . GLY B 1 6 ? -13.875 34.219 30.547 1 90.38 6 GLY B CA 1
ATOM 2916 C C . GLY B 1 6 ? -14.195 35.531 29.891 1 90.38 6 GLY B C 1
ATOM 2917 O O . GLY B 1 6 ? -15.367 35.875 29.703 1 90.38 6 GLY B O 1
ATOM 2918 N N . GLN B 1 7 ? -13.133 36.281 29.547 1 95.19 7 GLN B N 1
ATOM 2919 C CA . GLN B 1 7 ? -13.328 37.625 28.969 1 95.19 7 GLN B CA 1
ATOM 2920 C C . GLN B 1 7 ? -12.93 37.656 27.484 1 95.19 7 GLN B C 1
ATOM 2922 O O . GLN B 1 7 ? -12.133 36.812 27.047 1 95.19 7 GLN B O 1
ATOM 2927 N N . VAL B 1 8 ? -13.555 38.562 26.844 1 97.12 8 VAL B N 1
ATOM 2928 C CA . VAL B 1 8 ? -13.102 38.875 25.484 1 97.12 8 VAL B CA 1
ATOM 2929 C C . VAL B 1 8 ? -11.75 39.594 25.531 1 97.12 8 VAL B C 1
ATOM 2931 O O . VAL B 1 8 ? -11.57 40.531 26.312 1 97.12 8 VAL B O 1
ATOM 2934 N N . ILE B 1 9 ? -10.867 39.125 24.719 1 96.94 9 ILE B N 1
ATOM 2935 C CA . ILE B 1 9 ? -9.547 39.75 24.641 1 96.94 9 ILE B CA 1
ATOM 2936 C C . ILE B 1 9 ? -9.422 40.5 23.328 1 96.94 9 ILE B C 1
ATOM 2938 O O . ILE B 1 9 ? -9.875 40.062 22.281 1 96.94 9 ILE B O 1
ATOM 2942 N N . ARG B 1 10 ? -8.891 41.719 23.453 1 97.5 10 ARG B N 1
ATOM 2943 C CA . ARG B 1 10 ? -8.5 42.438 22.25 1 97.5 10 ARG B CA 1
ATOM 2944 C C . ARG B 1 10 ? -7.012 42.281 21.969 1 97.5 10 ARG B C 1
ATOM 2946 O O . ARG B 1 10 ? -6.188 42.469 22.875 1 97.5 10 ARG B O 1
ATOM 2953 N N . CYS B 1 11 ? -6.727 41.906 20.781 1 97.25 11 CYS B N 1
ATOM 2954 C CA . CYS B 1 11 ? -5.324 41.719 20.453 1 97.25 11 CYS B CA 1
ATOM 2955 C C . CYS B 1 11 ? -5.086 41.938 18.969 1 97.25 11 CYS B C 1
ATOM 2957 O O . CYS B 1 11 ? -6.023 42.219 18.219 1 97.25 11 CYS B O 1
ATOM 2959 N N . LYS B 1 12 ? -3.771 41.844 18.609 1 98.19 12 LYS B N 1
ATOM 2960 C CA . LYS B 1 12 ? -3.391 42.031 17.203 1 98.19 12 LYS B CA 1
ATOM 2961 C C . LYS B 1 12 ? -3.539 40.719 16.438 1 98.19 12 LYS B C 1
ATOM 2963 O O . LYS B 1 12 ? -3.236 39.625 16.969 1 98.19 12 LYS B O 1
ATOM 2968 N N . ALA B 1 13 ? -4.055 40.812 15.219 1 98.62 13 ALA B N 1
ATOM 2969 C CA . ALA B 1 13 ? -4.125 39.688 14.273 1 98.62 13 ALA B CA 1
ATOM 2970 C C . ALA B 1 13 ? -3.877 40.188 12.844 1 98.62 13 ALA B C 1
ATOM 2972 O O . ALA B 1 13 ? -4.133 41.344 12.523 1 98.62 13 ALA B O 1
ATOM 2973 N N . ALA B 1 14 ? -3.268 39.344 12.07 1 98.69 14 ALA B N 1
ATOM 2974 C CA . ALA B 1 14 ? -3.145 39.594 10.641 1 98.69 14 ALA B CA 1
ATOM 2975 C C . ALA B 1 14 ? -4.336 39.031 9.875 1 98.69 14 ALA B C 1
ATOM 2977 O O . ALA B 1 14 ? -4.449 37.812 9.727 1 98.69 14 ALA B O 1
ATOM 2978 N N . VAL B 1 15 ? -5.195 39.844 9.359 1 98.38 15 VAL B N 1
ATOM 2979 C CA . VAL B 1 15 ? -6.457 39.438 8.75 1 98.38 15 VAL B CA 1
ATOM 2980 C C . VAL B 1 15 ? -6.34 39.469 7.23 1 98.38 15 VAL B C 1
ATOM 2982 O O . VAL B 1 15 ? -5.812 40.438 6.672 1 98.38 15 VAL B O 1
ATOM 2985 N N . ALA B 1 16 ? -6.695 38.406 6.598 1 97.25 16 ALA B N 1
ATOM 2986 C CA . ALA B 1 16 ? -6.883 38.406 5.148 1 97.25 16 ALA B CA 1
ATOM 2987 C C . ALA B 1 16 ? -8.305 38.844 4.777 1 97.25 16 ALA B C 1
ATOM 2989 O O . ALA B 1 16 ? -9.258 38.094 5.023 1 97.25 16 ALA B O 1
ATOM 2990 N N . TRP B 1 17 ? -8.445 39.938 4.164 1 96.31 17 TRP B N 1
ATOM 2991 C CA . TRP B 1 17 ? -9.766 40.438 3.814 1 96.31 17 TRP B CA 1
ATOM 2992 C C . TRP B 1 17 ? -10.188 39.969 2.432 1 96.31 17 TRP B C 1
ATOM 2994 O O . TRP B 1 17 ? -11.383 39.812 2.16 1 96.31 17 TRP B O 1
ATOM 3004 N N . GLU B 1 18 ? -9.234 39.781 1.565 1 93 18 GLU B N 1
ATOM 3005 C CA . GLU B 1 18 ? -9.461 39.344 0.193 1 93 18 GLU B CA 1
ATOM 3006 C C . GLU B 1 18 ? -8.359 38.406 -0.278 1 93 18 GLU B C 1
ATOM 3008 O O . GLU B 1 18 ? -7.223 38.5 0.2 1 93 18 GLU B O 1
ATOM 3013 N N . ALA B 1 19 ? -8.742 37.594 -1.23 1 93.31 19 ALA B N 1
ATOM 3014 C CA . ALA B 1 19 ? -7.793 36.625 -1.792 1 93.31 19 ALA B CA 1
ATOM 3015 C C . ALA B 1 19 ? -6.594 37.344 -2.406 1 93.31 19 ALA B C 1
ATOM 3017 O O . ALA B 1 19 ? -6.754 38.312 -3.176 1 93.31 19 ALA B O 1
ATOM 3018 N N . GLY B 1 20 ? -5.461 36.969 -1.976 1 93.19 20 GLY B N 1
ATOM 3019 C CA . GLY B 1 20 ? -4.234 37.375 -2.639 1 93.19 20 GLY B CA 1
ATOM 3020 C C . GLY B 1 20 ? -3.775 38.75 -2.229 1 93.19 20 GLY B C 1
ATOM 3021 O O . GLY B 1 20 ? -2.74 39.219 -2.697 1 93.19 20 GLY B O 1
ATOM 3022 N N . LYS B 1 21 ? -4.469 39.438 -1.44 1 95.38 21 LYS B N 1
ATOM 3023 C CA . LYS B 1 21 ? -4.062 40.75 -0.959 1 95.38 21 LYS B CA 1
ATOM 3024 C C . LYS B 1 21 ? -3.277 40.656 0.345 1 95.38 21 LYS B C 1
ATOM 3026 O O . LYS B 1 21 ? -3.492 39.719 1.129 1 95.38 21 LYS B O 1
ATOM 3031 N N . PRO B 1 22 ? -2.357 41.562 0.566 1 97.31 22 PRO B N 1
ATOM 3032 C CA . PRO B 1 22 ? -1.581 41.531 1.808 1 97.31 22 PRO B CA 1
ATOM 3033 C C . PRO B 1 22 ? -2.463 41.469 3.053 1 97.31 22 PRO B C 1
ATOM 3035 O O . PRO B 1 22 ? -3.535 42.062 3.084 1 97.31 22 PRO B O 1
ATOM 3038 N N . LEU B 1 23 ? -2.004 40.75 4.02 1 98.38 23 LEU B N 1
ATOM 3039 C CA . LEU B 1 23 ? -2.713 40.688 5.293 1 98.38 23 LEU B CA 1
ATOM 3040 C C . LEU B 1 23 ? -2.705 42.062 5.969 1 98.38 23 LEU B C 1
ATOM 3042 O O . LEU B 1 23 ? -1.732 42.812 5.852 1 98.38 23 LEU B O 1
ATOM 3046 N N . VAL B 1 24 ? -3.75 42.344 6.648 1 98.5 24 VAL B N 1
ATOM 3047 C CA . VAL B 1 24 ? -3.875 43.625 7.344 1 98.5 24 VAL B CA 1
ATOM 3048 C C . VAL B 1 24 ? -3.824 43.406 8.852 1 98.5 24 VAL B C 1
ATOM 3050 O O . VAL B 1 24 ? -4.586 42.594 9.391 1 98.5 24 VAL B O 1
ATOM 3053 N N . MET B 1 25 ? -2.889 44.156 9.523 1 98.19 25 MET B N 1
ATOM 3054 C CA . MET B 1 25 ? -2.85 44.094 10.977 1 98.19 25 MET B CA 1
ATOM 3055 C C . MET B 1 25 ? -4.074 44.781 11.578 1 98.19 25 MET B C 1
ATOM 3057 O O . MET B 1 25 ? -4.32 45.969 11.32 1 98.19 25 MET B O 1
ATOM 3061 N N . GLU B 1 26 ? -4.828 43.969 12.305 1 98.19 26 GLU B N 1
ATOM 3062 C CA . GLU B 1 26 ? -6.043 44.469 12.938 1 98.19 26 GLU B CA 1
ATOM 3063 C C . GLU B 1 26 ? -6.027 44.219 14.438 1 98.19 26 GLU B C 1
ATOM 3065 O O . GLU B 1 26 ? -5.316 43.344 14.922 1 98.19 26 GLU B O 1
ATOM 3070 N N . GLU B 1 27 ? -6.719 45.062 15.117 1 98.25 27 GLU B N 1
ATOM 3071 C CA . GLU B 1 27 ? -7.133 44.688 16.453 1 98.25 27 GLU B CA 1
ATOM 3072 C C . GLU B 1 27 ? -8.422 43.875 16.422 1 98.25 27 GLU B C 1
ATOM 3074 O O . GLU B 1 27 ? -9.453 44.344 15.938 1 98.25 27 GLU B O 1
ATOM 3079 N N . VAL B 1 28 ? -8.359 42.656 16.906 1 98.5 28 VAL B N 1
ATOM 3080 C CA . VAL B 1 28 ? -9.523 41.781 16.875 1 98.5 28 VAL B CA 1
ATOM 3081 C C . VAL B 1 28 ? -9.961 41.438 18.297 1 98.5 28 VAL B C 1
ATOM 3083 O O . VAL B 1 28 ? -9.164 41.531 19.234 1 98.5 28 VAL B O 1
ATOM 3086 N N . GLU B 1 29 ? -11.188 41.125 18.391 1 98.5 29 GLU B N 1
ATOM 3087 C CA . GLU B 1 29 ? -11.703 40.562 19.625 1 98.5 29 GLU B CA 1
ATOM 3088 C C . GLU B 1 29 ? -11.664 39.031 19.562 1 98.5 29 GLU B C 1
ATOM 3090 O O . GLU B 1 29 ? -12.094 38.438 18.578 1 98.5 29 GLU B O 1
ATOM 3095 N N . VAL B 1 30 ? -11.109 38.406 20.594 1 98.56 30 VAL B N 1
ATOM 3096 C CA . VAL B 1 30 ? -11.07 36.969 20.703 1 98.56 30 VAL B CA 1
ATOM 3097 C C . VAL B 1 30 ? -11.945 36.5 21.891 1 98.56 30 VAL B C 1
ATOM 3099 O O . VAL B 1 30 ? -11.695 36.906 23.031 1 98.56 30 VAL B O 1
ATOM 3102 N N . ALA B 1 31 ? -12.914 35.781 21.594 1 98.12 31 ALA B N 1
ATOM 3103 C CA . ALA B 1 31 ? -13.875 35.312 22.594 1 98.12 31 ALA B CA 1
ATOM 3104 C C . ALA B 1 31 ? -13.242 34.312 23.547 1 98.12 31 ALA B C 1
ATOM 3106 O O . ALA B 1 31 ? -12.227 33.688 23.203 1 98.12 31 ALA B O 1
ATOM 3107 N N . PRO B 1 32 ? -13.773 34.25 24.766 1 97.94 32 PRO B N 1
ATOM 3108 C CA . PRO B 1 32 ? -13.312 33.156 25.641 1 97.94 32 PRO B CA 1
ATOM 3109 C C . PRO B 1 32 ? -13.656 31.781 25.109 1 97.94 32 PRO B C 1
ATOM 3111 O O . PRO B 1 32 ? -14.625 31.625 24.359 1 97.94 32 PRO B O 1
ATOM 3114 N N . PRO B 1 33 ? -12.867 30.75 25.469 1 98.31 33 PRO B N 1
ATOM 3115 C CA . PRO B 1 33 ? -13.156 29.391 25 1 98.31 33 PRO B CA 1
ATOM 3116 C C . PRO B 1 33 ? -14.445 28.828 25.594 1 98.31 33 PRO B C 1
ATOM 3118 O O . PRO B 1 33 ? -14.758 29.078 26.766 1 98.31 33 PRO B O 1
ATOM 3121 N N . GLN B 1 34 ? -15.195 28.188 24.812 1 97.75 34 GLN B N 1
ATOM 3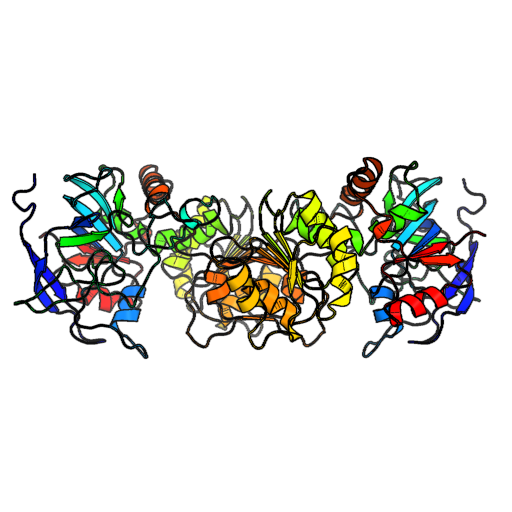122 C CA . GLN B 1 34 ? -16.391 27.484 25.25 1 97.75 34 GLN B CA 1
ATOM 3123 C C . GLN B 1 34 ? -16.094 26.016 25.562 1 97.75 34 GLN B C 1
ATOM 3125 O O . GLN B 1 34 ? -14.945 25.656 25.828 1 97.75 34 GLN B O 1
ATOM 3130 N N . ALA B 1 35 ? -17.203 25.219 25.609 1 97.75 35 ALA B N 1
ATOM 3131 C CA . ALA B 1 35 ? -17.047 23.812 25.953 1 97.75 35 ALA B CA 1
ATOM 3132 C C . ALA B 1 35 ? -16.078 23.125 25 1 97.75 35 ALA B C 1
ATOM 3134 O O . ALA B 1 35 ? -16.188 23.25 23.781 1 97.75 35 ALA B O 1
ATOM 3135 N N . MET B 1 36 ? -15.031 22.438 25.578 1 98.12 36 MET B N 1
ATOM 3136 C CA . MET B 1 36 ? -14.031 21.625 24.875 1 98.12 36 MET B CA 1
ATOM 3137 C C . MET B 1 36 ? -13.117 22.5 24.031 1 98.12 36 MET B C 1
ATOM 3139 O O . MET B 1 36 ? -12.484 22.016 23.094 1 98.12 36 MET B O 1
ATOM 3143 N N . GLU B 1 37 ? -13.07 23.734 24.375 1 98.31 37 GLU B N 1
ATOM 3144 C CA . GLU B 1 37 ? -12.188 24.672 23.688 1 98.31 37 GLU B CA 1
ATOM 3145 C C . GLU B 1 37 ? -11.094 25.188 24.609 1 98.31 37 GLU B C 1
ATOM 3147 O O . GLU B 1 37 ? -11.211 25.094 25.828 1 98.31 37 GLU B O 1
ATOM 3152 N N . VAL B 1 38 ? -10.047 25.656 24.016 1 98.56 38 VAL B N 1
ATOM 3153 C CA . VAL B 1 38 ? -8.906 26.234 24.719 1 98.56 38 VAL B CA 1
ATOM 3154 C C . VAL B 1 38 ? -8.469 27.516 24.016 1 98.56 38 VAL B C 1
ATOM 3156 O O . VAL B 1 38 ? -8.43 27.578 22.781 1 98.56 38 VAL B O 1
ATOM 3159 N N . ARG B 1 39 ? -8.273 28.531 24.75 1 98.75 39 ARG B N 1
ATOM 3160 C CA . ARG B 1 39 ? -7.672 29.734 24.203 1 98.75 39 ARG B CA 1
ATOM 3161 C C . ARG B 1 39 ? -6.16 29.75 24.406 1 98.75 39 ARG B C 1
ATOM 3163 O O . ARG B 1 39 ? -5.688 29.5 25.531 1 98.75 39 ARG B O 1
ATOM 3170 N N . LEU B 1 40 ? -5.477 30 23.406 1 98.56 40 LEU B N 1
ATOM 3171 C CA . LEU B 1 40 ? -4.02 29.953 23.391 1 98.56 40 LEU B CA 1
ATOM 3172 C C . LEU B 1 40 ? -3.434 31.344 23.172 1 98.56 40 LEU B C 1
ATOM 3174 O O . LEU B 1 40 ? -3.955 32.125 22.375 1 98.56 40 LEU B O 1
ATOM 3178 N N . LYS B 1 41 ? -2.396 31.641 23.891 1 98.5 41 LYS B N 1
ATOM 3179 C CA . LYS B 1 41 ? -1.504 32.75 23.531 1 98.5 41 LYS B CA 1
ATOM 3180 C C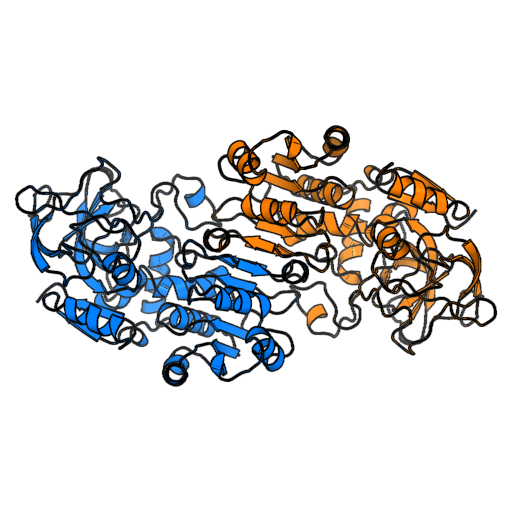 . LYS B 1 41 ? -0.396 32.281 22.594 1 98.5 41 LYS B C 1
ATOM 3182 O O . LYS B 1 41 ? 0.453 31.469 22.984 1 98.5 41 LYS B O 1
ATOM 3187 N N . ILE B 1 42 ? -0.398 32.781 21.422 1 98.69 42 ILE B N 1
ATOM 3188 C CA . ILE B 1 42 ? 0.58 32.344 20.422 1 98.69 42 ILE B CA 1
ATOM 3189 C C . ILE B 1 42 ? 1.869 33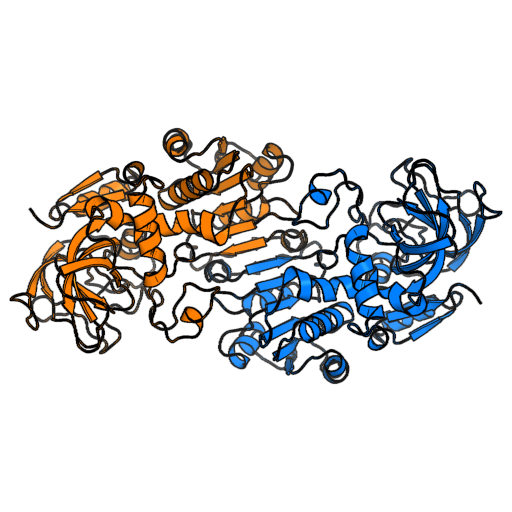.156 20.594 1 98.69 42 ILE B C 1
ATOM 3191 O O . ILE B 1 42 ? 1.848 34.375 20.578 1 98.69 42 ILE B O 1
ATOM 3195 N N . LEU B 1 43 ? 2.947 32.469 20.734 1 98.62 43 LEU B N 1
ATOM 3196 C CA . LEU B 1 43 ? 4.23 33.125 20.906 1 98.62 43 LEU B CA 1
ATOM 3197 C C . LEU B 1 43 ? 5.027 33.125 19.594 1 98.62 43 LEU B C 1
ATOM 3199 O O . LEU B 1 43 ? 5.727 34.094 19.281 1 98.62 43 LEU B O 1
ATOM 3203 N N . PHE B 1 44 ? 4.992 32.031 18.922 1 98.62 44 PHE B N 1
ATOM 3204 C CA . PHE B 1 44 ? 5.652 31.859 17.625 1 98.62 44 PHE B CA 1
ATOM 3205 C C . PHE B 1 44 ? 4.73 31.156 16.641 1 98.62 44 PHE B C 1
ATOM 3207 O O . PHE B 1 44 ? 4.004 30.234 17 1 98.62 44 PHE B O 1
ATOM 3214 N N . THR B 1 45 ? 4.676 31.609 15.438 1 98.31 45 THR B N 1
ATOM 3215 C CA . THR B 1 45 ? 3.994 30.938 14.344 1 98.31 45 THR B CA 1
ATOM 3216 C C . THR B 1 45 ? 4.871 30.906 13.094 1 98.31 45 THR B C 1
ATOM 3218 O O . THR B 1 45 ? 5.941 31.516 13.062 1 98.31 45 THR B O 1
ATOM 3221 N N . SER B 1 46 ? 4.625 30.016 12.234 1 97.38 46 SER B N 1
ATOM 3222 C CA . SER B 1 46 ? 5.383 29.906 10.992 1 97.38 46 SER B CA 1
ATOM 3223 C C . SER B 1 46 ? 4.457 29.844 9.781 1 97.38 46 SER B C 1
ATOM 3225 O O . SER B 1 46 ? 3.279 29.516 9.914 1 97.38 46 SER B O 1
ATOM 3227 N N . LEU B 1 47 ? 4.977 30.328 8.68 1 96.12 47 LEU B N 1
ATOM 3228 C CA . LEU B 1 47 ? 4.211 30.297 7.441 1 96.12 47 LEU B CA 1
ATOM 3229 C C . LEU B 1 47 ? 4.406 28.969 6.719 1 96.12 47 LEU B C 1
ATOM 3231 O O . LEU B 1 47 ? 5.535 28.5 6.57 1 96.12 47 LEU B O 1
ATOM 3235 N N . CYS B 1 48 ? 3.34 28.312 6.355 1 93.12 48 CYS B N 1
ATOM 3236 C CA . CYS B 1 48 ? 3.33 27.094 5.57 1 93.12 48 CYS B CA 1
ATOM 3237 C C . CYS B 1 48 ? 2.713 27.328 4.195 1 93.12 48 CYS B C 1
ATOM 3239 O O . CYS B 1 48 ? 1.899 28.234 4.023 1 93.12 48 CYS B O 1
ATOM 3241 N N . HIS B 1 49 ? 3.053 26.516 3.215 1 89.44 49 HIS B N 1
ATOM 3242 C CA . HIS B 1 49 ? 2.527 26.672 1.863 1 89.44 49 HIS B CA 1
ATOM 3243 C C . HIS B 1 49 ? 1.01 26.531 1.84 1 89.44 49 HIS B C 1
ATOM 3245 O O . HIS B 1 49 ? 0.336 27.156 1.014 1 89.44 49 HIS B O 1
ATOM 3251 N N . THR B 1 50 ? 0.465 25.75 2.668 1 89.25 50 THR B N 1
ATOM 3252 C CA . THR B 1 50 ? -0.98 25.609 2.787 1 89.25 50 THR B CA 1
ATOM 3253 C C . THR B 1 50 ? -1.646 26.953 3.066 1 89.25 50 THR B C 1
ATOM 3255 O O . THR B 1 50 ? -2.732 27.219 2.555 1 89.25 50 THR B O 1
ATOM 3258 N N . ASP B 1 51 ? -1.035 27.781 3.854 1 92.75 51 ASP B N 1
ATOM 3259 C CA . ASP B 1 51 ? -1.549 29.125 4.098 1 92.75 51 ASP B CA 1
ATOM 3260 C C . ASP B 1 51 ? -1.601 29.938 2.803 1 92.75 51 ASP B C 1
ATOM 3262 O O . ASP B 1 51 ? -2.604 30.594 2.516 1 92.75 51 ASP B O 1
ATOM 3266 N N . VAL B 1 52 ? -0.545 29.812 2.066 1 91.44 52 VAL B N 1
ATOM 3267 C CA . VAL B 1 52 ? -0.423 30.578 0.832 1 91.44 52 VAL B CA 1
ATOM 3268 C C . VAL B 1 52 ? -1.44 30.078 -0.191 1 91.44 52 VAL B C 1
ATOM 3270 O O . VAL B 1 52 ? -2.088 30.875 -0.873 1 91.44 52 VAL B O 1
ATOM 3273 N N . TYR B 1 53 ? -1.559 28.812 -0.249 1 87.06 53 TYR B N 1
ATOM 3274 C CA . TYR B 1 53 ? -2.48 28.203 -1.202 1 87.06 53 TYR B CA 1
ATOM 3275 C C . TYR B 1 53 ? -3.9 28.719 -0.99 1 87.06 53 TYR B C 1
ATOM 3277 O O . TYR B 1 53 ? -4.566 29.125 -1.941 1 87.06 53 TYR B O 1
ATOM 3285 N N . PHE B 1 54 ? -4.371 28.734 0.208 1 89.5 54 PHE B N 1
ATOM 3286 C CA . PHE B 1 54 ? -5.75 29.125 0.486 1 89.5 54 PHE B CA 1
ATOM 3287 C C . PHE B 1 54 ? -5.883 30.641 0.519 1 89.5 54 PHE B C 1
ATOM 3289 O O . PHE B 1 54 ? -6.965 31.188 0.284 1 89.5 54 PHE B O 1
ATOM 3296 N N . TRP B 1 55 ? -4.785 31.297 0.782 1 92.81 55 TRP B N 1
ATOM 3297 C CA . TRP B 1 55 ? -4.754 32.75 0.716 1 92.81 55 TRP B CA 1
ATOM 3298 C C . TRP B 1 55 ? -4.902 33.25 -0.723 1 92.81 55 TRP B C 1
ATOM 3300 O O . TRP B 1 55 ? -5.664 34.188 -0.995 1 92.81 55 TRP B O 1
ATOM 3310 N N . GLU B 1 56 ? -4.242 32.531 -1.587 1 88.94 56 GLU B N 1
ATOM 3311 C CA . GLU B 1 56 ? -4.348 32.906 -2.998 1 88.94 56 GLU B CA 1
ATOM 3312 C C . GLU B 1 56 ? -5.719 32.531 -3.561 1 88.94 56 GLU B C 1
ATOM 3314 O O . GLU B 1 56 ? -6.219 33.188 -4.473 1 88.94 56 GLU B O 1
ATOM 3319 N N . ALA B 1 57 ? -6.332 31.484 -3.008 1 77.19 57 ALA B N 1
ATOM 3320 C CA . ALA B 1 57 ? -7.676 31 -3.303 1 77.19 57 ALA B CA 1
ATOM 3321 C C . ALA B 1 57 ? -7.879 30.812 -4.805 1 77.19 57 ALA B C 1
ATOM 3323 O O . ALA B 1 57 ? -8.938 31.156 -5.34 1 77.19 57 ALA B O 1
ATOM 3324 N N . LYS B 1 58 ? -6.914 30.531 -5.465 1 70.62 58 LYS B N 1
ATOM 3325 C CA . LYS B 1 58 ? -7.102 30.359 -6.902 1 70.62 58 LYS B CA 1
ATOM 3326 C C . LYS B 1 58 ? -8.07 29.234 -7.203 1 70.62 58 LYS B C 1
ATOM 3328 O O . LYS B 1 58 ? -7.824 28.078 -6.84 1 70.62 58 LYS B O 1
ATOM 3333 N N . GLY B 1 59 ? -9.188 29.578 -7.754 1 60.56 59 GLY B N 1
ATOM 3334 C CA . GLY B 1 59 ? -10.18 28.609 -8.219 1 60.56 59 GLY B CA 1
ATOM 3335 C C . GLY B 1 59 ? -11.039 28.062 -7.098 1 60.56 59 GLY B C 1
ATOM 3336 O O . GLY B 1 59 ? -11.727 27.047 -7.273 1 60.56 59 GLY B O 1
ATOM 3337 N N . GLN B 1 60 ? -10.836 28.688 -5.922 1 69.56 60 GLN B N 1
ATOM 3338 C CA . GLN B 1 60 ? -11.609 28.203 -4.789 1 69.56 60 GLN B CA 1
ATOM 3339 C C . GLN B 1 60 ? -12.516 29.281 -4.223 1 69.56 60 GLN B C 1
ATOM 3341 O O . GLN B 1 60 ? -12.508 30.422 -4.707 1 69.56 60 GLN B O 1
ATOM 3346 N N . THR B 1 61 ? -13.578 28.922 -3.719 1 64.19 61 THR B N 1
ATOM 3347 C CA . THR B 1 61 ? -14.43 29.891 -3.023 1 64.19 61 THR B CA 1
ATOM 3348 C C . THR B 1 61 ? -14.086 29.938 -1.536 1 64.19 61 THR B C 1
ATOM 3350 O O . THR B 1 61 ? -14.805 29.359 -0.713 1 64.19 61 THR B O 1
ATOM 3353 N N . PRO B 1 62 ? -12.922 30.656 -1.409 1 69.5 62 PRO B N 1
ATOM 3354 C CA . PRO B 1 62 ? -12.523 30.609 -0 1 69.5 62 PRO B CA 1
ATOM 3355 C C . PRO B 1 62 ? -13.352 31.547 0.875 1 69.5 62 PRO B C 1
ATOM 3357 O O . PRO B 1 62 ? -14.031 32.438 0.359 1 69.5 62 PRO B O 1
ATOM 3360 N N . LEU B 1 63 ? -13.5 31.297 2.057 1 86.62 63 LEU B N 1
ATOM 3361 C CA . LEU B 1 63 ? -14.164 32.094 3.09 1 86.62 63 LEU B CA 1
ATOM 3362 C C . LEU B 1 63 ? -13.312 33.281 3.506 1 86.62 63 LEU B C 1
ATOM 3364 O O . LEU B 1 63 ? -12.125 33.125 3.793 1 86.62 63 LEU B O 1
ATOM 3368 N N . PHE B 1 64 ? -13.766 34.562 3.34 1 92.12 64 PHE B N 1
ATOM 3369 C CA . PHE B 1 64 ? -13.141 35.781 3.812 1 92.12 64 PHE B CA 1
ATOM 3370 C C . PHE B 1 64 ? -14.148 36.656 4.551 1 92.12 64 PHE B C 1
ATOM 3372 O O . PHE B 1 64 ? -15.352 36.562 4.316 1 92.12 64 PHE B O 1
ATOM 3379 N N . PRO B 1 65 ? -13.68 37.594 5.523 1 95.75 65 PRO B N 1
ATOM 3380 C CA . PRO B 1 65 ? -12.312 37.719 6.02 1 95.75 65 PRO B CA 1
ATOM 3381 C C . PRO B 1 65 ? -11.891 36.562 6.926 1 95.75 65 PRO B C 1
ATOM 3383 O O . PRO B 1 65 ? -12.734 35.969 7.586 1 95.75 65 PRO B O 1
ATOM 3386 N N . ARG B 1 66 ? -10.625 36.281 6.941 1 95.56 66 ARG B N 1
ATOM 3387 C CA . ARG B 1 66 ? -10.133 35.125 7.672 1 95.56 66 ARG B CA 1
ATOM 3388 C C . ARG B 1 66 ? -8.758 35.406 8.273 1 95.56 66 ARG B C 1
ATOM 3390 O O . ARG B 1 66 ? -8.023 36.25 7.793 1 95.56 66 ARG B O 1
ATOM 3397 N N . ILE B 1 67 ? -8.477 34.75 9.383 1 97.62 67 ILE B N 1
ATOM 3398 C CA . ILE B 1 67 ? -7.133 34.719 9.945 1 97.62 67 ILE B CA 1
ATOM 3399 C C . ILE B 1 67 ? -6.477 33.375 9.641 1 97.62 67 ILE B C 1
ATOM 3401 O O . ILE B 1 67 ? -6.977 32.312 10.055 1 97.62 67 ILE B O 1
ATOM 3405 N N . PHE B 1 68 ? -5.348 33.375 8.891 1 96.94 68 PHE B N 1
ATOM 3406 C CA . PHE B 1 68 ? -4.645 32.156 8.516 1 96.94 68 PHE B CA 1
ATOM 3407 C C . PHE B 1 68 ? -3.664 31.719 9.602 1 96.94 68 PHE B C 1
ATOM 3409 O O . PHE B 1 68 ? -3.787 32.156 10.75 1 96.94 68 PHE B O 1
ATOM 3416 N N . GLY B 1 69 ? -2.846 30.781 9.266 1 97.19 69 GLY B N 1
ATOM 3417 C CA . GLY B 1 69 ? -1.854 30.234 10.188 1 97.19 69 GLY B CA 1
ATOM 3418 C C . GLY B 1 69 ? -2.295 28.953 10.852 1 97.19 69 GLY B C 1
ATOM 3419 O O . GLY B 1 69 ? -3.434 28.844 11.312 1 97.19 69 GLY B O 1
ATOM 3420 N N . HIS B 1 70 ? -1.393 27.953 10.852 1 97.19 70 HIS B N 1
ATOM 3421 C CA . HIS B 1 70 ? -1.762 26.688 11.492 1 97.19 70 HIS B CA 1
ATOM 3422 C C . HIS B 1 70 ? -0.542 25.984 12.086 1 97.19 70 HIS B C 1
ATOM 3424 O O . HIS B 1 70 ? -0.66 24.906 12.664 1 97.19 70 HIS B O 1
ATOM 3430 N N . GLU B 1 71 ? 0.603 26.547 11.938 1 97.06 71 GLU B N 1
ATOM 3431 C CA . GLU B 1 71 ? 1.841 26.078 12.555 1 97.06 71 GLU B CA 1
ATOM 3432 C C . GLU B 1 71 ? 2.326 27.062 13.617 1 97.06 71 GLU B C 1
ATOM 3434 O O . GLU B 1 71 ? 2.734 28.172 13.305 1 97.06 71 GLU B O 1
ATOM 3439 N N . ALA B 1 72 ? 2.303 26.578 14.898 1 98.25 72 ALA B N 1
ATOM 3440 C CA . ALA B 1 72 ? 2.623 27.562 15.938 1 98.25 72 ALA B CA 1
ATOM 3441 C C . ALA B 1 72 ? 2.988 26.875 17.25 1 98.25 72 ALA B C 1
ATOM 3443 O O . ALA B 1 72 ? 2.832 25.656 17.375 1 98.25 72 ALA B O 1
ATOM 3444 N N . GLY B 1 73 ? 3.623 27.578 18.109 1 98.44 73 GLY B N 1
ATOM 3445 C CA . GLY B 1 73 ? 3.834 27.266 19.516 1 98.44 73 GLY B CA 1
ATOM 3446 C C . GLY B 1 73 ? 3.348 28.359 20.453 1 98.44 73 GLY B C 1
ATOM 3447 O O . GLY B 1 73 ? 3.5 29.547 20.156 1 98.44 73 GLY B O 1
ATOM 3448 N N . GLY B 1 74 ? 2.715 27.938 21.484 1 98.44 74 GLY B N 1
ATOM 3449 C CA . GLY B 1 74 ? 2.168 28.906 22.406 1 98.44 74 GLY B CA 1
ATOM 3450 C C . GLY B 1 74 ? 1.895 28.344 23.781 1 98.44 74 GLY B C 1
ATOM 3451 O O . GLY B 1 74 ? 2.463 27.312 24.156 1 98.44 74 GLY B O 1
ATOM 3452 N N . ILE B 1 75 ? 1.123 29.141 24.516 1 98.31 75 ILE B N 1
ATOM 3453 C CA . ILE B 1 75 ? 0.785 28.797 25.891 1 98.31 75 ILE B CA 1
ATOM 3454 C C . ILE B 1 75 ? -0.73 28.828 26.078 1 98.31 75 ILE B C 1
ATOM 3456 O O . ILE B 1 75 ? -1.412 29.703 25.531 1 98.31 75 ILE B O 1
ATOM 3460 N N . VAL B 1 76 ? -1.203 27.828 26.875 1 98.62 76 VAL B N 1
ATOM 3461 C CA . VAL B 1 76 ? -2.625 27.844 27.203 1 98.62 76 VAL B CA 1
ATOM 3462 C C . VAL B 1 76 ? -2.938 29.062 28.062 1 98.62 76 VAL B C 1
ATOM 3464 O O . VAL B 1 76 ? -2.34 29.25 29.125 1 98.62 76 VAL B O 1
ATOM 3467 N N . GLU B 1 77 ? -3.803 29.875 27.578 1 98.38 77 GLU B N 1
ATOM 3468 C CA . GLU B 1 77 ? -4.227 31.047 28.328 1 98.38 77 GLU B CA 1
ATOM 3469 C C . GLU B 1 77 ? -5.418 30.719 29.234 1 98.38 77 GLU B C 1
ATOM 3471 O O . GLU B 1 77 ? -5.441 31.109 30.406 1 98.38 77 GLU B O 1
ATOM 3476 N N . SER B 1 78 ? -6.402 30.062 28.766 1 98.31 78 SER B N 1
ATOM 3477 C CA . SER B 1 78 ? -7.586 29.625 29.5 1 98.31 78 SER B CA 1
ATOM 3478 C C . SER B 1 78 ? -8.227 28.406 28.844 1 98.31 78 SER B C 1
ATOM 3480 O O . SER B 1 78 ? -7.91 28.062 27.703 1 98.31 78 SER B O 1
ATOM 3482 N N . VAL B 1 79 ? -9.062 27.703 29.641 1 98.25 79 VAL B N 1
ATOM 3483 C CA . VAL B 1 79 ? -9.703 26.484 29.141 1 98.25 79 VAL B CA 1
ATOM 3484 C C . VAL B 1 79 ? -11.219 26.578 29.344 1 98.25 79 VAL B C 1
ATOM 3486 O O . VAL B 1 79 ? -11.68 27.234 30.281 1 98.25 79 VAL B O 1
ATOM 3489 N N . GLY B 1 80 ? -11.93 26 28.406 1 97.44 80 GLY B N 1
ATOM 3490 C CA . GLY B 1 80 ? -13.375 25.938 28.531 1 97.44 80 GLY B CA 1
ATOM 3491 C C . GLY B 1 80 ? -13.867 24.75 29.328 1 97.44 80 GLY B C 1
ATOM 3492 O O . GLY B 1 80 ? -13.062 23.953 29.828 1 97.44 80 GLY B O 1
ATOM 3493 N N . GLU B 1 81 ? -15.227 24.688 29.391 1 96.81 81 GLU B N 1
ATOM 3494 C CA . GLU B 1 81 ? -15.867 23.609 30.125 1 96.81 81 GLU B CA 1
ATOM 3495 C C . GLU B 1 81 ? -15.516 22.25 29.531 1 96.81 81 GLU B C 1
ATOM 3497 O O . GLU B 1 81 ? -15.469 22.094 28.312 1 96.81 81 GLU B O 1
ATOM 3502 N N . GLY B 1 82 ? -15.195 21.25 30.391 1 96.69 82 GLY B N 1
ATOM 3503 C CA . GLY B 1 82 ? -14.984 19.891 29.938 1 96.69 82 GLY B CA 1
ATOM 3504 C C . GLY B 1 82 ? -13.531 19.578 29.609 1 96.69 82 GLY B C 1
ATOM 3505 O O . GLY B 1 82 ? -13.172 18.422 29.375 1 96.69 82 GLY B O 1
ATOM 3506 N N . VAL B 1 83 ? -12.688 20.609 29.531 1 97.81 83 VAL B N 1
ATOM 3507 C CA . VAL B 1 83 ? -11.266 20.391 29.266 1 97.81 83 VAL B CA 1
ATOM 3508 C C . VAL B 1 83 ? -10.57 19.938 30.562 1 97.81 83 VAL B C 1
ATOM 3510 O O . VAL B 1 83 ? -10.609 20.641 31.578 1 97.81 83 VAL B O 1
ATOM 3513 N N . THR B 1 84 ? -9.953 18.75 30.516 1 96.62 84 THR B N 1
ATOM 3514 C CA . THR B 1 84 ? -9.383 18.219 31.734 1 96.62 84 THR B CA 1
ATOM 3515 C C . THR B 1 84 ? -7.891 17.953 31.578 1 96.62 84 THR B C 1
ATOM 3517 O O . THR B 1 84 ? -7.156 17.859 32.562 1 96.62 84 THR B O 1
ATOM 3520 N N . ASP B 1 85 ? -7.391 17.875 30.406 1 95.62 85 ASP B N 1
ATOM 3521 C CA . ASP B 1 85 ? -6.016 17.438 30.203 1 95.62 85 ASP B CA 1
ATOM 3522 C C . ASP B 1 85 ? -5.098 18.609 29.906 1 95.62 85 ASP B C 1
ATOM 3524 O O . ASP B 1 85 ? -3.922 18.422 29.578 1 95.62 85 ASP B O 1
ATOM 3528 N N . LEU B 1 86 ? -5.586 19.844 29.922 1 98.19 86 LEU B N 1
ATOM 3529 C CA . LEU B 1 86 ? -4.824 21.078 29.734 1 98.19 86 LEU B CA 1
ATOM 3530 C C . LEU B 1 86 ? -5.164 22.094 30.812 1 98.19 86 LEU B C 1
ATOM 3532 O O . LEU B 1 86 ? -6.277 22.094 31.344 1 98.19 86 LEU B O 1
ATOM 3536 N N . LYS B 1 87 ? -4.234 22.922 31.125 1 97.81 87 LYS B N 1
ATOM 3537 C CA . LYS B 1 87 ? -4.426 24.016 32.062 1 97.81 87 LYS B CA 1
ATOM 3538 C C . LYS B 1 87 ? -3.611 25.25 31.656 1 97.81 87 LYS B C 1
ATOM 3540 O O . LYS B 1 87 ? -2.635 25.125 30.906 1 97.81 87 LYS B O 1
ATOM 3545 N N . PRO B 1 88 ? -4.039 26.438 32.156 1 98 88 PRO B N 1
ATOM 3546 C CA . PRO B 1 88 ? -3.256 27.641 31.875 1 98 88 PRO B CA 1
ATOM 3547 C C . PRO B 1 88 ? -1.772 27.469 32.188 1 98 88 PRO B C 1
ATOM 3549 O O . PRO B 1 88 ? -1.418 26.906 33.219 1 98 88 PRO B O 1
ATOM 3552 N N . GLY B 1 89 ? -0.951 27.859 31.25 1 98.12 89 GLY B N 1
ATOM 3553 C CA . GLY B 1 89 ? 0.486 27.766 31.453 1 98.12 89 GLY B CA 1
ATOM 3554 C C . GLY B 1 89 ? 1.117 26.609 30.703 1 98.12 89 GLY B C 1
ATOM 3555 O O . GLY B 1 89 ? 2.334 26.594 30.5 1 98.12 89 GLY B O 1
ATOM 3556 N N . ASP B 1 90 ? 0.337 25.688 30.297 1 98.69 90 ASP B N 1
ATOM 3557 C CA . ASP B 1 90 ? 0.867 24.562 29.531 1 98.69 90 ASP B CA 1
ATOM 3558 C C . ASP B 1 90 ? 1.438 25.031 28.203 1 98.69 90 ASP B C 1
ATOM 3560 O O . ASP B 1 90 ? 0.852 25.891 27.531 1 98.69 90 ASP B O 1
ATOM 3564 N N . HIS B 1 91 ? 2.65 24.516 27.766 1 98.81 91 HIS B N 1
ATOM 3565 C CA . HIS B 1 91 ? 3.203 24.719 26.422 1 98.81 91 HIS B CA 1
ATOM 3566 C C . HIS B 1 91 ? 2.562 23.766 25.422 1 98.81 91 HIS B C 1
ATOM 3568 O O . HIS B 1 91 ? 2.4 22.578 25.688 1 98.81 91 HIS B O 1
ATOM 3574 N N . VAL B 1 92 ? 2.17 24.312 24.281 1 98.88 92 VAL B N 1
ATOM 3575 C CA . VAL B 1 92 ? 1.366 23.484 23.391 1 98.88 92 VAL B CA 1
ATOM 3576 C C . VAL B 1 92 ? 1.688 23.828 21.938 1 98.88 92 VAL B C 1
ATOM 3578 O O . VAL B 1 92 ? 2.25 24.891 21.656 1 98.88 92 VAL B O 1
ATOM 3581 N N . LEU B 1 93 ? 1.426 22.938 21.062 1 98.81 93 LEU B N 1
ATOM 3582 C CA . LEU B 1 93 ? 1.357 23.125 19.609 1 98.81 93 LEU B CA 1
ATOM 3583 C C . LEU B 1 93 ? -0.068 22.938 19.109 1 98.81 93 LEU B C 1
ATOM 3585 O O . LEU B 1 93 ? -0.658 21.859 19.281 1 98.81 93 LEU B O 1
ATOM 3589 N N . PRO B 1 94 ? -0.718 23.984 18.547 1 98.44 94 PRO B N 1
ATOM 3590 C CA . PRO B 1 94 ? -1.973 23.75 17.828 1 98.44 94 PRO B CA 1
ATOM 3591 C C . PRO B 1 94 ? -1.772 22.984 16.531 1 98.44 94 PRO B C 1
ATOM 3593 O O . PRO B 1 94 ? -0.775 23.188 15.836 1 98.44 94 PRO B O 1
ATOM 3596 N N . VAL B 1 95 ? -2.688 22.094 16.219 1 98.12 95 VAL B N 1
ATOM 3597 C CA . VAL B 1 95 ? -2.566 21.234 15.031 1 98.12 95 VAL B CA 1
ATOM 3598 C C . VAL B 1 95 ? -3.848 21.312 14.203 1 98.12 95 VAL B C 1
ATOM 3600 O O . VAL B 1 95 ? -4.949 21.406 14.758 1 98.12 95 VAL B O 1
ATOM 3603 N N . PHE B 1 96 ? -3.746 21.297 12.906 1 96.56 96 PHE B N 1
ATOM 3604 C CA . PHE B 1 96 ? -4.84 21.516 11.969 1 96.56 96 PHE B CA 1
ATOM 3605 C C . PHE B 1 96 ? -5.766 20.312 11.914 1 96.56 96 PHE B C 1
ATOM 3607 O O . PHE B 1 96 ? -6.812 20.344 11.266 1 96.56 96 PHE B O 1
ATOM 3614 N N . THR B 1 97 ? -5.391 19.203 12.492 1 96.75 97 THR B N 1
ATOM 3615 C CA . THR B 1 97 ? -6.16 17.984 12.695 1 96.75 97 THR B CA 1
ATOM 3616 C C . THR B 1 97 ? -6.043 17.5 14.141 1 96.75 97 THR B C 1
ATOM 3618 O O . THR B 1 97 ? -5.273 18.062 14.922 1 96.75 97 THR B O 1
ATOM 3621 N N . GLY B 1 98 ? -6.965 16.562 14.555 1 97.5 98 GLY B N 1
ATOM 3622 C CA . GLY B 1 98 ? -6.914 16.266 15.977 1 97.5 98 GLY B CA 1
ATOM 3623 C C . GLY B 1 98 ? -7.402 14.867 16.312 1 97.5 98 GLY B C 1
ATOM 3624 O O . GLY B 1 98 ? -7.457 13.992 15.438 1 97.5 98 GLY B O 1
ATOM 3625 N N . GLU B 1 99 ? -7.551 14.617 17.656 1 97.62 99 GLU B N 1
ATOM 3626 C CA . GLU B 1 99 ? -8.039 13.383 18.25 1 97.62 99 GLU B CA 1
ATOM 3627 C C . GLU B 1 99 ? -9.234 13.648 19.156 1 97.62 99 GLU B C 1
ATOM 3629 O O . GLU B 1 99 ? -9.148 14.445 20.094 1 97.62 99 GLU B O 1
ATOM 3634 N N . CYS B 1 100 ? -10.289 13.008 18.844 1 96.69 100 CYS B N 1
ATOM 3635 C CA . CYS B 1 100 ? -11.414 13.07 19.766 1 96.69 100 CYS B CA 1
ATOM 3636 C C . CYS B 1 100 ? -11.367 11.906 20.766 1 96.69 100 CYS B C 1
ATOM 3638 O O . CYS B 1 100 ? -12.055 11.922 21.781 1 96.69 100 CYS B O 1
ATOM 3640 N N . LYS B 1 101 ? -10.617 10.867 20.375 1 95.88 101 LYS B N 1
ATOM 3641 C CA . LYS B 1 101 ? -10.297 9.703 21.203 1 95.88 101 LYS B CA 1
ATOM 3642 C C . LYS B 1 101 ? -11.492 8.766 21.312 1 95.88 101 LYS B C 1
ATOM 3644 O O . LYS B 1 101 ? -11.438 7.766 22.031 1 95.88 101 LYS B O 1
ATOM 364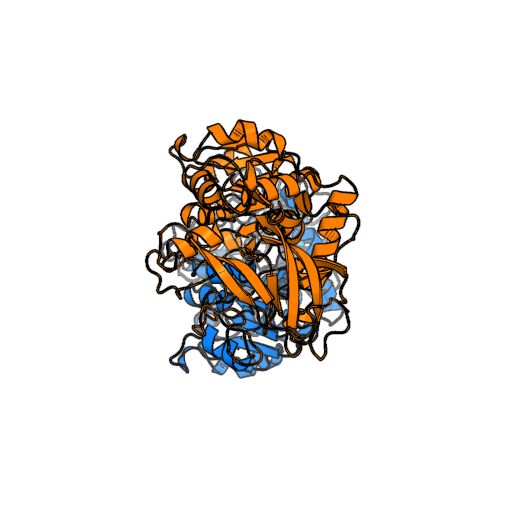9 N N . GLU B 1 102 ? -12.531 9.016 20.625 1 96.69 102 GLU B N 1
ATOM 3650 C CA . GLU B 1 102 ? -13.75 8.227 20.781 1 96.69 102 GLU B CA 1
ATOM 3651 C C . GLU B 1 102 ? -14.148 7.566 19.469 1 96.69 102 GLU B C 1
ATOM 3653 O O . GLU B 1 102 ? -14.805 6.516 19.469 1 96.69 102 GLU B O 1
ATOM 3658 N N . CYS B 1 103 ? -13.836 8.18 18.422 1 96.38 103 CYS B N 1
ATOM 3659 C CA . CYS B 1 103 ? -14.297 7.668 17.141 1 96.38 103 CYS B CA 1
ATOM 3660 C C . CYS B 1 103 ? -13.5 6.441 16.719 1 96.38 103 CYS B C 1
ATOM 3662 O O . CYS B 1 103 ? -12.492 6.109 17.344 1 96.38 103 CYS B O 1
ATOM 3664 N N . ARG B 1 104 ? -13.961 5.77 15.68 1 94.31 104 ARG B N 1
ATOM 3665 C CA . ARG B 1 104 ? -13.344 4.535 15.203 1 94.31 104 ARG B CA 1
ATOM 3666 C C . ARG B 1 104 ? -11.914 4.781 14.742 1 94.31 104 ARG B C 1
ATOM 3668 O O . ARG B 1 104 ? -11.039 3.936 14.945 1 94.31 104 ARG B O 1
ATOM 3675 N N . HIS B 1 105 ? -11.609 5.895 14.125 1 95.94 105 HIS B N 1
ATOM 3676 C CA . HIS B 1 105 ? -10.258 6.23 13.688 1 95.94 105 HIS B CA 1
ATOM 3677 C C . HIS B 1 105 ? -9.32 6.398 14.883 1 95.94 105 HIS B C 1
ATOM 3679 O O . HIS B 1 105 ? -8.211 5.871 14.875 1 95.94 105 HIS B O 1
ATOM 3685 N N . CYS B 1 106 ? -9.789 7.105 15.875 1 96.81 106 CYS B N 1
ATOM 3686 C CA . CYS B 1 106 ? -8.961 7.344 17.047 1 96.81 106 CYS B CA 1
ATOM 3687 C C . CYS B 1 106 ? -8.68 6.043 17.797 1 96.81 106 CYS B C 1
ATOM 3689 O O . CYS B 1 106 ? -7.613 5.875 18.375 1 96.81 106 CYS B O 1
ATOM 3691 N N . LYS B 1 107 ? -9.602 5.16 17.703 1 95.12 107 LYS B N 1
ATOM 3692 C CA . LYS B 1 107 ? -9.453 3.896 18.422 1 95.12 107 LYS B CA 1
ATOM 3693 C C . LYS B 1 107 ? -8.609 2.906 17.625 1 95.12 107 LYS B C 1
ATOM 3695 O O . LYS B 1 107 ? -8.125 1.915 18.172 1 95.12 107 LYS B O 1
ATOM 3700 N N . SER B 1 108 ? -8.5 3.152 16.391 1 92.44 108 SER B N 1
ATOM 3701 C CA . SER B 1 108 ? -7.691 2.277 15.539 1 92.44 108 SER B CA 1
ATOM 3702 C C . SER B 1 108 ? -6.207 2.438 15.844 1 92.44 108 SER B C 1
ATOM 3704 O O . SER B 1 108 ? -5.734 3.551 16.094 1 92.44 108 SER B O 1
ATOM 3706 N N . GLU B 1 109 ? -5.477 1.313 15.766 1 91.19 109 GLU B N 1
ATOM 3707 C CA . GLU B 1 109 ? -4.027 1.35 15.922 1 91.19 109 GLU B CA 1
ATOM 3708 C C . GLU B 1 109 ? -3.336 1.733 14.617 1 91.19 109 GLU B C 1
ATOM 3710 O O . GLU B 1 109 ? -2.135 2.008 14.602 1 91.19 109 GLU B O 1
ATOM 3715 N N . GLU B 1 110 ? -4.117 1.831 13.531 1 92.31 110 GLU B N 1
ATOM 3716 C CA . GLU B 1 110 ? -3.514 1.977 12.211 1 92.31 110 GLU B CA 1
ATOM 3717 C C . GLU B 1 110 ? -3.768 3.369 11.641 1 92.31 110 GLU B C 1
ATOM 3719 O O . GLU B 1 110 ? -3.113 3.779 10.68 1 92.31 110 GLU B O 1
ATOM 3724 N N . SER B 1 111 ? -4.688 4.105 12.219 1 94.56 111 SER B N 1
ATOM 3725 C CA . SER B 1 111 ? -5.059 5.406 11.672 1 94.56 111 SER B CA 1
ATOM 3726 C C . SER B 1 111 ? -4.648 6.535 12.617 1 94.56 111 SER B C 1
ATOM 3728 O O . SER B 1 111 ? -4.695 6.383 13.836 1 94.56 111 SER B O 1
ATOM 3730 N N . ASN B 1 112 ? -4.234 7.641 12.016 1 96.75 112 ASN B N 1
ATOM 3731 C CA . ASN B 1 112 ? -4 8.852 12.797 1 96.75 112 ASN B CA 1
ATOM 3732 C C . ASN B 1 112 ? -5.117 9.867 12.594 1 96.75 112 ASN B C 1
ATOM 3734 O O . ASN B 1 112 ? -5.062 10.969 13.148 1 96.75 112 ASN B O 1
ATOM 3738 N N . MET B 1 113 ? -6.113 9.492 11.82 1 96.69 113 MET B N 1
ATOM 3739 C CA . MET B 1 113 ? -7.18 10.422 11.461 1 96.69 113 MET B CA 1
ATOM 3740 C C . MET B 1 113 ? -8.242 10.477 12.555 1 96.69 113 MET B C 1
ATOM 3742 O O . MET B 1 113 ? -8.117 9.82 13.586 1 96.69 113 MET B O 1
ATOM 3746 N N . CYS B 1 114 ? -9.195 11.375 12.422 1 97.5 114 CYS B N 1
ATOM 3747 C CA . CYS B 1 114 ? -10.297 11.555 13.359 1 97.5 114 CYS B CA 1
ATOM 3748 C C . CYS B 1 114 ? -11.57 11.961 12.625 1 97.5 114 CYS B C 1
ATOM 3750 O O . CYS B 1 114 ? -11.539 12.828 11.75 1 97.5 114 CYS B O 1
ATOM 3752 N N . ASP B 1 115 ? -12.648 11.352 12.984 1 95.94 115 ASP B N 1
ATOM 3753 C CA . ASP B 1 115 ? -13.914 11.688 12.328 1 95.94 115 ASP B CA 1
ATOM 3754 C C . ASP B 1 115 ? -14.367 13.094 12.695 1 95.94 115 ASP B C 1
ATOM 3756 O O . ASP B 1 115 ? -14.859 13.836 11.836 1 95.94 115 ASP B O 1
ATOM 3760 N N . LEU B 1 116 ? -14.156 13.469 13.836 1 96.62 116 LEU B N 1
ATOM 3761 C CA . LEU B 1 116 ? -14.672 14.734 14.359 1 96.62 116 LEU B CA 1
ATOM 3762 C C . LEU B 1 116 ? -13.758 15.891 13.992 1 96.62 116 LEU B C 1
ATOM 3764 O O . LEU B 1 116 ? -14.234 16.984 13.672 1 96.62 116 LEU B O 1
ATOM 3768 N N . LEU B 1 117 ? -12.461 15.633 14.07 1 97.44 117 LEU B N 1
ATOM 3769 C CA . LEU B 1 117 ? -11.5 16.734 14.039 1 97.44 117 LEU B CA 1
ATOM 3770 C C . LEU B 1 117 ? -10.609 16.625 12.805 1 97.44 117 LEU B C 1
ATOM 3772 O O . LEU B 1 117 ? -9.477 17.141 12.812 1 97.44 117 LEU B O 1
ATOM 3776 N N . ARG B 1 118 ? -11.062 15.93 11.844 1 94.81 118 ARG B N 1
ATOM 3777 C CA . ARG B 1 118 ? -10.352 15.898 10.57 1 94.81 118 ARG B CA 1
ATOM 3778 C C . ARG B 1 118 ? -10.227 17.297 9.969 1 94.81 118 ARG B C 1
ATOM 3780 O O . ARG B 1 118 ? -11.102 18.141 10.172 1 94.81 118 ARG B O 1
ATOM 3787 N N . ILE B 1 119 ? -9.195 17.531 9.242 1 92.31 119 ILE B N 1
ATOM 3788 C CA . ILE B 1 119 ? -8.977 18.812 8.609 1 92.31 119 ILE B CA 1
ATOM 3789 C C . ILE B 1 119 ? -10.211 19.219 7.801 1 92.31 119 ILE B C 1
ATOM 3791 O O . ILE B 1 119 ? -10.812 18.375 7.133 1 92.31 119 ILE B O 1
ATOM 3795 N N . ASN B 1 120 ? -10.648 20.359 7.914 1 90.81 120 ASN B N 1
ATOM 3796 C CA . ASN B 1 120 ? -11.742 20.938 7.145 1 90.81 120 ASN B CA 1
ATOM 3797 C C . ASN B 1 120 ? -11.422 22.375 6.73 1 90.81 120 ASN B C 1
ATOM 3799 O O . ASN B 1 120 ? -11.5 23.297 7.547 1 90.81 120 ASN B O 1
ATOM 3803 N N . THR B 1 121 ? -11.078 22.578 5.484 1 86.56 121 THR B N 1
ATOM 3804 C CA . THR B 1 121 ? -10.633 23.891 5.004 1 86.56 121 THR B CA 1
ATOM 3805 C C . THR B 1 121 ? -11.828 24.797 4.727 1 86.56 121 THR B C 1
ATOM 3807 O O . THR B 1 121 ? -11.672 26 4.551 1 86.56 121 THR B O 1
ATOM 3810 N N . ASP B 1 122 ? -13.109 24.203 4.816 1 87.44 122 ASP B N 1
ATOM 3811 C CA . ASP B 1 122 ? -14.305 24.984 4.488 1 87.44 122 ASP B CA 1
ATOM 3812 C C . ASP B 1 122 ? -14.992 25.484 5.754 1 87.44 122 ASP B C 1
ATOM 3814 O O . ASP B 1 122 ? -15.773 26.438 5.703 1 87.44 122 ASP B O 1
ATOM 3818 N N . ARG B 1 123 ? -15.023 24.875 7.066 1 88 123 ARG B N 1
ATOM 3819 C CA . ARG B 1 123 ? -15.805 25.094 8.281 1 88 123 ARG B CA 1
ATOM 3820 C C . ARG B 1 123 ? -15.586 26.5 8.828 1 88 123 ARG B C 1
ATOM 3822 O O . ARG B 1 123 ? -16.547 27.188 9.172 1 88 123 ARG B O 1
ATOM 3829 N N . GLY B 1 124 ? -14.688 27.156 8.805 1 93.94 124 GLY B N 1
ATOM 3830 C CA . GLY B 1 124 ? -14.297 28.5 9.203 1 93.94 124 GLY B CA 1
ATOM 3831 C C . GLY B 1 124 ? -14.82 28.891 10.57 1 93.94 124 GLY B C 1
ATOM 3832 O O . GLY B 1 124 ? -14.641 30.031 11.016 1 93.94 124 GLY B O 1
ATOM 3833 N N . VAL B 1 125 ? -15.586 28 11.312 1 96.69 125 VAL B N 1
ATOM 3834 C CA . VAL B 1 125 ? -16.203 28.281 12.602 1 96.69 125 VAL B CA 1
ATOM 3835 C C . VAL B 1 125 ? -15.93 27.125 13.562 1 96.69 125 VAL B C 1
ATOM 3837 O O . VAL B 1 125 ? -15.391 26.094 13.164 1 96.69 125 VAL B O 1
ATOM 3840 N N . MET B 1 126 ? -16.266 27.312 14.82 1 97.62 126 MET B N 1
ATOM 3841 C CA . MET B 1 126 ? -16.062 26.281 15.836 1 97.62 126 MET B CA 1
ATOM 3842 C C . MET B 1 126 ? -17.125 25.188 15.734 1 97.62 126 MET B C 1
ATOM 3844 O O . MET B 1 126 ? -18.266 25.453 15.352 1 97.62 126 MET B O 1
ATOM 3848 N N . LEU B 1 127 ? -16.766 24.031 16.141 1 95.06 127 LEU B N 1
ATOM 3849 C CA . LEU B 1 127 ? -17.625 22.859 16.047 1 95.06 127 LEU B CA 1
ATOM 3850 C C . LEU B 1 127 ? -18.797 22.938 17.016 1 95.06 127 LEU B C 1
ATOM 3852 O O . LEU B 1 127 ? -19.906 22.531 16.672 1 95.06 127 LEU B O 1
ATOM 3856 N N . ASN B 1 128 ? -18.578 23.5 18.156 1 93.19 128 ASN B N 1
ATOM 3857 C CA . ASN B 1 128 ? -19.531 23.438 19.25 1 93.19 128 ASN B CA 1
ATOM 3858 C C . ASN B 1 128 ? -20.812 24.203 18.922 1 93.19 128 ASN B C 1
ATOM 3860 O O . ASN B 1 128 ? -21.906 23.734 19.203 1 93.19 128 ASN B O 1
ATOM 3864 N N . ASP B 1 129 ? -20.672 25.422 18.328 1 96.88 129 ASP B N 1
ATOM 3865 C CA . ASP B 1 129 ? -21.844 26.281 18.188 1 96.88 129 ASP B CA 1
ATOM 3866 C C . ASP B 1 129 ? -21.922 26.891 16.797 1 96.88 129 ASP B C 1
ATOM 3868 O O . ASP B 1 129 ? -22.844 27.641 16.484 1 96.88 129 ASP B O 1
ATOM 3872 N N . GLY B 1 130 ? -20.922 26.594 15.977 1 96.81 130 GLY B N 1
ATOM 3873 C CA . GLY B 1 130 ? -20.938 27.078 14.609 1 96.81 130 GLY B CA 1
ATOM 3874 C C . GLY B 1 130 ? -20.672 28.562 14.5 1 96.81 130 GLY B C 1
ATOM 3875 O O . GLY B 1 130 ? -21.125 29.219 13.555 1 96.81 130 GLY B O 1
ATOM 3876 N N . LYS B 1 131 ? -19.969 29.125 15.422 1 97.06 131 LYS B N 1
ATOM 3877 C CA . LYS B 1 131 ? -19.656 30.562 15.43 1 97.06 131 LYS B CA 1
ATOM 3878 C C . LYS B 1 131 ? -18.141 30.797 15.445 1 97.06 131 LYS B C 1
ATOM 3880 O O . LYS B 1 131 ? -17.391 29.938 15.898 1 97.06 131 LYS B O 1
ATOM 3885 N N . SER B 1 132 ? -17.781 31.969 14.93 1 97.56 132 SER B N 1
ATOM 3886 C CA . SER B 1 132 ? -16.375 32.375 15.016 1 97.56 132 SER B CA 1
ATOM 3887 C C . SER B 1 132 ? -16.031 32.875 16.406 1 97.56 132 SER B C 1
ATOM 3889 O O . SER B 1 132 ? -16.891 33.375 17.125 1 97.56 132 SER B O 1
ATOM 3891 N N . ARG B 1 133 ? -14.844 32.656 16.75 1 98.56 133 ARG B N 1
ATOM 3892 C CA . ARG B 1 133 ? -14.359 33.219 18.016 1 98.56 133 ARG B CA 1
ATOM 3893 C C . ARG B 1 133 ? -13.633 34.531 17.797 1 98.56 133 ARG B C 1
ATOM 3895 O O . ARG B 1 133 ? -13.148 35.156 18.75 1 98.56 133 ARG B O 1
ATOM 3902 N N . PHE B 1 134 ? -13.516 35 16.562 1 98.62 134 PHE B N 1
ATOM 3903 C CA . PHE B 1 134 ? -12.914 36.281 16.219 1 98.62 134 PHE B CA 1
ATOM 3904 C C . PHE B 1 134 ? -13.969 37.25 15.719 1 98.62 134 PHE B C 1
ATOM 3906 O O . PHE B 1 134 ? -14.898 36.875 15.016 1 98.62 134 PHE B O 1
ATOM 3913 N N . SER B 1 135 ? -13.773 38.531 16.047 1 98.38 135 SER B N 1
ATOM 3914 C CA . SER B 1 135 ? -14.625 39.562 15.477 1 98.38 135 SER B CA 1
ATOM 3915 C C . SER B 1 135 ? -13.914 40.906 15.445 1 98.38 135 SER B C 1
ATOM 3917 O O . SER B 1 135 ? -12.953 41.125 16.188 1 98.38 135 SER B O 1
ATOM 3919 N N . ILE B 1 136 ? -14.242 41.719 14.586 1 98 136 ILE B N 1
ATOM 3920 C CA . ILE B 1 136 ? -13.883 43.125 14.539 1 98 136 ILE B CA 1
ATOM 3921 C C . ILE B 1 136 ? -15.148 43.969 14.531 1 98 136 ILE B C 1
ATOM 3923 O O . ILE B 1 136 ? -15.945 43.906 13.586 1 98 136 ILE B O 1
ATOM 3927 N N . ARG B 1 137 ? -15.406 44.75 15.477 1 95.12 137 ARG B N 1
ATOM 3928 C CA . ARG B 1 137 ? -16.578 45.625 15.602 1 95.12 137 ARG B CA 1
ATOM 3929 C C . ARG B 1 137 ? -17.875 44.812 15.398 1 95.12 137 ARG B C 1
ATOM 3931 O O . ARG B 1 137 ? -18.734 45.219 14.609 1 95.12 137 ARG B O 1
ATOM 3938 N N . GLY B 1 138 ? -17.828 43.688 16 1 94.5 138 GLY B N 1
ATOM 3939 C CA . GLY B 1 138 ? -19.031 42.875 16 1 94.5 138 GLY B CA 1
ATOM 3940 C C . GLY B 1 138 ? -19.141 42 14.773 1 94.5 138 GLY B C 1
ATOM 3941 O O . GLY B 1 138 ? -19.969 41.094 14.727 1 94.5 138 GLY B O 1
ATOM 3942 N N . GLN B 1 139 ? -18.406 42.25 13.766 1 96.44 139 GLN B N 1
ATOM 3943 C CA . GLN B 1 139 ? -18.422 41.438 12.562 1 96.44 139 GLN B CA 1
ATOM 3944 C C . GLN B 1 139 ? -17.5 40.25 12.695 1 96.44 139 GLN B C 1
ATOM 3946 O O . GLN B 1 139 ? -16.328 40.406 13.023 1 96.44 139 GLN B O 1
ATOM 3951 N N . PRO B 1 140 ? -18.016 39.094 12.414 1 97.06 140 PRO B N 1
ATOM 3952 C CA . PRO B 1 140 ? -17.203 37.875 12.586 1 97.06 140 PRO B CA 1
ATOM 3953 C C . PRO B 1 140 ? -16.031 37.812 11.602 1 97.06 140 PRO B C 1
ATOM 3955 O O . PRO B 1 140 ? -16.188 38.219 10.445 1 97.06 140 PRO B O 1
ATOM 3958 N N . ILE B 1 141 ? -14.859 37.375 12.031 1 97.62 141 ILE B N 1
ATOM 3959 C CA . ILE B 1 141 ? -13.711 36.969 11.234 1 97.62 141 ILE B CA 1
ATOM 3960 C C . ILE B 1 141 ? -13.547 35.438 11.32 1 97.62 141 ILE B C 1
ATOM 3962 O O . ILE B 1 141 ? -13.555 34.875 12.414 1 97.62 141 ILE B O 1
ATOM 3966 N N . TYR B 1 142 ? -13.336 34.75 10.258 1 96.56 142 TYR B N 1
ATOM 3967 C CA . TYR B 1 142 ? -13.43 33.281 10.211 1 96.56 142 TYR B CA 1
ATOM 3968 C C . TYR B 1 142 ? -12.086 32.656 10.539 1 96.56 142 TYR B C 1
ATOM 3970 O O . TYR B 1 142 ? -11.031 33.25 10.297 1 96.56 142 TYR B O 1
ATOM 3978 N N . HIS B 1 143 ? -12.219 31.453 11.094 1 94.75 143 HIS B N 1
ATOM 3979 C CA . HIS B 1 143 ? -11.047 30.641 11.406 1 94.75 143 HIS B CA 1
ATOM 3980 C C . HIS B 1 143 ? -10.516 29.953 10.164 1 94.75 143 HIS B C 1
ATOM 3982 O O . HIS B 1 143 ? -11.25 29.734 9.195 1 94.75 143 HIS B O 1
ATOM 3988 N N . PHE B 1 144 ? -9.242 29.578 10.203 1 94.94 144 PHE B N 1
ATOM 3989 C CA . PHE B 1 144 ? -8.625 28.734 9.188 1 94.94 144 PHE B CA 1
ATOM 3990 C C . PHE B 1 144 ? -8.188 27.406 9.781 1 94.94 144 PHE B C 1
ATOM 3992 O O . PHE B 1 144 ? -7.398 27.375 10.727 1 94.94 144 PHE B O 1
ATOM 3999 N N . VAL B 1 145 ? -8.719 26.266 9.32 1 94 145 VAL B N 1
ATOM 4000 C CA . VAL B 1 145 ? -8.461 24.875 9.648 1 94 145 VAL B CA 1
ATOM 4001 C C . VAL B 1 145 ? -8.445 24.688 11.172 1 94 145 VAL B C 1
ATOM 4003 O O . VAL B 1 145 ? -7.664 23.906 11.703 1 94 145 VAL B O 1
ATOM 4006 N N . GLY B 1 146 ? -9.148 25.594 11.859 1 94 146 GLY B N 1
ATOM 4007 C CA . GLY B 1 146 ? -9.383 25.438 13.289 1 94 146 GLY B CA 1
ATOM 4008 C C . GLY B 1 146 ? -8.234 25.922 14.141 1 94 146 GLY B C 1
ATOM 4009 O O . GLY B 1 146 ? -8.195 25.688 15.352 1 94 146 GLY B O 1
ATOM 4010 N N . THR B 1 147 ? -7.266 26.625 13.617 1 96.69 147 THR B N 1
ATOM 4011 C CA . THR B 1 147 ? -6.098 27.062 14.375 1 96.69 147 THR B CA 1
ATOM 4012 C C . THR B 1 147 ? -5.957 28.578 14.312 1 96.69 147 THR B C 1
ATOM 4014 O O . THR B 1 147 ? -6.078 29.266 15.328 1 96.69 147 THR B O 1
ATOM 4017 N N . SER B 1 148 ? -5.773 29.156 13.172 1 97.94 148 SER B N 1
ATOM 4018 C CA . SER B 1 148 ? -5.684 30.609 12.977 1 97.94 148 SER B CA 1
ATOM 4019 C C . SER B 1 148 ? -4.629 31.219 13.891 1 97.94 148 SER B C 1
ATOM 4021 O O . SER B 1 148 ? -4.934 32.094 14.695 1 97.94 148 SER B O 1
ATOM 4023 N N . THR B 1 149 ? -3.396 30.922 13.578 1 98.5 149 THR B N 1
ATOM 4024 C CA . THR B 1 149 ? -2.324 31.266 14.5 1 98.5 149 THR B CA 1
ATOM 4025 C C . THR B 1 149 ? -1.669 32.594 14.094 1 98.5 149 THR B C 1
ATOM 4027 O O . THR B 1 149 ? -0.708 33.031 14.719 1 98.5 149 THR B O 1
ATOM 4030 N N . PHE B 1 150 ? -2.17 33.25 13.016 1 98.75 150 PHE B N 1
ATOM 4031 C CA . PHE B 1 150 ? -1.729 34.625 12.711 1 98.75 150 PHE B CA 1
ATOM 4032 C C . PHE B 1 150 ? -2.479 35.625 13.562 1 98.75 150 PHE B C 1
ATOM 4034 O O . PHE B 1 150 ? -2.975 36.625 13.047 1 98.75 150 PHE B O 1
ATOM 4041 N N . SER B 1 151 ? -2.684 35.312 14.766 1 98.69 151 SER B N 1
ATOM 4042 C CA . SER B 1 151 ? -3.291 36.125 15.828 1 98.69 151 SER B CA 1
ATOM 4043 C C . SER B 1 151 ? -2.594 35.875 17.156 1 98.69 151 SER B C 1
ATOM 4045 O O . SER B 1 151 ? -2.178 34.75 17.453 1 98.69 151 SER B O 1
ATOM 4047 N N . GLU B 1 152 ? -2.455 36.938 17.984 1 98.44 152 GLU B N 1
ATOM 4048 C CA . GLU B 1 152 ? -1.757 36.781 19.266 1 98.44 152 GLU B CA 1
ATOM 4049 C C . GLU B 1 152 ? -2.469 35.812 20.188 1 98.44 152 GLU B C 1
ATOM 4051 O O . GLU B 1 152 ? -1.828 35.125 21 1 98.44 152 GLU B O 1
ATOM 4056 N N . TYR B 1 153 ? -3.775 35.781 20.078 1 98.31 153 TYR B N 1
ATOM 4057 C CA . TYR B 1 153 ? -4.59 34.781 20.766 1 98.31 153 TYR B CA 1
ATOM 4058 C C . TYR B 1 153 ? -5.52 34.062 19.797 1 98.31 153 TYR B C 1
ATOM 4060 O O . TYR B 1 153 ? -5.996 34.656 18.828 1 98.31 153 TYR B O 1
ATOM 4068 N N . THR B 1 154 ? -5.781 32.844 20.047 1 98.5 154 THR B N 1
ATOM 4069 C CA . THR B 1 154 ? -6.73 32.062 19.266 1 98.5 154 THR B CA 1
ATOM 4070 C C . THR B 1 154 ? -7.492 31.078 20.141 1 98.5 154 THR B C 1
ATOM 4072 O O . THR B 1 154 ? -7.16 30.891 21.312 1 98.5 154 THR B O 1
ATOM 4075 N N . VAL B 1 155 ? -8.57 30.578 19.609 1 98.62 155 VAL B N 1
ATOM 4076 C CA . VAL B 1 155 ? -9.359 29.547 20.281 1 98.62 155 VAL B CA 1
ATOM 4077 C C . VAL B 1 155 ? -9.406 28.297 19.422 1 98.62 155 VAL B C 1
ATOM 4079 O O . VAL B 1 155 ? -9.719 28.359 18.234 1 98.62 155 VAL B O 1
ATOM 4082 N N . VAL B 1 156 ? -9.055 27.156 20.031 1 98.31 156 VAL B N 1
ATOM 4083 C CA . VAL B 1 156 ? -8.938 25.891 19.328 1 98.31 156 VAL B CA 1
ATOM 4084 C C . VAL B 1 156 ? -9.68 24.797 20.094 1 98.31 156 VAL B C 1
ATOM 4086 O O . VAL B 1 156 ? -9.781 24.859 21.328 1 98.31 156 VAL B O 1
ATOM 4089 N N . HIS B 1 157 ? -10.273 23.859 19.359 1 98.44 157 HIS B N 1
ATOM 4090 C CA . HIS B 1 157 ? -10.797 22.672 20.047 1 98.44 157 HIS B CA 1
ATOM 4091 C C . HIS B 1 157 ? -9.688 21.938 20.781 1 98.44 157 HIS B C 1
ATOM 4093 O O . HIS B 1 157 ? -8.586 21.766 20.25 1 98.44 157 HIS B O 1
ATOM 4099 N N . VAL B 1 158 ? -9.961 21.438 21.984 1 98.44 158 VAL B N 1
ATOM 4100 C CA . VAL B 1 158 ? -8.953 20.828 22.844 1 98.44 158 VAL B CA 1
ATOM 4101 C C . VAL B 1 158 ? -8.328 19.625 22.156 1 98.44 158 VAL B C 1
ATOM 4103 O O . VAL B 1 158 ? -7.141 19.344 22.312 1 98.44 158 VAL B O 1
ATOM 4106 N N . GLY B 1 159 ? -9.07 18.922 21.312 1 98.19 159 GLY B N 1
ATOM 4107 C CA . GLY B 1 159 ? -8.594 17.734 20.609 1 98.19 159 GLY B CA 1
ATOM 4108 C C . GLY B 1 159 ? -7.539 18.047 19.562 1 98.19 159 GLY B C 1
ATOM 4109 O O . GLY B 1 159 ? -6.895 17.141 19.031 1 98.19 159 GLY B O 1
ATOM 4110 N N . CYS B 1 160 ? -7.262 19.312 19.266 1 98.31 160 CYS B N 1
ATOM 4111 C CA . CYS B 1 160 ? -6.301 19.75 18.266 1 98.31 160 CYS B CA 1
ATOM 4112 C C . CYS B 1 160 ? -5.113 20.453 18.922 1 98.31 160 CYS B C 1
ATOM 4114 O O . CYS B 1 160 ? -4.426 21.234 18.266 1 98.31 160 CYS B O 1
ATOM 4116 N N . VAL B 1 161 ? -4.91 20.219 20.172 1 98.69 161 VAL B N 1
ATOM 4117 C CA . VAL B 1 161 ? -3.83 20.875 20.906 1 98.69 161 VAL B CA 1
ATOM 4118 C C . VAL B 1 161 ? -2.91 19.812 21.516 1 98.69 161 VAL B C 1
ATOM 4120 O O . VAL B 1 161 ? -3.336 19.031 22.359 1 98.69 161 VAL B O 1
ATOM 4123 N N . ALA B 1 162 ? -1.687 19.797 21.094 1 98.62 162 ALA B N 1
ATOM 4124 C CA . ALA B 1 162 ? -0.703 18.859 21.625 1 98.62 162 ALA B CA 1
ATOM 4125 C C . ALA B 1 162 ? 0.094 19.516 22.766 1 98.62 162 ALA B C 1
ATOM 4127 O O . ALA B 1 162 ? 0.801 20.5 22.547 1 98.62 162 ALA B O 1
ATOM 4128 N N . LYS B 1 163 ? -0.082 18.969 23.953 1 98.75 163 LYS B N 1
ATOM 4129 C CA . LYS B 1 163 ? 0.748 19.406 25.078 1 98.75 163 LYS B CA 1
ATOM 4130 C C . LYS B 1 163 ? 2.18 18.891 24.922 1 98.75 163 LYS B C 1
ATOM 4132 O O . LYS B 1 163 ? 2.402 17.719 24.609 1 98.75 163 LYS B O 1
ATOM 4137 N N . ILE B 1 164 ? 3.133 19.781 25.141 1 98.81 164 ILE B N 1
ATOM 4138 C CA . ILE B 1 164 ? 4.508 19.344 24.906 1 98.81 164 ILE B CA 1
ATOM 4139 C C . ILE B 1 164 ? 5.367 19.672 26.125 1 98.81 164 ILE B C 1
ATOM 4141 O O . ILE B 1 164 ? 4.891 20.281 27.078 1 98.81 164 ILE B O 1
ATOM 4145 N N . ASN B 1 165 ? 6.637 19.234 26.094 1 98.5 165 ASN B N 1
ATOM 4146 C CA . ASN B 1 165 ? 7.676 19.531 27.078 1 98.5 165 ASN B CA 1
ATOM 4147 C C . ASN B 1 165 ? 7.867 21.047 27.234 1 98.5 165 ASN B C 1
ATOM 4149 O O . ASN B 1 165 ? 8.25 21.734 26.297 1 98.5 165 ASN B O 1
ATOM 4153 N N . PRO B 1 166 ? 7.574 21.531 28.453 1 98.25 166 PRO B N 1
ATOM 4154 C CA . PRO B 1 166 ? 7.688 22.984 28.641 1 98.25 166 PRO B CA 1
ATOM 4155 C C . PRO B 1 166 ? 9.117 23.484 28.438 1 98.25 166 PRO B C 1
ATOM 4157 O O . PRO B 1 166 ? 9.328 24.688 28.25 1 98.25 166 PRO B O 1
ATOM 4160 N N . ALA B 1 167 ? 10.023 22.594 28.406 1 98.62 167 ALA B N 1
ATOM 4161 C CA . ALA B 1 167 ? 11.422 22.984 28.219 1 98.62 167 ALA B CA 1
ATOM 4162 C C . ALA B 1 167 ? 11.75 23.141 26.734 1 98.62 167 ALA B C 1
ATOM 4164 O O . ALA B 1 167 ? 12.781 23.703 26.375 1 98.62 167 ALA B O 1
ATOM 4165 N N . ALA B 1 168 ? 10.93 22.641 25.859 1 98.69 168 ALA B N 1
ATOM 4166 C CA . ALA B 1 168 ? 11.188 22.734 24.422 1 98.69 168 ALA B CA 1
ATOM 4167 C C . ALA B 1 168 ? 11.086 24.172 23.938 1 98.69 168 ALA B C 1
ATOM 4169 O O . ALA B 1 168 ? 10.117 24.875 24.219 1 98.69 168 ALA B O 1
ATOM 4170 N N . PRO B 1 169 ? 12.117 24.672 23.266 1 98.62 169 PRO B N 1
ATOM 4171 C CA . PRO B 1 169 ? 12.039 26.031 22.719 1 98.62 169 PRO B CA 1
ATOM 4172 C C . PRO B 1 169 ? 10.945 26.188 21.672 1 98.62 169 PRO B C 1
ATOM 4174 O O . PRO B 1 169 ? 11.062 25.641 20.578 1 98.62 169 PRO B O 1
ATOM 4177 N N . LEU B 1 170 ? 10.008 26.984 21.953 1 98.31 170 LEU B N 1
ATOM 4178 C CA . LEU B 1 170 ? 8.82 27.109 21.109 1 98.31 170 LEU B CA 1
ATOM 4179 C C . LEU B 1 170 ? 9.18 27.719 19.766 1 98.31 170 LEU B C 1
ATOM 4181 O O . LEU B 1 170 ? 8.492 27.469 18.766 1 98.31 170 LEU B O 1
ATOM 4185 N N . ASP B 1 171 ? 10.242 28.531 19.688 1 97.5 171 ASP B N 1
ATOM 4186 C CA . ASP B 1 171 ? 10.648 29.156 18.422 1 97.5 171 ASP B CA 1
ATOM 4187 C C . ASP B 1 171 ? 11.266 28.141 17.484 1 97.5 171 ASP B C 1
ATOM 4189 O O . ASP B 1 171 ? 11.508 28.438 16.312 1 97.5 171 ASP B O 1
ATOM 4193 N N . LYS B 1 172 ? 11.523 26.938 17.984 1 98.06 172 LYS B N 1
ATOM 4194 C CA . LYS B 1 172 ? 12.031 25.859 17.141 1 98.06 172 LYS B CA 1
ATOM 4195 C C . LYS B 1 172 ? 10.945 24.812 16.875 1 98.06 172 LYS B C 1
ATOM 4197 O O . LYS B 1 172 ? 10.656 24.5 15.719 1 98.06 172 LYS B O 1
ATOM 4202 N N . VAL B 1 173 ? 10.25 24.375 17.891 1 98.44 173 VAL B N 1
ATOM 4203 C CA . VAL B 1 173 ? 9.391 23.203 17.781 1 98.44 173 VAL B CA 1
ATOM 4204 C C . VAL B 1 173 ? 8.047 23.609 17.172 1 98.44 173 VAL B C 1
ATOM 4206 O O . VAL B 1 173 ? 7.254 22.75 16.781 1 98.44 173 VAL B O 1
ATOM 4209 N N . CYS B 1 174 ? 7.789 24.938 16.984 1 97.81 174 CYS B N 1
ATOM 4210 C CA . CYS B 1 174 ? 6.523 25.406 16.438 1 97.81 174 CYS B CA 1
ATOM 4211 C C . CYS B 1 174 ? 6.352 24.938 14.992 1 97.81 174 CYS B C 1
ATOM 4213 O O . CYS B 1 174 ? 5.234 24.906 14.469 1 97.81 174 CYS B O 1
ATOM 4215 N N . VAL B 1 175 ? 7.453 24.516 14.32 1 97.69 175 VAL B N 1
ATOM 4216 C CA . VAL B 1 175 ? 7.398 24.141 12.914 1 97.69 175 VAL B CA 1
ATOM 4217 C C . VAL B 1 175 ? 7.02 22.672 12.773 1 97.69 175 VAL B C 1
ATOM 4219 O O . VAL B 1 175 ? 6.918 22.156 11.664 1 97.69 175 VAL B O 1
ATOM 4222 N N . LEU B 1 176 ? 6.699 21.938 13.883 1 98.19 176 LEU B N 1
ATOM 4223 C CA . LEU B 1 176 ? 6.449 20.5 13.859 1 98.19 176 LEU B CA 1
ATOM 4224 C C . LEU B 1 176 ? 4.965 20.219 13.672 1 98.19 176 LEU B C 1
ATOM 4226 O O . LEU B 1 176 ? 4.574 19.062 13.453 1 98.19 176 LEU B O 1
ATOM 4230 N N . SER B 1 177 ? 4.133 21.172 13.719 1 95.69 177 SER B N 1
ATOM 4231 C CA . SER B 1 177 ? 2.701 20.906 13.789 1 95.69 177 SER B CA 1
ATOM 4232 C C . SER B 1 177 ? 2.105 20.734 12.391 1 95.69 177 SER B C 1
ATOM 4234 O O . SER B 1 177 ? 0.883 20.688 12.234 1 95.69 177 SER B O 1
ATOM 4236 N N . CYS B 1 178 ? 2.934 20.688 11.328 1 94.88 178 CYS B N 1
ATOM 4237 C CA . CYS B 1 178 ? 2.395 20.406 10 1 94.88 178 CYS B CA 1
ATOM 4238 C C . CYS B 1 178 ? 3.457 19.797 9.102 1 94.88 178 CYS B C 1
ATOM 4240 O O . CYS B 1 178 ? 3.699 18.594 9.148 1 94.88 178 CYS B O 1
ATOM 4242 N N . GLY B 1 179 ? 4.23 20.641 8.383 1 92.69 179 GLY B N 1
ATOM 4243 C CA . GLY B 1 179 ? 5.023 20.219 7.242 1 92.69 179 GLY B CA 1
ATOM 4244 C C . GLY B 1 179 ? 6.156 19.281 7.617 1 92.69 179 GLY B C 1
ATOM 4245 O O . GLY B 1 179 ? 6.371 18.266 6.957 1 92.69 179 GLY B O 1
ATOM 4246 N N . ILE B 1 180 ? 6.918 19.656 8.594 1 97.12 180 ILE B N 1
ATOM 4247 C CA . ILE B 1 180 ? 8.102 18.875 8.953 1 97.12 180 ILE B CA 1
ATOM 4248 C C . ILE B 1 180 ? 7.672 17.5 9.445 1 97.12 180 ILE B C 1
ATOM 4250 O O . ILE B 1 180 ? 8.211 16.484 9.008 1 97.12 180 ILE B O 1
ATOM 4254 N N . SER B 1 181 ? 6.66 17.469 10.328 1 98 181 SER B N 1
ATOM 4255 C CA . SER B 1 181 ? 6.148 16.188 10.797 1 98 181 SER B CA 1
ATOM 4256 C C . SER B 1 181 ? 5.559 15.367 9.648 1 98 181 SER B C 1
ATOM 4258 O O . SER B 1 181 ? 5.688 14.141 9.625 1 98 181 SER B O 1
ATOM 4260 N N . THR B 1 182 ? 4.906 16.062 8.703 1 97.88 182 THR B N 1
ATOM 4261 C CA . THR B 1 182 ? 4.344 15.391 7.531 1 97.88 182 THR B CA 1
ATOM 4262 C C . THR B 1 182 ? 5.418 14.617 6.781 1 97.88 182 THR B C 1
ATOM 4264 O O . THR B 1 182 ? 5.277 13.414 6.551 1 97.88 182 THR B O 1
ATOM 4267 N N . GLY B 1 183 ? 6.52 15.273 6.434 1 98.38 183 GLY B N 1
ATOM 4268 C CA . GLY B 1 183 ? 7.594 14.617 5.703 1 98.38 183 GLY B CA 1
ATOM 4269 C C . GLY B 1 183 ? 8.336 13.578 6.527 1 98.38 183 GLY B C 1
ATOM 4270 O O . GLY B 1 183 ? 8.594 12.477 6.051 1 98.38 183 GLY B O 1
ATOM 4271 N N . LEU B 1 184 ? 8.664 13.953 7.773 1 98.75 184 LEU B N 1
ATOM 4272 C CA . LEU B 1 184 ? 9.383 13.07 8.68 1 98.75 184 LEU B CA 1
ATOM 4273 C C . LEU B 1 184 ? 8.609 11.766 8.891 1 98.75 184 LEU B C 1
ATOM 4275 O O . LEU B 1 184 ? 9.172 10.68 8.75 1 98.75 184 LEU B O 1
ATOM 4279 N N . GLY B 1 185 ? 7.34 11.922 9.195 1 98.5 185 GLY B N 1
ATOM 4280 C CA . GLY B 1 185 ? 6.508 10.758 9.461 1 98.5 185 GLY B CA 1
ATOM 4281 C C . GLY B 1 185 ? 6.246 9.914 8.227 1 98.5 185 GLY B C 1
ATOM 4282 O O . GLY B 1 185 ? 6.129 8.695 8.312 1 98.5 185 GLY B O 1
ATOM 4283 N N . ALA B 1 186 ? 6.137 10.539 7.035 1 98.75 186 ALA B N 1
ATOM 4284 C CA . ALA B 1 186 ? 5.961 9.789 5.793 1 98.75 186 ALA B CA 1
ATOM 4285 C C . ALA B 1 186 ? 7.07 8.75 5.617 1 98.75 186 ALA B C 1
ATOM 4287 O O . ALA B 1 186 ? 6.816 7.633 5.168 1 98.75 186 ALA B O 1
ATOM 4288 N N . THR B 1 187 ? 8.281 9.125 5.996 1 98.88 187 THR B N 1
ATOM 4289 C CA . THR B 1 187 ? 9.414 8.219 5.859 1 98.88 187 THR B CA 1
ATOM 4290 C C . THR B 1 187 ? 9.484 7.262 7.047 1 98.88 187 THR B C 1
ATOM 4292 O O . THR B 1 187 ? 9.492 6.043 6.867 1 98.88 187 THR B O 1
ATOM 4295 N N . LEU B 1 188 ? 9.375 7.777 8.266 1 98.62 188 LEU B N 1
ATOM 4296 C CA . LEU B 1 188 ? 9.672 6.977 9.445 1 98.62 188 LEU B CA 1
ATOM 4297 C C . LEU B 1 188 ? 8.5 6.059 9.789 1 98.62 188 LEU B C 1
ATOM 4299 O O . LEU B 1 188 ? 8.703 4.93 10.234 1 98.62 188 LEU B O 1
ATOM 4303 N N . ASN B 1 189 ? 7.273 6.574 9.594 1 98.25 189 ASN B N 1
ATOM 4304 C CA . ASN B 1 189 ? 6.105 5.832 10.055 1 98.25 189 ASN B CA 1
ATOM 4305 C C . ASN B 1 189 ? 5.469 5.031 8.922 1 98.25 189 ASN B C 1
ATOM 4307 O O . ASN B 1 189 ? 4.777 4.039 9.172 1 98.25 189 ASN B O 1
ATOM 4311 N N . VAL B 1 190 ? 5.684 5.441 7.688 1 98.5 190 VAL B N 1
ATOM 4312 C CA . VAL B 1 190 ? 4.895 4.848 6.613 1 98.5 190 VAL B CA 1
ATOM 4313 C C . VAL B 1 190 ? 5.809 4.098 5.648 1 98.5 190 VAL B C 1
ATOM 4315 O O . VAL B 1 190 ? 5.652 2.893 5.449 1 98.5 190 VAL B O 1
ATOM 4318 N N . ALA B 1 191 ? 6.832 4.793 5.109 1 98.75 191 ALA B N 1
ATOM 4319 C CA . ALA B 1 191 ? 7.754 4.125 4.195 1 98.75 191 ALA B CA 1
ATOM 4320 C C . ALA B 1 191 ? 8.633 3.121 4.938 1 98.75 191 ALA B C 1
ATOM 4322 O O . ALA B 1 191 ? 8.906 2.031 4.43 1 98.75 191 ALA B O 1
ATOM 4323 N N . LYS B 1 192 ? 9.18 3.539 6.098 1 98.5 192 LYS B N 1
ATOM 4324 C CA . LYS B 1 192 ? 9.969 2.723 7.02 1 98.5 192 LYS B CA 1
ATOM 4325 C C . LYS B 1 192 ? 11.141 2.059 6.305 1 98.5 192 LYS B C 1
ATOM 4327 O O . LYS B 1 192 ? 11.281 0.833 6.332 1 98.5 192 LYS B O 1
ATOM 4332 N N . PRO B 1 193 ? 11.969 2.83 5.727 1 98.5 193 PRO B N 1
ATOM 4333 C CA . PRO B 1 193 ? 13.141 2.219 5.105 1 98.5 193 PRO B CA 1
ATOM 4334 C C . PRO B 1 193 ? 14.031 1.492 6.113 1 98.5 193 PRO B C 1
ATOM 4336 O O . PRO B 1 193 ? 14.203 1.957 7.242 1 98.5 193 PRO B O 1
ATOM 4339 N N . LYS B 1 194 ? 14.594 0.361 5.715 1 97.44 194 LYS B N 1
ATOM 4340 C CA . LYS B 1 194 ? 15.555 -0.359 6.547 1 97.44 194 LYS B CA 1
ATOM 4341 C C . LYS B 1 194 ? 16.938 0.291 6.488 1 97.44 194 LYS B C 1
ATOM 4343 O O . LYS B 1 194 ? 17.25 0.991 5.523 1 97.44 194 LYS B O 1
ATOM 4348 N N . LYS B 1 195 ? 17.688 0.049 7.605 1 98.12 195 LYS B N 1
ATOM 4349 C CA . LYS B 1 195 ? 19.078 0.492 7.574 1 98.12 195 LYS B CA 1
ATOM 4350 C C . LYS B 1 195 ? 19.797 -0.034 6.332 1 98.12 195 LYS B C 1
ATOM 4352 O O . LYS B 1 195 ? 19.656 -1.207 5.977 1 98.12 195 LYS B O 1
ATOM 4357 N N . GLY B 1 196 ? 20.453 0.808 5.648 1 98 196 GLY B N 1
ATOM 4358 C CA . GLY B 1 196 ? 21.234 0.419 4.484 1 98 196 GLY B CA 1
ATOM 4359 C C . GLY B 1 196 ? 20.438 0.425 3.197 1 98 196 GLY B C 1
ATOM 4360 O O . GLY B 1 196 ? 20.984 0.2 2.117 1 98 196 GLY B O 1
ATOM 4361 N N . SER B 1 197 ? 19.156 0.759 3.236 1 97.44 197 SER B N 1
ATOM 4362 C CA . SER B 1 197 ? 18.281 0.671 2.068 1 97.44 197 SER B CA 1
ATOM 4363 C C . SER B 1 197 ? 18.375 1.93 1.213 1 97.44 197 SER B C 1
ATOM 4365 O O . SER B 1 197 ? 19.125 2.857 1.544 1 97.44 197 SER B O 1
ATOM 4367 N N . SER B 1 198 ? 17.719 1.884 0.096 1 98.56 198 SER B N 1
ATOM 4368 C CA . SER B 1 198 ? 17.641 3.023 -0.812 1 98.56 198 SER B CA 1
ATOM 4369 C C . SER B 1 198 ? 16.25 3.662 -0.774 1 98.56 198 SER B C 1
ATOM 4371 O O . SER B 1 198 ? 15.25 2.965 -0.626 1 98.56 198 SER B O 1
ATOM 4373 N N . ILE B 1 199 ? 16.25 4.977 -0.888 1 98.94 199 ILE B N 1
ATOM 4374 C CA . ILE B 1 199 ? 14.984 5.695 -0.883 1 98.94 199 ILE B CA 1
ATOM 4375 C C . ILE B 1 199 ? 15.078 6.906 -1.809 1 98.94 199 ILE B C 1
ATOM 4377 O O . ILE B 1 199 ? 16.109 7.582 -1.859 1 98.94 199 ILE B O 1
ATOM 4381 N N . ALA B 1 200 ? 14.062 7.133 -2.631 1 98.94 200 ALA B N 1
ATOM 4382 C CA . ALA B 1 200 ? 13.953 8.312 -3.482 1 98.94 200 ALA B CA 1
ATOM 4383 C C . ALA B 1 200 ? 12.961 9.32 -2.904 1 98.94 200 ALA B C 1
ATOM 4385 O O . ALA B 1 200 ? 11.859 8.945 -2.498 1 98.94 200 ALA B O 1
ATOM 4386 N N . ILE B 1 201 ? 13.352 10.539 -2.822 1 98.94 201 ILE B N 1
ATOM 4387 C CA . ILE B 1 201 ? 12.5 11.617 -2.336 1 98.94 201 ILE B CA 1
ATOM 4388 C C . ILE B 1 201 ? 12.18 12.578 -3.479 1 98.94 201 ILE B C 1
ATOM 4390 O O . ILE B 1 201 ? 13.07 13.266 -3.988 1 98.94 201 ILE B O 1
ATOM 4394 N N . PHE B 1 202 ? 10.914 12.617 -3.844 1 98.88 202 PHE B N 1
ATOM 4395 C CA . PHE B 1 202 ? 10.477 13.492 -4.922 1 98.88 202 PHE B CA 1
ATOM 4396 C C . PHE B 1 202 ? 10.023 14.844 -4.371 1 98.88 202 PHE B C 1
ATOM 4398 O O . PHE B 1 202 ? 9.039 14.922 -3.641 1 98.88 202 PHE B O 1
ATOM 4405 N N . GLY B 1 203 ? 10.656 15.914 -4.781 1 97.75 203 GLY B N 1
ATOM 4406 C CA . GLY B 1 203 ? 10.414 17.234 -4.234 1 97.75 203 GLY B CA 1
ATOM 4407 C C . GLY B 1 203 ? 11.266 17.547 -3.014 1 97.75 203 GLY B C 1
ATOM 4408 O O . GLY B 1 203 ? 11.133 16.891 -1.979 1 97.75 203 GLY B O 1
ATOM 4409 N N . LEU B 1 204 ? 12.102 18.578 -3.174 1 97.06 204 LEU B N 1
ATOM 4410 C CA . LEU B 1 204 ? 13.039 18.875 -2.094 1 97.06 204 LEU B CA 1
ATOM 4411 C C . LEU B 1 204 ? 12.727 20.234 -1.463 1 97.06 204 LEU B C 1
ATOM 4413 O O . LEU B 1 204 ? 13.633 21.031 -1.216 1 97.06 204 LEU B O 1
ATOM 4417 N N . GLY B 1 205 ? 11.414 20.516 -1.3 1 93.88 205 GLY B N 1
ATOM 4418 C CA . GLY B 1 205 ? 10.977 21.562 -0.386 1 93.88 205 GLY B CA 1
ATOM 4419 C C . GLY B 1 205 ? 11.047 21.141 1.071 1 93.88 205 GLY B C 1
ATOM 4420 O O . GLY B 1 205 ? 11.695 20.141 1.408 1 93.88 205 GLY B O 1
ATOM 4421 N N . ALA B 1 206 ? 10.375 21.875 1.89 1 94.12 206 ALA B N 1
ATOM 4422 C CA . ALA B 1 206 ? 10.453 21.625 3.326 1 94.12 206 ALA B CA 1
ATOM 4423 C C . ALA B 1 206 ? 9.961 20.219 3.666 1 94.12 206 ALA B C 1
ATOM 4425 O O . ALA B 1 206 ? 10.594 19.516 4.445 1 94.12 206 ALA B O 1
ATOM 4426 N N . VAL B 1 207 ? 8.836 19.828 3.084 1 96.56 207 VAL B N 1
ATOM 4427 C CA . VAL B 1 207 ? 8.266 18.516 3.354 1 96.56 207 VAL B CA 1
ATOM 4428 C C . VAL B 1 207 ? 9.211 17.422 2.855 1 96.56 207 VAL B C 1
ATOM 4430 O O . VAL B 1 207 ? 9.5 16.453 3.572 1 96.56 207 VAL B O 1
ATOM 4433 N N . GLY B 1 208 ? 9.727 17.562 1.655 1 98 208 GLY B N 1
ATOM 4434 C CA . GLY B 1 208 ? 10.664 16.609 1.097 1 98 208 GLY B CA 1
ATOM 4435 C C . GLY B 1 208 ? 11.953 16.5 1.887 1 98 208 GLY B C 1
ATOM 4436 O O . GLY B 1 208 ? 12.461 15.406 2.109 1 98 208 GLY B O 1
ATOM 4437 N N . LEU B 1 209 ? 12.477 17.625 2.27 1 98.19 209 LEU B N 1
ATOM 4438 C CA . LEU B 1 209 ? 13.695 17.625 3.064 1 98.19 209 LEU B CA 1
ATOM 4439 C C . LEU B 1 209 ? 13.461 16.969 4.426 1 98.19 209 LEU B C 1
ATOM 4441 O O . LEU B 1 209 ? 14.352 16.312 4.969 1 98.19 209 LEU B O 1
ATOM 4445 N N . ALA B 1 210 ? 12.273 17.188 4.949 1 98.38 210 ALA B N 1
ATOM 4446 C CA . ALA B 1 210 ? 11.922 16.5 6.184 1 98.38 210 ALA B CA 1
ATOM 4447 C C . ALA B 1 210 ? 11.867 14.984 5.965 1 98.38 210 ALA B C 1
ATOM 4449 O O . ALA B 1 210 ? 12.289 14.211 6.832 1 98.38 210 ALA B O 1
ATOM 4450 N N . ALA B 1 211 ? 11.344 14.547 4.848 1 98.81 211 ALA B N 1
ATOM 4451 C CA . ALA B 1 211 ? 11.344 13.125 4.492 1 98.81 211 ALA B CA 1
ATOM 4452 C C . ALA B 1 211 ? 12.773 12.594 4.383 1 98.81 211 ALA B C 1
ATOM 4454 O O . ALA B 1 211 ? 13.062 11.484 4.836 1 98.81 211 ALA B O 1
ATOM 4455 N N . ALA B 1 212 ? 13.633 13.414 3.756 1 98.75 212 ALA B N 1
ATOM 4456 C CA . ALA B 1 212 ? 15.047 13.039 3.656 1 98.75 212 ALA B CA 1
ATOM 4457 C C . ALA B 1 212 ? 15.672 12.898 5.039 1 98.75 212 ALA B C 1
ATOM 4459 O O . ALA B 1 212 ? 16.438 11.961 5.281 1 98.75 212 ALA B O 1
ATOM 4460 N N . GLU B 1 213 ? 15.328 13.805 5.898 1 98.19 213 GLU B N 1
ATOM 4461 C CA . GLU B 1 213 ? 15.797 13.711 7.277 1 98.19 213 GLU B CA 1
ATOM 4462 C C . GLU B 1 213 ? 15.336 12.406 7.93 1 98.19 213 GLU B C 1
ATOM 4464 O O . GLU B 1 213 ? 16.094 11.758 8.648 1 98.19 213 GLU B O 1
ATOM 4469 N N . GLY B 1 214 ? 14.047 12.047 7.715 1 98.5 214 GLY B N 1
ATOM 4470 C CA . GLY B 1 214 ? 13.547 10.773 8.195 1 98.5 214 GLY B CA 1
ATOM 4471 C C . GLY B 1 214 ? 14.328 9.586 7.668 1 98.5 214 GLY B C 1
ATOM 4472 O O . GLY B 1 214 ? 14.594 8.633 8.398 1 98.5 214 GLY B O 1
ATOM 4473 N N . ALA B 1 215 ? 14.68 9.633 6.395 1 98.81 215 ALA B N 1
ATOM 4474 C CA . ALA B 1 215 ? 15.469 8.57 5.777 1 98.81 215 ALA B CA 1
ATOM 4475 C C . ALA B 1 215 ? 16.844 8.453 6.426 1 98.81 215 ALA B C 1
ATOM 4477 O O . ALA B 1 215 ? 17.312 7.352 6.711 1 98.81 215 ALA B O 1
ATOM 4478 N N . ARG B 1 216 ? 17.469 9.625 6.637 1 98.25 216 ARG B N 1
ATOM 4479 C CA . ARG B 1 216 ? 18.766 9.648 7.301 1 98.25 216 ARG B CA 1
ATOM 4480 C C . ARG B 1 216 ? 18.688 9.031 8.695 1 98.25 216 ARG B C 1
ATOM 4482 O O . ARG B 1 216 ? 19.516 8.195 9.055 1 98.25 216 ARG B O 1
ATOM 4489 N N . ILE B 1 217 ? 17.703 9.398 9.438 1 98 217 ILE B N 1
ATOM 4490 C CA . ILE B 1 217 ? 17.5 8.906 10.797 1 98 217 ILE B CA 1
ATOM 4491 C C . ILE B 1 217 ? 17.281 7.395 10.766 1 98 217 ILE B C 1
ATOM 4493 O O . ILE B 1 217 ? 17.781 6.672 11.633 1 98 217 ILE B O 1
ATOM 4497 N N . ALA B 1 218 ? 16.594 6.895 9.758 1 98.38 218 ALA B N 1
ATOM 4498 C CA . ALA B 1 218 ? 16.281 5.473 9.633 1 98.38 218 ALA B CA 1
ATOM 4499 C C . ALA B 1 218 ? 17.531 4.684 9.219 1 98.38 218 ALA B C 1
ATOM 4501 O O . ALA B 1 218 ? 17.547 3.453 9.281 1 98.38 218 ALA B O 1
ATOM 4502 N N . GLY B 1 219 ? 18.531 5.355 8.75 1 98.44 219 GLY B N 1
ATOM 4503 C CA . GLY B 1 219 ? 19.781 4.699 8.398 1 98.44 219 GLY B CA 1
ATOM 4504 C C . GLY B 1 219 ? 19.859 4.293 6.945 1 98.44 219 GLY B C 1
ATOM 4505 O O . GLY B 1 219 ? 20.625 3.395 6.586 1 98.44 219 GLY B O 1
ATOM 4506 N N . ALA B 1 220 ? 19.031 4.863 6.098 1 98.5 220 ALA B N 1
ATOM 4507 C CA . ALA B 1 220 ? 19.156 4.598 4.668 1 98.5 220 ALA B CA 1
ATOM 4508 C C . ALA B 1 220 ? 20.531 4.988 4.156 1 98.5 220 ALA B C 1
ATOM 4510 O O . ALA B 1 220 ? 21.094 6.012 4.559 1 98.5 220 ALA B O 1
ATOM 4511 N N . SER B 1 221 ? 21.109 4.203 3.244 1 98.25 221 SER B N 1
ATOM 4512 C CA . SER B 1 221 ? 22.453 4.457 2.756 1 98.25 221 SER B CA 1
ATOM 4513 C C . SER B 1 221 ? 22.438 5.266 1.464 1 98.25 221 SER B C 1
ATOM 4515 O O . SER B 1 221 ? 23.391 5.984 1.159 1 98.25 221 SER B O 1
ATOM 4517 N N . ARG B 1 222 ? 21.422 5.066 0.67 1 98.44 222 ARG B N 1
ATOM 4518 C CA . ARG B 1 222 ? 21.266 5.812 -0.576 1 98.44 222 ARG B CA 1
ATOM 4519 C C . ARG B 1 222 ? 19.984 6.629 -0.569 1 98.44 222 ARG B C 1
ATOM 4521 O O . ARG B 1 222 ? 18.875 6.074 -0.643 1 98.44 222 ARG B O 1
ATOM 4528 N N . ILE B 1 223 ? 20.094 7.871 -0.402 1 98.88 223 ILE B N 1
ATOM 4529 C CA . ILE B 1 223 ? 18.969 8.805 -0.434 1 98.88 223 ILE B CA 1
ATOM 4530 C C . ILE B 1 223 ? 19.047 9.656 -1.695 1 98.88 223 ILE B C 1
ATOM 4532 O O . ILE B 1 223 ? 19.906 10.547 -1.798 1 98.88 223 ILE B O 1
ATOM 4536 N N . ILE B 1 224 ? 18.156 9.414 -2.633 1 98.94 224 ILE B N 1
ATOM 4537 C CA . ILE B 1 224 ? 18.172 10.062 -3.939 1 98.94 224 ILE B CA 1
ATOM 4538 C C . ILE B 1 224 ? 17.125 11.18 -3.969 1 98.94 224 ILE B C 1
ATOM 4540 O O . ILE B 1 224 ? 15.93 10.922 -3.887 1 98.94 224 ILE B O 1
ATOM 4544 N N . GLY B 1 225 ? 17.594 12.422 -4.035 1 98.88 225 GLY B N 1
ATOM 4545 C CA . GLY B 1 225 ? 16.688 13.547 -4.211 1 98.88 225 GLY B CA 1
ATOM 4546 C C . GLY B 1 225 ? 16.281 13.766 -5.656 1 98.88 225 GLY B C 1
ATOM 4547 O O . GLY B 1 225 ? 17.125 13.688 -6.559 1 98.88 225 GLY B O 1
ATOM 4548 N N . VAL B 1 226 ? 15.055 13.906 -5.906 1 98.81 226 VAL B N 1
ATOM 4549 C CA . VAL B 1 226 ? 14.523 14.172 -7.238 1 98.81 226 VAL B CA 1
ATOM 4550 C C . VAL B 1 226 ? 13.852 15.547 -7.262 1 98.81 226 VAL B C 1
ATOM 4552 O O . VAL B 1 226 ? 12.875 15.773 -6.543 1 98.81 226 VAL B O 1
ATOM 4555 N N . ASP B 1 227 ? 14.312 16.438 -8.047 1 98.06 227 ASP B N 1
ATOM 4556 C CA . ASP B 1 227 ? 13.789 17.797 -8.133 1 98.06 227 ASP B CA 1
ATOM 4557 C C . ASP B 1 227 ? 14.102 18.422 -9.484 1 98.06 227 ASP B C 1
ATOM 4559 O O . ASP B 1 227 ? 15.109 18.094 -10.117 1 98.06 227 ASP B O 1
ATOM 4563 N N . LEU B 1 228 ? 13.258 19.344 -9.914 1 96.19 228 LEU B N 1
ATOM 4564 C CA . LEU B 1 228 ? 13.453 20.016 -11.195 1 96.19 228 LEU B CA 1
ATOM 4565 C C . LEU B 1 228 ? 14.508 21.109 -11.07 1 96.19 228 LEU B C 1
ATOM 4567 O O . LEU B 1 228 ? 15.008 21.609 -12.078 1 96.19 228 LEU B O 1
ATOM 4571 N N . ASN B 1 229 ? 14.805 21.547 -9.844 1 94.69 229 ASN B N 1
ATOM 4572 C CA . ASN B 1 229 ? 15.805 22.578 -9.562 1 94.69 229 ASN B CA 1
ATOM 4573 C C . ASN B 1 229 ? 17.078 21.969 -8.984 1 94.69 229 ASN B C 1
ATOM 4575 O O . ASN B 1 229 ? 17.172 21.75 -7.773 1 94.69 229 ASN B O 1
ATOM 4579 N N . SER B 1 230 ? 18.109 21.938 -9.742 1 94.19 230 SER B N 1
ATOM 4580 C CA . SER B 1 230 ? 19.344 21.281 -9.344 1 94.19 230 SER B CA 1
ATOM 4581 C C . SER B 1 230 ? 20.047 22.047 -8.227 1 94.19 230 SER B C 1
ATOM 4583 O O . SER B 1 230 ? 20.859 21.5 -7.5 1 94.19 230 SER B O 1
ATOM 4585 N N . ASN B 1 231 ? 19.719 23.312 -8.109 1 91.25 231 ASN B N 1
ATOM 4586 C CA . ASN B 1 231 ? 20.344 24.125 -7.07 1 91.25 231 ASN B CA 1
ATOM 4587 C C . ASN B 1 231 ? 19.953 23.656 -5.676 1 91.25 231 ASN B C 1
ATOM 4589 O O . ASN B 1 231 ? 20.625 24 -4.691 1 91.25 231 ASN B O 1
ATOM 4593 N N . ARG B 1 232 ? 18.969 22.844 -5.59 1 92.38 232 ARG B N 1
ATOM 4594 C CA . ARG B 1 232 ? 18.484 22.391 -4.293 1 92.38 232 ARG B CA 1
ATOM 4595 C C . ARG B 1 232 ? 19.359 21.266 -3.748 1 92.38 232 ARG B C 1
ATOM 4597 O O . ARG B 1 232 ? 19.281 20.938 -2.564 1 92.38 232 ARG B O 1
ATOM 4604 N N . PHE B 1 233 ? 20.172 20.703 -4.594 1 94.5 233 PHE B N 1
ATOM 4605 C CA . PHE B 1 233 ? 20.938 19.531 -4.191 1 94.5 233 PHE B CA 1
ATOM 4606 C C . PHE B 1 233 ? 21.906 19.891 -3.07 1 94.5 233 PHE B C 1
ATOM 4608 O O . PHE B 1 233 ? 22.031 19.156 -2.09 1 94.5 233 PHE B O 1
ATOM 4615 N N . ASP B 1 234 ? 22.578 20.984 -3.203 1 94.19 234 ASP B N 1
ATOM 4616 C CA . ASP B 1 234 ? 23.578 21.359 -2.203 1 94.19 234 ASP B CA 1
ATOM 4617 C C . ASP B 1 234 ? 22.938 21.5 -0.822 1 94.19 234 ASP B C 1
ATOM 4619 O O . ASP B 1 234 ? 23.469 21.016 0.17 1 94.19 234 ASP B O 1
ATOM 4623 N N . GLU B 1 235 ? 21.828 22.141 -0.796 1 92.31 235 GLU B N 1
ATOM 4624 C CA . GLU B 1 235 ? 21.109 22.281 0.469 1 92.31 235 GLU B CA 1
ATOM 4625 C C . GLU B 1 235 ? 20.578 20.938 0.965 1 92.31 235 GLU B C 1
ATOM 4627 O O . GLU B 1 235 ? 20.578 20.672 2.168 1 92.31 235 GLU B O 1
ATOM 4632 N N . ALA B 1 236 ? 20.203 20.109 0.073 1 97.31 236 ALA B N 1
ATOM 4633 C CA . ALA B 1 236 ? 19.594 18.828 0.415 1 97.31 236 ALA B CA 1
ATOM 4634 C C . ALA B 1 236 ? 20.609 17.891 1.052 1 97.31 236 ALA B C 1
ATOM 4636 O O . ALA B 1 236 ? 20.234 17.016 1.842 1 97.31 236 ALA B O 1
ATOM 4637 N N . LYS B 1 237 ? 21.859 18.062 0.738 1 97.62 237 LYS B N 1
ATOM 4638 C CA . LYS B 1 237 ? 22.922 17.25 1.328 1 97.62 237 LYS B CA 1
ATOM 4639 C C . LYS B 1 237 ? 22.938 17.375 2.848 1 97.62 237 LYS B C 1
ATOM 4641 O O . LYS B 1 237 ? 23.234 16.422 3.557 1 97.62 237 LYS B O 1
ATOM 4646 N N . LYS B 1 238 ? 22.547 18.547 3.307 1 95.81 238 LYS B N 1
ATOM 4647 C CA . LYS B 1 238 ? 22.5 18.812 4.742 1 95.81 238 LYS B CA 1
ATOM 4648 C C . LYS B 1 238 ? 21.438 17.953 5.426 1 95.81 238 LYS B C 1
ATOM 4650 O O . LYS B 1 238 ? 21.438 17.797 6.648 1 95.81 238 LYS B O 1
ATOM 4655 N N . PHE B 1 239 ? 20.578 17.422 4.633 1 97.56 239 PHE B N 1
ATOM 4656 C CA . PHE B 1 239 ? 19.469 16.625 5.168 1 97.56 239 PHE B CA 1
ATOM 4657 C C . PHE B 1 239 ? 19.688 15.148 4.891 1 97.56 239 PHE B C 1
ATOM 4659 O O . PHE B 1 239 ? 18.781 14.344 5.082 1 97.56 239 PHE B O 1
ATOM 4666 N N . GLY B 1 240 ? 20.812 14.797 4.344 1 97.31 240 GLY B N 1
ATOM 4667 C CA . GLY B 1 240 ? 21.172 13.398 4.184 1 97.31 240 GLY B CA 1
ATOM 4668 C C . GLY B 1 240 ? 21.078 12.922 2.746 1 97.31 240 GLY B C 1
ATOM 4669 O O . GLY B 1 240 ? 21.422 11.773 2.441 1 97.31 240 GLY B O 1
ATOM 4670 N N . VAL B 1 241 ? 20.688 13.734 1.806 1 98.62 241 VAL B N 1
ATOM 4671 C CA . VAL B 1 241 ? 20.578 13.352 0.404 1 98.62 241 VAL B CA 1
ATOM 4672 C C . VAL B 1 241 ? 21.969 13.016 -0.145 1 98.62 241 VAL B C 1
ATOM 4674 O O . VAL B 1 241 ? 22.906 13.789 0.021 1 98.62 241 VAL B O 1
ATOM 4677 N N . THR B 1 242 ? 22.031 11.898 -0.811 1 98.56 242 THR B N 1
ATOM 4678 C CA . THR B 1 242 ? 23.344 11.422 -1.254 1 98.56 242 THR B CA 1
ATOM 4679 C C . THR B 1 242 ? 23.469 11.531 -2.77 1 98.56 242 THR B C 1
ATOM 4681 O O . THR B 1 242 ? 24.578 11.633 -3.297 1 98.56 242 THR B O 1
ATOM 4684 N N . GLU B 1 243 ? 22.422 11.43 -3.422 1 98.44 243 GLU B N 1
ATOM 4685 C CA . GLU B 1 243 ? 22.359 11.484 -4.879 1 98.44 243 GLU B CA 1
ATOM 4686 C C . GLU B 1 243 ? 21.219 12.391 -5.348 1 98.44 243 GLU B C 1
ATOM 4688 O O . GLU B 1 243 ? 20.312 12.703 -4.574 1 98.44 243 GLU B O 1
ATOM 4693 N N . PHE B 1 244 ? 21.344 12.82 -6.625 1 98.44 244 PHE B N 1
ATOM 4694 C CA . PHE B 1 244 ? 20.359 13.773 -7.125 1 98.44 244 PHE B CA 1
ATOM 4695 C C . PHE B 1 244 ? 20 13.469 -8.57 1 98.44 244 PHE B C 1
ATOM 4697 O O . PHE B 1 244 ? 20.859 13.125 -9.375 1 98.44 244 PHE B O 1
ATOM 4704 N N . VAL B 1 245 ? 18.719 13.508 -8.859 1 98.5 245 VAL B N 1
ATOM 4705 C CA . VAL B 1 245 ? 18.203 13.352 -10.219 1 98.5 245 VAL B CA 1
ATOM 4706 C C . VAL B 1 245 ? 17.312 14.531 -10.578 1 98.5 245 VAL B C 1
ATOM 4708 O O . VAL B 1 245 ? 16.328 14.812 -9.883 1 98.5 245 VAL B O 1
ATOM 4711 N N . ASN B 1 246 ? 17.641 15.281 -11.578 1 98.25 246 ASN B N 1
ATOM 4712 C CA . ASN B 1 246 ? 16.766 16.25 -12.227 1 98.25 246 ASN B CA 1
ATOM 4713 C C . ASN B 1 246 ? 16.062 15.648 -13.445 1 98.25 246 ASN B C 1
ATOM 4715 O O . ASN B 1 246 ? 16.703 15.391 -14.469 1 98.25 246 ASN B O 1
ATOM 4719 N N . PRO B 1 247 ? 14.75 15.453 -13.336 1 97.25 247 PRO B N 1
ATOM 4720 C CA . PRO B 1 247 ? 14.031 14.828 -14.445 1 97.25 247 PRO B CA 1
ATOM 4721 C C . PRO B 1 247 ? 14.25 15.547 -15.781 1 97.25 247 PRO B C 1
ATOM 4723 O O . PRO B 1 247 ? 14.219 14.914 -16.844 1 97.25 247 PRO B O 1
ATOM 4726 N N . LYS B 1 248 ? 14.539 16.828 -15.805 1 96.5 248 LYS B N 1
ATOM 4727 C CA . LYS B 1 248 ? 14.703 17.609 -17.016 1 96.5 248 LYS B CA 1
ATOM 4728 C C . LYS B 1 248 ? 16 17.266 -17.734 1 96.5 248 LYS B C 1
ATOM 4730 O O . LYS B 1 248 ? 16.172 17.578 -18.906 1 96.5 248 LYS B O 1
ATOM 4735 N N . ASP B 1 249 ? 16.859 16.703 -17.031 1 96.69 249 ASP B N 1
ATOM 4736 C CA . ASP B 1 249 ? 18.156 16.375 -17.594 1 96.69 249 ASP B CA 1
ATOM 4737 C C . ASP B 1 249 ? 18.125 15.039 -18.344 1 96.69 249 ASP B C 1
ATOM 4739 O O . ASP B 1 249 ? 19.141 14.578 -18.859 1 96.69 249 ASP B O 1
ATOM 4743 N N . HIS B 1 250 ? 17 14.398 -18.391 1 96.88 250 HIS B N 1
ATOM 4744 C CA . HIS B 1 250 ? 16.891 13.078 -19 1 96.88 250 HIS B CA 1
ATOM 4745 C C . HIS B 1 250 ? 15.773 13.039 -20.031 1 96.88 250 HIS B C 1
ATOM 4747 O O . HIS B 1 250 ? 14.766 13.727 -19.891 1 96.88 250 HIS B O 1
ATOM 4753 N N . ASN B 1 251 ? 15.898 12.188 -21.031 1 95.44 251 ASN B N 1
ATOM 4754 C CA . ASN B 1 251 ? 14.883 11.992 -22.047 1 95.44 251 ASN B CA 1
ATOM 4755 C C . ASN B 1 251 ? 13.953 10.828 -21.719 1 95.44 251 ASN B C 1
ATOM 4757 O O . ASN B 1 251 ? 12.859 10.719 -22.266 1 95.44 251 ASN B O 1
ATOM 4761 N N . LYS B 1 252 ? 14.398 10 -20.812 1 95.88 252 LYS B N 1
ATOM 4762 C CA . LYS B 1 252 ? 13.562 8.891 -20.359 1 95.88 252 LYS B CA 1
ATOM 4763 C C . LYS B 1 252 ? 12.789 9.266 -19.094 1 95.88 252 LYS B C 1
ATOM 4765 O O . LYS B 1 252 ? 13.188 10.164 -18.359 1 95.88 252 LYS B O 1
ATOM 4770 N N . PRO B 1 253 ? 11.703 8.547 -18.891 1 96.56 253 PRO B N 1
ATOM 4771 C CA . PRO B 1 253 ? 10.969 8.789 -17.641 1 96.56 253 PRO B CA 1
ATOM 4772 C C . PRO B 1 253 ? 11.844 8.602 -16.406 1 96.56 253 PRO B C 1
ATOM 4774 O O . PRO B 1 253 ? 12.68 7.699 -16.375 1 96.56 253 PRO B O 1
ATOM 4777 N N . VAL B 1 254 ? 11.648 9.43 -15.445 1 97.75 254 VAL B N 1
ATOM 4778 C CA . VAL B 1 254 ? 12.539 9.508 -14.289 1 97.75 254 VAL B CA 1
ATOM 4779 C C . VAL B 1 254 ? 12.547 8.164 -13.555 1 97.75 254 VAL B C 1
ATOM 4781 O O . VAL B 1 254 ? 13.57 7.766 -13 1 97.75 254 VAL B O 1
ATOM 4784 N N . GLN B 1 255 ? 11.383 7.441 -13.492 1 98.44 255 GLN B N 1
ATOM 4785 C CA . GLN B 1 255 ? 11.352 6.137 -12.836 1 98.44 255 GLN B CA 1
ATOM 4786 C C . GLN B 1 255 ? 12.328 5.164 -13.492 1 98.44 255 GLN B C 1
ATOM 4788 O O . GLN B 1 255 ? 12.914 4.32 -12.82 1 98.44 255 GLN B O 1
ATOM 4793 N N . GLU B 1 256 ? 12.492 5.227 -14.812 1 98.06 256 GLU B N 1
ATOM 4794 C CA . GLU B 1 256 ? 13.461 4.383 -15.5 1 98.06 256 GLU B CA 1
ATOM 4795 C C . GLU B 1 256 ? 14.898 4.785 -15.156 1 98.06 256 GLU B C 1
ATOM 4797 O O . GLU B 1 256 ? 15.766 3.928 -14.992 1 98.06 256 GLU B O 1
ATOM 4802 N N . VAL B 1 257 ? 15.148 6.125 -15.094 1 98.44 257 VAL B N 1
ATOM 4803 C CA . VAL B 1 257 ? 16.453 6.637 -14.695 1 98.44 257 VAL B CA 1
ATOM 4804 C C . VAL B 1 257 ? 16.844 6.09 -13.32 1 98.44 257 VAL B C 1
ATOM 4806 O O . VAL B 1 257 ? 17.938 5.562 -13.141 1 98.44 257 VAL B O 1
ATOM 4809 N N . ILE B 1 258 ? 15.93 6.141 -12.391 1 98.62 258 ILE B N 1
ATOM 4810 C CA . ILE B 1 258 ? 16.172 5.695 -11.023 1 98.62 258 ILE B CA 1
ATOM 4811 C C . ILE B 1 258 ? 16.359 4.18 -11 1 98.62 258 ILE B C 1
ATOM 4813 O O . ILE B 1 258 ? 17.234 3.67 -10.297 1 98.62 258 ILE B O 1
ATOM 4817 N N . ALA B 1 259 ? 15.523 3.441 -11.703 1 97.69 259 ALA B N 1
ATOM 4818 C CA . ALA B 1 259 ? 15.656 1.988 -11.773 1 97.69 259 ALA B CA 1
ATOM 4819 C C . ALA B 1 259 ? 17.031 1.584 -12.281 1 97.69 259 ALA B C 1
ATOM 4821 O O . ALA B 1 259 ? 17.656 0.652 -11.75 1 97.69 259 ALA B O 1
ATOM 4822 N N . GLU B 1 260 ? 17.547 2.275 -13.289 1 97.06 260 GLU B N 1
ATOM 4823 C CA . GLU B 1 260 ? 18.859 1.989 -13.852 1 97.06 260 GLU B CA 1
ATOM 4824 C C . GLU B 1 260 ? 19.969 2.305 -12.844 1 97.06 260 GLU B C 1
ATOM 4826 O O . GLU B 1 260 ? 20.922 1.534 -12.695 1 97.06 260 GLU B O 1
ATOM 4831 N N . MET B 1 261 ? 19.781 3.367 -12.102 1 96.12 261 MET B N 1
ATOM 4832 C CA . MET B 1 261 ? 20.781 3.807 -11.133 1 96.12 261 MET B CA 1
ATOM 4833 C C . MET B 1 261 ? 20.859 2.848 -9.953 1 96.12 261 MET B C 1
ATOM 4835 O O . MET B 1 261 ? 21.875 2.771 -9.266 1 96.12 261 MET B O 1
ATOM 4839 N N . THR B 1 262 ? 19.781 2.146 -9.719 1 96.94 262 THR B N 1
ATOM 4840 C CA . THR B 1 262 ? 19.688 1.381 -8.484 1 96.94 262 THR B CA 1
ATOM 4841 C C . THR B 1 262 ? 19.562 -0.111 -8.781 1 96.94 262 THR B C 1
ATOM 4843 O O . THR B 1 262 ? 19.312 -0.91 -7.875 1 96.94 262 THR B O 1
ATOM 4846 N N . ASN B 1 263 ? 19.703 -0.494 -10.07 1 94.12 263 ASN B N 1
ATOM 4847 C CA . ASN B 1 263 ? 19.609 -1.885 -10.5 1 94.12 263 ASN B CA 1
ATOM 4848 C C . ASN B 1 263 ? 18.234 -2.465 -10.195 1 94.12 263 ASN B C 1
ATOM 4850 O O . ASN B 1 263 ? 18.125 -3.516 -9.562 1 94.12 263 ASN B O 1
ATOM 4854 N N . GLY B 1 264 ? 17.188 -1.666 -10.57 1 95.75 264 GLY B N 1
ATOM 4855 C CA . GLY B 1 264 ? 15.867 -2.27 -10.484 1 95.75 264 GLY B CA 1
ATOM 4856 C C . GLY B 1 264 ? 14.867 -1.411 -9.742 1 95.75 264 GLY B C 1
ATOM 4857 O O . GLY B 1 264 ? 13.664 -1.689 -9.758 1 95.75 264 GLY B O 1
ATOM 4858 N N . GLY B 1 265 ? 15.312 -0.409 -9.023 1 97.94 265 GLY B N 1
ATOM 4859 C CA . GLY B 1 265 ? 14.43 0.474 -8.273 1 97.94 265 GLY B CA 1
ATOM 4860 C C . GLY B 1 265 ? 14.875 0.704 -6.848 1 97.94 265 GLY B C 1
ATOM 4861 O O . GLY B 1 265 ? 15.781 0.023 -6.359 1 97.94 265 GLY B O 1
ATOM 4862 N N . VAL B 1 266 ? 14.266 1.624 -6.223 1 98.75 266 VAL B N 1
ATOM 4863 C CA . VAL B 1 266 ? 14.594 1.903 -4.828 1 98.75 266 VAL B CA 1
ATOM 4864 C C . VAL B 1 266 ? 13.68 1.082 -3.916 1 98.75 266 VAL B C 1
ATOM 4866 O O . VAL B 1 266 ? 12.617 0.622 -4.336 1 98.75 266 VAL B O 1
ATOM 4869 N N . ASP B 1 267 ? 14.102 0.888 -2.662 1 98.5 267 ASP B N 1
ATOM 4870 C CA . ASP B 1 267 ? 13.305 0.165 -1.681 1 98.5 267 ASP B CA 1
ATOM 4871 C C . ASP B 1 267 ? 12.062 0.967 -1.285 1 98.5 267 ASP B C 1
ATOM 4873 O O . ASP B 1 267 ? 10.992 0.399 -1.076 1 98.5 267 ASP B O 1
ATOM 4877 N N . ARG B 1 268 ? 12.25 2.24 -1.163 1 98.94 268 ARG B N 1
ATOM 4878 C CA . ARG B 1 268 ? 11.156 3.135 -0.796 1 98.94 268 ARG B CA 1
ATOM 4879 C C . ARG B 1 268 ? 11.188 4.406 -1.641 1 98.94 268 ARG B C 1
ATOM 4881 O O . ARG B 1 268 ? 12.227 4.773 -2.184 1 98.94 268 ARG B O 1
ATOM 4888 N N . SER B 1 269 ? 10.094 5.027 -1.772 1 98.94 269 SER B N 1
ATOM 4889 C CA . SER B 1 269 ? 10.016 6.379 -2.314 1 98.94 269 SER B CA 1
ATOM 4890 C C . SER B 1 269 ? 8.969 7.207 -1.582 1 98.94 269 SER B C 1
ATOM 4892 O O . SER B 1 269 ? 8.016 6.66 -1.018 1 98.94 269 SER B O 1
ATOM 4894 N N . VAL B 1 270 ? 9.18 8.492 -1.512 1 98.94 270 VAL B N 1
ATOM 4895 C CA . VAL B 1 270 ? 8.234 9.445 -0.931 1 98.94 270 VAL B CA 1
ATOM 4896 C C . VAL B 1 270 ? 8.008 10.602 -1.901 1 98.94 270 VAL B C 1
ATOM 4898 O O . VAL B 1 270 ? 8.961 11.258 -2.33 1 98.94 270 VAL B O 1
ATOM 4901 N N . GLU B 1 271 ? 6.812 10.844 -2.318 1 98.88 271 GLU B N 1
ATOM 4902 C CA . GLU B 1 271 ? 6.453 11.93 -3.232 1 98.88 271 GLU B CA 1
ATOM 4903 C C . GLU B 1 271 ? 5.906 13.133 -2.473 1 98.88 271 GLU B C 1
ATOM 4905 O O . GLU B 1 271 ? 4.898 13.031 -1.774 1 98.88 271 GLU B O 1
ATOM 4910 N N . CYS B 1 272 ? 6.547 14.289 -2.584 1 97.94 272 CYS B N 1
ATOM 4911 C CA . CYS B 1 272 ? 6.203 15.445 -1.762 1 97.94 272 CYS B CA 1
ATOM 4912 C C . CYS B 1 272 ? 5.867 16.656 -2.629 1 97.94 272 CYS B C 1
ATOM 4914 O O . CYS B 1 272 ? 5.902 17.781 -2.156 1 97.94 272 CYS B O 1
ATOM 4916 N N . THR B 1 273 ? 5.57 16.5 -3.877 1 96.19 273 THR B N 1
ATOM 4917 C CA . THR B 1 273 ? 5.332 17.625 -4.766 1 96.19 273 THR B CA 1
ATOM 4918 C C . THR B 1 273 ? 3.84 17.828 -5 1 96.19 273 THR B C 1
ATOM 4920 O O . THR B 1 273 ? 3.389 18.953 -5.25 1 96.19 273 THR B O 1
ATOM 4923 N N . GLY B 1 274 ? 3.102 16.75 -5.109 1 95.44 274 GLY B N 1
ATOM 4924 C CA . GLY B 1 274 ? 1.697 16.797 -5.48 1 95.44 274 GLY B CA 1
ATOM 4925 C C . GLY B 1 274 ? 1.474 16.703 -6.98 1 95.44 274 GLY B C 1
ATOM 4926 O O . GLY B 1 274 ? 0.331 16.672 -7.441 1 95.44 274 GLY B O 1
ATOM 4927 N N . SER B 1 275 ? 2.545 16.625 -7.707 1 96.25 275 SER B N 1
ATOM 4928 C CA . SER B 1 275 ? 2.443 16.469 -9.156 1 96.25 275 SER B CA 1
ATOM 4929 C C . SER B 1 275 ? 2.061 15.039 -9.531 1 96.25 275 SER B C 1
ATOM 4931 O O . SER B 1 275 ? 2.664 14.078 -9.039 1 96.25 275 SER B O 1
ATOM 4933 N N . ILE B 1 276 ? 1.101 14.977 -10.453 1 97.44 276 ILE B N 1
ATOM 4934 C CA . ILE B 1 276 ? 0.625 13.664 -10.875 1 97.44 276 ILE B CA 1
ATOM 4935 C C . ILE B 1 276 ? 1.77 12.883 -11.516 1 97.44 276 ILE B C 1
ATOM 4937 O O . ILE B 1 276 ? 1.917 11.68 -11.281 1 97.44 276 ILE B O 1
ATOM 4941 N N . ASN B 1 277 ? 2.576 13.523 -12.281 1 97.06 277 ASN B N 1
ATOM 4942 C CA . ASN B 1 277 ? 3.711 12.859 -12.922 1 97.06 277 ASN B CA 1
ATOM 4943 C C . ASN B 1 277 ? 4.711 12.352 -11.883 1 97.06 277 ASN B C 1
ATOM 4945 O O . ASN B 1 277 ? 5.234 11.242 -12.016 1 97.06 277 ASN B O 1
ATOM 4949 N N . ALA B 1 278 ? 4.984 13.148 -10.891 1 98.19 278 ALA B N 1
ATOM 4950 C CA . ALA B 1 278 ? 5.891 12.727 -9.82 1 98.19 278 ALA B CA 1
ATOM 4951 C C . ALA B 1 278 ? 5.309 11.555 -9.039 1 98.19 278 ALA B C 1
ATOM 4953 O O . ALA B 1 278 ? 6.039 10.641 -8.648 1 98.19 278 ALA B O 1
ATOM 4954 N N . MET B 1 279 ? 4.027 11.625 -8.828 1 98.75 279 MET B N 1
ATOM 4955 C CA . MET B 1 279 ? 3.369 10.531 -8.117 1 98.75 279 MET B CA 1
ATOM 4956 C C . MET B 1 279 ? 3.541 9.211 -8.867 1 98.75 279 MET B C 1
ATOM 4958 O O . MET B 1 279 ? 3.889 8.195 -8.273 1 98.75 279 MET B O 1
ATOM 4962 N N . ILE B 1 280 ? 3.279 9.266 -10.148 1 98.56 280 ILE B N 1
ATOM 4963 C CA . ILE B 1 280 ? 3.393 8.07 -10.977 1 98.56 280 ILE B CA 1
ATOM 4964 C C . ILE B 1 280 ? 4.836 7.574 -10.977 1 98.56 280 ILE B C 1
ATOM 4966 O O . ILE B 1 280 ? 5.09 6.387 -10.773 1 98.56 280 ILE B O 1
ATOM 4970 N N . SER B 1 281 ? 5.793 8.492 -11.109 1 98.69 281 SER B N 1
ATOM 4971 C CA . SER B 1 281 ? 7.207 8.125 -11.133 1 98.69 281 SER B CA 1
ATOM 4972 C C . SER B 1 281 ? 7.656 7.551 -9.797 1 98.69 281 SER B C 1
ATOM 4974 O O . SER B 1 281 ? 8.445 6.602 -9.758 1 98.69 281 SER B O 1
ATOM 4976 N N . ALA B 1 282 ? 7.168 8.164 -8.758 1 98.88 282 ALA B N 1
ATOM 4977 C CA . ALA B 1 282 ? 7.523 7.68 -7.426 1 98.88 282 ALA B CA 1
ATOM 4978 C C . ALA B 1 282 ? 7.055 6.242 -7.223 1 98.88 282 ALA B C 1
ATOM 4980 O O . ALA B 1 282 ? 7.777 5.418 -6.66 1 98.88 282 ALA B O 1
ATOM 4981 N N . PHE B 1 283 ? 5.91 5.934 -7.691 1 98.88 283 PHE B N 1
ATOM 4982 C CA . PHE B 1 283 ? 5.367 4.582 -7.559 1 98.88 283 PHE B CA 1
ATOM 4983 C C . PHE B 1 283 ? 6.117 3.609 -8.461 1 98.88 283 PHE B C 1
ATOM 4985 O O . PHE B 1 283 ? 6.496 2.521 -8.023 1 98.88 283 PHE B O 1
ATOM 4992 N N . GLU B 1 284 ? 6.34 3.994 -9.641 1 98.75 284 GLU B N 1
ATOM 4993 C CA . GLU B 1 284 ? 6.867 3.068 -10.641 1 98.75 284 GLU B CA 1
ATOM 4994 C C . GLU B 1 284 ? 8.383 2.918 -10.508 1 98.75 284 GLU B C 1
ATOM 4996 O O . GLU B 1 284 ? 8.984 2.066 -11.164 1 98.75 284 GLU B O 1
ATOM 5001 N N . CYS B 1 285 ? 9.031 3.695 -9.594 1 98.81 285 CYS B N 1
ATOM 5002 C CA . CYS B 1 285 ? 10.484 3.59 -9.477 1 98.81 285 CYS B CA 1
ATOM 5003 C C . CYS B 1 285 ? 10.867 2.662 -8.328 1 98.81 285 CYS B C 1
ATOM 5005 O O . CYS B 1 285 ? 12.055 2.379 -8.125 1 98.81 285 CYS B O 1
ATOM 5007 N N . VAL B 1 286 ? 9.914 2.271 -7.523 1 98.69 286 VAL B N 1
ATOM 5008 C CA . VAL B 1 286 ? 10.281 1.385 -6.426 1 98.69 286 VAL B CA 1
ATOM 5009 C C . VAL B 1 286 ? 10.469 -0.038 -6.949 1 98.69 286 VAL B C 1
ATOM 5011 O O . VAL B 1 286 ? 9.938 -0.389 -8.008 1 98.69 286 VAL B O 1
ATOM 5014 N N . HIS B 1 287 ? 11.172 -0.824 -6.207 1 97.06 287 HIS B N 1
ATOM 5015 C CA . HIS B 1 287 ? 11.555 -2.178 -6.598 1 97.06 287 HIS B CA 1
ATOM 5016 C C . HIS B 1 287 ? 10.344 -3.1 -6.645 1 97.06 287 HIS B C 1
ATOM 5018 O O . HIS B 1 287 ? 9.477 -3.035 -5.77 1 97.06 287 HIS B O 1
ATOM 5024 N N . ASP B 1 288 ? 10.25 -3.947 -7.715 1 96.69 288 ASP B N 1
ATOM 5025 C CA . ASP B 1 288 ? 9.234 -4.992 -7.652 1 96.69 288 ASP B CA 1
ATOM 5026 C C . ASP B 1 288 ? 9.531 -5.988 -6.539 1 96.69 288 ASP B C 1
ATOM 5028 O O . ASP B 1 288 ? 10.695 -6.188 -6.172 1 96.69 288 ASP B O 1
ATOM 5032 N N . GLY B 1 289 ? 8.586 -6.539 -5.977 1 96.56 289 GLY B N 1
ATOM 5033 C CA . GLY B 1 289 ? 8.742 -7.551 -4.941 1 96.56 289 GLY B CA 1
ATOM 5034 C C . GLY B 1 289 ? 8.57 -7 -3.539 1 96.56 289 GLY B C 1
ATOM 5035 O O . GLY B 1 289 ? 7.973 -7.656 -2.682 1 96.56 289 GLY B O 1
ATOM 5036 N N . TRP B 1 290 ? 9.117 -5.734 -3.338 1 97.06 290 TRP B N 1
ATOM 5037 C CA . TRP B 1 290 ? 8.984 -5.285 -1.956 1 97.06 290 TRP B CA 1
ATOM 5038 C C . TRP B 1 290 ? 8.914 -3.764 -1.882 1 97.06 290 TRP B C 1
ATOM 5040 O O . TRP B 1 290 ? 8.75 -3.195 -0.799 1 97.06 290 TRP B O 1
ATOM 5050 N N . GLY B 1 291 ? 9.055 -3.031 -2.967 1 98.25 291 GLY B N 1
ATOM 5051 C CA . GLY B 1 291 ? 9.109 -1.579 -2.953 1 98.25 291 GLY B CA 1
ATOM 5052 C C . GLY B 1 291 ? 7.848 -0.938 -2.408 1 98.25 291 GLY B C 1
ATOM 5053 O O . GLY B 1 291 ? 6.742 -1.425 -2.652 1 98.25 291 GLY B O 1
ATOM 5054 N N . VAL B 1 292 ? 7.988 0.19 -1.68 1 98.81 292 VAL B N 1
ATOM 5055 C CA . VAL B 1 292 ? 6.867 0.939 -1.126 1 98.81 292 VAL B CA 1
ATOM 5056 C C . VAL B 1 292 ? 6.973 2.406 -1.532 1 98.81 292 VAL B C 1
ATOM 5058 O O . VAL B 1 292 ? 8.008 3.045 -1.309 1 98.81 292 VAL B O 1
ATOM 5061 N N . ALA B 1 293 ? 5.996 2.889 -2.172 1 98.94 293 ALA B N 1
ATOM 5062 C CA . ALA B 1 293 ? 5.887 4.309 -2.498 1 98.94 293 ALA B CA 1
ATOM 5063 C C . ALA B 1 293 ? 4.859 4.996 -1.605 1 98.94 293 ALA B C 1
ATOM 5065 O O . ALA B 1 293 ? 3.764 4.473 -1.389 1 98.94 293 ALA B O 1
ATOM 5066 N N . VAL B 1 294 ? 5.219 6.121 -1.082 1 98.94 294 VAL B N 1
ATOM 5067 C CA . VAL B 1 294 ? 4.336 6.895 -0.217 1 98.94 294 VAL B CA 1
ATOM 5068 C C . VAL B 1 294 ? 4.02 8.242 -0.868 1 98.94 294 VAL B C 1
ATOM 5070 O O . VAL B 1 294 ? 4.93 9.023 -1.166 1 98.94 294 VAL B O 1
ATOM 5073 N N . LEU B 1 295 ? 2.771 8.508 -1.076 1 98.81 295 LEU B N 1
ATOM 5074 C CA . LEU B 1 295 ? 2.342 9.797 -1.605 1 98.81 295 LEU B CA 1
ATOM 5075 C C . LEU B 1 295 ? 2.002 10.766 -0.475 1 98.81 295 LEU B C 1
ATOM 5077 O O . LEU B 1 295 ? 1.253 10.414 0.441 1 98.81 295 LEU B O 1
ATOM 5081 N N . VAL B 1 296 ? 2.531 11.969 -0.573 1 98.12 296 VAL B N 1
ATOM 5082 C CA . VAL B 1 296 ? 2.342 12.969 0.473 1 98.12 296 VAL B CA 1
ATOM 5083 C C . VAL B 1 296 ? 1.748 14.242 -0.129 1 98.12 296 VAL B C 1
ATOM 5085 O O . VAL B 1 296 ? 0.826 14.836 0.439 1 98.12 296 VAL B O 1
ATOM 5088 N N . GLY B 1 297 ? 2.246 14.672 -1.284 1 95.62 297 GLY B N 1
ATOM 5089 C CA . GLY B 1 297 ? 1.86 15.938 -1.887 1 95.62 297 GLY B CA 1
ATOM 5090 C C . GLY B 1 297 ? 0.38 16.016 -2.209 1 95.62 297 GLY B C 1
ATOM 5091 O O . GLY B 1 297 ? -0.224 15.023 -2.627 1 95.62 297 GLY B O 1
ATOM 5092 N N . VAL B 1 298 ? -0.185 17.156 -2.064 1 90.81 298 VAL B N 1
ATOM 5093 C CA . VAL B 1 298 ? -1.608 17.359 -2.309 1 90.81 298 VAL B CA 1
ATOM 5094 C C . VAL B 1 298 ? -1.853 17.578 -3.801 1 90.81 298 VAL B C 1
ATOM 5096 O O . VAL B 1 298 ? -1.281 18.484 -4.41 1 90.81 298 VAL B O 1
ATOM 5099 N N . PRO B 1 299 ? -2.688 16.734 -4.355 1 93.69 299 PRO B N 1
ATOM 5100 C CA . PRO B 1 299 ? -2.961 16.844 -5.793 1 93.69 299 PRO B CA 1
ATOM 5101 C C . PRO B 1 299 ? -3.965 17.953 -6.117 1 93.69 299 PRO B C 1
ATOM 5103 O O . PRO B 1 299 ? -4.582 18.516 -5.211 1 93.69 299 PRO B O 1
ATOM 5106 N N . ASN B 1 300 ? -4.059 18.219 -7.414 1 89 300 ASN B N 1
ATOM 5107 C CA . ASN B 1 300 ? -5.129 19.078 -7.891 1 89 300 ASN B CA 1
ATOM 5108 C C . ASN B 1 300 ? -6.453 18.328 -7.996 1 89 300 ASN B C 1
ATOM 5110 O O . ASN B 1 300 ? -6.473 17.094 -8.039 1 89 300 ASN B O 1
ATOM 5114 N N . LYS B 1 301 ? -7.5 19 -8.047 1 85.69 301 LYS B N 1
ATOM 5115 C CA . LYS B 1 301 ? -8.852 18.453 -8 1 85.69 301 LYS B CA 1
ATOM 5116 C C . LYS B 1 301 ? -9.102 17.484 -9.156 1 85.69 301 LYS B C 1
ATOM 5118 O O . LYS B 1 301 ? -9.75 16.453 -8.992 1 85.69 301 LYS B O 1
ATOM 5123 N N . ASP B 1 302 ? -8.547 17.75 -10.359 1 91.5 302 ASP B N 1
ATOM 5124 C CA . ASP B 1 302 ? -8.883 16.984 -11.555 1 91.5 302 ASP B CA 1
ATOM 5125 C C . ASP B 1 302 ? -7.789 15.969 -11.883 1 91.5 302 ASP B C 1
ATOM 5127 O O . ASP B 1 302 ? -7.82 15.336 -12.938 1 91.5 302 ASP B O 1
ATOM 5131 N N . ASP B 1 303 ? -6.867 15.852 -10.93 1 94.81 303 ASP B N 1
ATOM 5132 C CA . ASP B 1 303 ? -5.758 14.93 -11.18 1 94.81 303 ASP B CA 1
ATOM 5133 C C . ASP B 1 303 ? -6.227 13.477 -11.133 1 94.81 303 ASP B C 1
ATOM 5135 O O . ASP B 1 303 ? -7.211 13.164 -10.461 1 94.81 303 ASP B O 1
ATOM 5139 N N . SER B 1 304 ? -5.562 12.656 -11.938 1 97.75 304 SER B N 1
ATOM 5140 C CA . SER B 1 304 ? -5.82 11.219 -11.945 1 97.75 304 SER B CA 1
ATOM 5141 C C . SER B 1 304 ? -4.516 10.422 -11.945 1 97.75 304 SER B C 1
ATOM 5143 O O . SER B 1 304 ? -3.688 10.586 -12.844 1 97.75 304 SER B O 1
ATOM 5145 N N . PHE B 1 305 ? -4.348 9.648 -10.906 1 98.38 305 PHE B N 1
ATOM 5146 C CA . PHE B 1 305 ? -3.23 8.711 -10.867 1 98.38 305 PHE B CA 1
ATOM 5147 C C . PHE B 1 305 ? -3.5 7.512 -11.773 1 98.38 305 PHE B C 1
ATOM 5149 O O . PHE B 1 305 ? -4.531 6.852 -11.641 1 98.38 305 PHE B O 1
ATOM 5156 N N . LYS B 1 306 ? -2.586 7.242 -12.641 1 97.94 306 LYS B N 1
ATOM 5157 C CA . LYS B 1 306 ? -2.75 6.145 -13.594 1 97.94 306 LYS B CA 1
ATOM 5158 C C . LYS B 1 306 ? -1.491 5.289 -13.664 1 97.94 306 LYS B C 1
ATOM 5160 O O . LYS B 1 306 ? -0.375 5.809 -13.641 1 97.94 306 LYS B O 1
ATOM 5165 N N . THR B 1 307 ? -1.627 4.027 -13.688 1 98.38 307 THR B N 1
ATOM 5166 C CA . THR B 1 307 ? -0.528 3.084 -13.867 1 98.38 307 THR B CA 1
ATOM 5167 C C . THR B 1 307 ? -1.035 1.768 -14.445 1 98.38 307 THR B C 1
ATOM 5169 O O . THR B 1 307 ? -2.221 1.449 -14.336 1 98.38 307 THR B O 1
ATOM 5172 N N . HIS B 1 308 ? -0.257 1.091 -15.156 1 98 308 HIS B N 1
ATOM 5173 C CA . HIS B 1 308 ? -0.632 -0.266 -15.531 1 98 308 HIS B CA 1
ATOM 5174 C C . HIS B 1 308 ? -0.748 -1.17 -14.312 1 98 308 HIS B C 1
ATOM 5176 O O . HIS B 1 308 ? 0.134 -1.171 -13.453 1 98 308 HIS B O 1
ATOM 5182 N N . PRO B 1 309 ? -1.805 -2.041 -14.211 1 97.62 309 PRO B N 1
ATOM 5183 C CA . PRO B 1 309 ? -2.033 -2.832 -13 1 97.62 309 PRO B CA 1
ATOM 5184 C C . PRO B 1 309 ? -0.881 -3.783 -12.688 1 97.62 309 PRO B C 1
ATOM 5186 O O . PRO B 1 309 ? -0.669 -4.145 -11.523 1 97.62 309 PRO B O 1
ATOM 5189 N N . MET B 1 310 ? -0.09 -4.145 -13.68 1 96.62 310 MET B N 1
ATOM 5190 C CA . MET B 1 310 ? 1.028 -5.055 -13.461 1 96.62 310 MET B CA 1
ATOM 5191 C C . MET B 1 310 ? 2.053 -4.438 -12.516 1 96.62 310 MET B C 1
ATOM 5193 O O . MET B 1 310 ? 2.762 -5.156 -11.805 1 96.62 310 MET B O 1
ATOM 5197 N N . ASN B 1 311 ? 2.137 -3.08 -12.516 1 97.75 311 ASN B N 1
ATOM 5198 C CA . ASN B 1 311 ? 3.031 -2.42 -11.57 1 97.75 311 ASN B CA 1
ATOM 5199 C C . ASN B 1 311 ? 2.654 -2.738 -10.125 1 97.75 311 ASN B C 1
ATOM 5201 O O . ASN B 1 311 ? 3.527 -2.857 -9.258 1 97.75 311 ASN B O 1
ATOM 5205 N N . VAL B 1 312 ? 1.343 -2.906 -9.867 1 98.38 312 VAL B N 1
ATOM 5206 C CA . VAL B 1 312 ? 0.864 -3.244 -8.531 1 98.38 312 VAL B CA 1
ATOM 5207 C C . VAL B 1 312 ? 1.033 -4.742 -8.289 1 98.38 312 VAL B C 1
ATOM 5209 O O . VAL B 1 312 ? 1.531 -5.152 -7.238 1 98.38 312 VAL B O 1
ATOM 5212 N N . LEU B 1 313 ? 0.713 -5.574 -9.281 1 97.19 313 LEU B N 1
ATOM 5213 C CA . LEU B 1 313 ? 0.738 -7.023 -9.141 1 97.19 313 LEU B CA 1
ATOM 5214 C C . LEU B 1 313 ? 2.162 -7.527 -8.93 1 97.19 313 LEU B C 1
ATOM 5216 O O . LEU B 1 313 ? 2.369 -8.609 -8.375 1 97.19 313 LEU B O 1
ATOM 5220 N N . ASN B 1 314 ? 3.131 -6.699 -9.375 1 96.56 314 ASN B N 1
ATOM 5221 C CA . ASN B 1 314 ? 4.535 -7.031 -9.148 1 96.56 314 ASN B CA 1
ATOM 5222 C C . ASN B 1 314 ? 4.965 -6.711 -7.719 1 96.56 314 ASN B C 1
ATOM 5224 O O . ASN B 1 314 ? 6.141 -6.438 -7.469 1 96.56 314 ASN B O 1
ATOM 5228 N N . GLU B 1 315 ? 3.998 -6.688 -6.863 1 97.75 315 GLU B N 1
ATOM 5229 C CA . GLU B 1 315 ? 4.164 -6.609 -5.414 1 97.75 315 GLU B CA 1
ATOM 5230 C C . GLU B 1 315 ? 4.805 -5.285 -5.004 1 97.75 315 GLU B C 1
ATOM 5232 O O . GLU B 1 315 ? 5.641 -5.25 -4.098 1 97.75 315 GLU B O 1
ATOM 52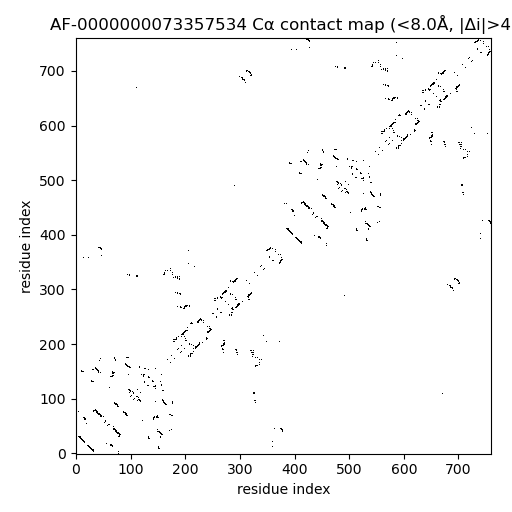37 N N . ARG B 1 316 ? 4.586 -4.246 -5.828 1 98.19 316 ARG B N 1
ATOM 5238 C CA . ARG B 1 316 ? 4.809 -2.885 -5.355 1 98.19 316 ARG B CA 1
ATOM 5239 C C . ARG B 1 316 ? 3.65 -2.412 -4.484 1 98.19 316 ARG B C 1
ATOM 5241 O O . ARG B 1 316 ? 2.492 -2.744 -4.746 1 98.19 316 ARG B O 1
ATOM 5248 N N . THR B 1 317 ? 3.961 -1.665 -3.48 1 98.75 317 THR B N 1
ATOM 5249 C CA . THR B 1 317 ? 2.938 -1.15 -2.578 1 98.75 317 THR B CA 1
ATOM 5250 C C . THR B 1 317 ? 2.807 0.364 -2.715 1 98.75 317 THR B C 1
ATOM 5252 O O . THR B 1 317 ? 3.812 1.073 -2.801 1 98.75 317 THR B O 1
ATOM 5255 N N . LEU B 1 318 ? 1.629 0.833 -2.867 1 98.88 318 LEU B N 1
ATOM 5256 C CA . LEU B 1 318 ? 1.312 2.256 -2.898 1 98.88 318 LEU B CA 1
ATOM 5257 C C . LEU B 1 318 ? 0.532 2.668 -1.653 1 98.88 318 LEU B C 1
ATOM 5259 O O . LEU B 1 318 ? -0.511 2.084 -1.348 1 98.88 318 LEU B O 1
ATOM 5263 N N . LYS B 1 319 ? 1.082 3.629 -0.93 1 98.56 319 LYS B N 1
ATOM 5264 C CA . LYS B 1 319 ? 0.457 4.164 0.276 1 98.56 319 LYS B CA 1
ATOM 5265 C C . LYS B 1 319 ? 0.322 5.68 0.198 1 98.56 319 LYS B C 1
ATOM 5267 O O . LYS B 1 319 ? 0.96 6.324 -0.638 1 98.56 319 LYS B O 1
ATOM 5272 N N . GLY B 1 320 ? -0.456 6.148 0.987 1 97.38 320 GLY B N 1
ATOM 5273 C CA . GLY B 1 320 ? -0.532 7.57 1.267 1 97.38 320 GLY B CA 1
ATOM 5274 C C . GLY B 1 320 ? -0.481 7.895 2.748 1 97.38 320 GLY B C 1
ATOM 5275 O O . GLY B 1 320 ? -0.59 6.996 3.588 1 97.38 320 GLY B O 1
ATOM 5276 N N . THR B 1 321 ? -0.257 9.102 2.984 1 97 321 THR B N 1
ATOM 5277 C CA . THR B 1 321 ? -0.192 9.492 4.391 1 97 321 THR B CA 1
ATOM 5278 C C . THR B 1 321 ? -0.707 10.914 4.586 1 97 321 THR B C 1
ATOM 5280 O O . THR B 1 321 ? -0.6 11.742 3.684 1 97 321 THR B O 1
ATOM 5283 N N . PHE B 1 322 ? -1.279 11.062 5.691 1 96 322 PHE B N 1
ATOM 5284 C CA . PHE B 1 322 ? -1.696 12.367 6.188 1 96 322 PHE B CA 1
ATOM 5285 C C . PHE B 1 322 ? -0.979 12.703 7.492 1 96 322 PHE B C 1
ATOM 5287 O O . PHE B 1 322 ? -0.994 11.914 8.438 1 96 322 PHE B O 1
ATOM 5294 N N . PHE B 1 323 ? -0.304 13.898 7.438 1 97.19 323 PHE B N 1
ATOM 5295 C CA . PHE B 1 323 ? 0.411 14.414 8.602 1 97.19 323 PHE B CA 1
ATOM 5296 C C . PHE B 1 323 ? 1.427 13.398 9.109 1 97.19 323 PHE B C 1
ATOM 5298 O O . PHE B 1 323 ? 1.601 13.234 10.32 1 97.19 323 PHE B O 1
ATOM 5305 N N . GLY B 1 324 ? 1.988 12.57 8.172 1 97.38 324 GLY B N 1
ATOM 5306 C CA . GLY B 1 324 ? 3.031 11.609 8.5 1 97.38 324 GLY B CA 1
ATOM 5307 C C . GLY B 1 324 ? 2.533 10.453 9.344 1 97.38 324 GLY B C 1
ATOM 5308 O O . GLY B 1 324 ? 3.316 9.789 10.031 1 97.38 324 GLY B O 1
ATOM 5309 N N . ASN B 1 325 ? 1.214 10.281 9.398 1 97.62 325 ASN B N 1
ATOM 5310 C CA . ASN B 1 325 ? 0.556 9.266 10.211 1 97.62 325 ASN B CA 1
ATOM 5311 C C . ASN B 1 325 ? 0.824 9.469 11.703 1 97.62 325 ASN B C 1
ATOM 5313 O O . ASN B 1 325 ? 0.852 8.508 12.469 1 97.62 325 ASN B O 1
ATOM 5317 N N . TYR B 1 326 ? 1.107 10.664 12.133 1 97.62 326 TYR B N 1
ATOM 5318 C CA . TYR B 1 326 ? 1.189 11 13.555 1 97.62 326 TYR B CA 1
ATOM 5319 C C . TYR B 1 326 ? -0.188 11.336 14.109 1 97.62 326 TYR B C 1
ATOM 5321 O O . TYR B 1 326 ? -0.913 12.156 13.547 1 97.62 326 TYR B O 1
ATOM 5329 N N . LYS B 1 327 ? -0.578 10.625 15.156 1 97.31 327 LYS B N 1
ATOM 5330 C CA . LYS B 1 327 ? -1.691 11.156 15.93 1 97.31 327 LYS B CA 1
ATOM 5331 C C . LYS B 1 327 ? -1.32 12.492 16.578 1 97.31 327 LYS B C 1
ATOM 5333 O O . LYS B 1 327 ? -0.36 12.562 17.344 1 97.31 327 LYS B O 1
ATOM 5338 N N . PRO B 1 328 ? -2.053 13.445 16.266 1 96.19 328 PRO B N 1
ATOM 5339 C CA . PRO B 1 328 ? -1.611 14.797 16.609 1 96.19 328 PRO B CA 1
ATOM 5340 C C . PRO B 1 328 ? -1.337 14.969 18.094 1 96.19 328 PRO B C 1
ATOM 5342 O O . PRO B 1 328 ? -0.287 15.492 18.484 1 96.19 328 PRO B O 1
ATOM 5345 N N . ARG B 1 329 ? -2.164 14.547 18.984 1 96.94 329 ARG B N 1
ATOM 5346 C CA . ARG B 1 329 ? -2.004 14.766 20.406 1 96.94 329 ARG B CA 1
ATOM 5347 C C . ARG B 1 329 ? -1.127 13.688 21.031 1 96.94 329 ARG B C 1
ATOM 5349 O O . ARG B 1 329 ? -0.256 13.977 21.859 1 96.94 329 ARG B O 1
ATOM 5356 N N . SER B 1 330 ? -1.271 12.477 20.594 1 97.25 330 SER B N 1
ATOM 5357 C CA . SER B 1 330 ? -0.626 11.336 21.234 1 97.25 330 SER B CA 1
ATOM 5358 C C . SER B 1 330 ? 0.811 11.172 20.75 1 97.25 330 SER B C 1
ATOM 5360 O O . SER B 1 330 ? 1.682 10.742 21.5 1 97.25 330 SER B O 1
ATOM 5362 N N . ASP B 1 331 ? 1.068 11.531 19.484 1 97.75 331 ASP B N 1
ATOM 5363 C CA . ASP B 1 331 ? 2.361 11.195 18.906 1 97.75 331 ASP B CA 1
ATOM 5364 C C . ASP B 1 331 ? 3.258 12.422 18.797 1 97.75 331 ASP B C 1
ATOM 5366 O O . ASP B 1 331 ? 4.48 12.32 18.922 1 97.75 331 ASP B O 1
ATOM 5370 N N . LEU B 1 332 ? 2.744 13.609 18.562 1 97.88 332 LEU B N 1
ATOM 5371 C CA . LEU B 1 332 ? 3.533 14.789 18.219 1 97.88 332 LEU B CA 1
ATOM 5372 C C . LEU B 1 332 ? 4.492 15.141 19.359 1 97.88 332 LEU B C 1
ATOM 5374 O O . LEU B 1 332 ? 5.633 15.539 19.109 1 97.88 332 LEU B O 1
ATOM 5378 N N . PRO B 1 333 ? 4.074 14.992 20.656 1 98.5 333 PRO B N 1
ATOM 5379 C CA . PRO B 1 333 ? 5.023 15.258 21.734 1 98.5 333 PRO B CA 1
ATOM 5380 C C . PRO B 1 333 ? 6.293 14.414 21.641 1 98.5 333 PRO B C 1
ATOM 5382 O O . PRO B 1 333 ? 7.379 14.875 22 1 98.5 333 PRO B O 1
ATOM 5385 N N . SER B 1 334 ? 6.145 13.227 21.094 1 98.12 334 SER B N 1
ATOM 5386 C CA . SER B 1 334 ? 7.324 12.375 20.953 1 98.12 334 SER B CA 1
ATOM 5387 C C . SER B 1 334 ? 8.273 12.914 19.891 1 98.12 334 SER B C 1
ATOM 5389 O O . SER B 1 334 ? 9.484 12.719 19.984 1 98.12 334 SER B O 1
ATOM 5391 N N . VAL B 1 335 ? 7.777 13.578 18.922 1 98.5 335 VAL B N 1
ATOM 5392 C CA . VAL B 1 335 ? 8.625 14.203 17.922 1 98.5 335 VAL B CA 1
ATOM 5393 C C . VAL B 1 335 ? 9.391 15.375 18.531 1 98.5 335 VAL B C 1
ATOM 5395 O O . VAL B 1 335 ? 10.562 15.578 18.234 1 98.5 335 VAL B O 1
ATOM 5398 N N . VAL B 1 336 ? 8.719 16.109 19.406 1 98.69 336 VAL B N 1
ATOM 5399 C CA . VAL B 1 336 ? 9.375 17.172 20.141 1 98.69 336 VAL B CA 1
ATOM 5400 C C . VAL B 1 336 ? 10.523 16.594 20.969 1 98.69 336 VAL B C 1
ATOM 5402 O O . VAL B 1 336 ? 11.609 17.172 21.016 1 98.69 336 VAL B O 1
ATOM 5405 N N . GLU B 1 337 ? 10.258 15.438 21.578 1 98.69 337 GLU B N 1
ATOM 5406 C CA . GLU B 1 337 ? 11.297 14.797 22.375 1 98.69 337 GLU B CA 1
ATOM 5407 C C . GLU B 1 337 ? 12.477 14.367 21.516 1 98.69 337 GLU B C 1
ATOM 5409 O O . GLU B 1 337 ? 13.625 14.398 21.953 1 98.69 337 GLU B O 1
ATOM 5414 N N . LYS B 1 338 ? 12.219 13.961 20.281 1 98 338 LYS B N 1
ATOM 5415 C CA . LYS B 1 338 ? 13.32 13.648 19.375 1 98 338 LYS B CA 1
ATOM 5416 C C . LYS B 1 338 ? 14.234 14.852 19.172 1 98 338 LYS B C 1
ATOM 5418 O O . LYS B 1 338 ? 15.461 14.703 19.125 1 98 338 LYS B O 1
ATOM 5423 N N . TYR B 1 339 ? 13.664 15.961 19.016 1 98.25 339 TYR B N 1
ATOM 5424 C CA . TYR B 1 339 ? 14.453 17.188 18.922 1 98.25 339 TYR B CA 1
ATOM 5425 C C . TYR B 1 339 ? 15.227 17.438 20.203 1 98.25 339 TYR B C 1
ATOM 5427 O O . TYR B 1 339 ? 16.422 17.719 20.172 1 98.25 339 TYR B O 1
ATOM 5435 N N . MET B 1 340 ? 14.508 17.344 21.312 1 98.56 340 MET B N 1
ATOM 5436 C CA . MET B 1 340 ? 15.117 17.609 22.625 1 98.56 340 MET B CA 1
ATOM 5437 C C . MET B 1 340 ? 16.281 16.656 22.875 1 98.56 340 MET B C 1
ATOM 5439 O O . MET B 1 340 ? 17.266 17.031 23.531 1 98.56 340 MET B O 1
ATOM 5443 N N . ASN B 1 341 ? 16.25 15.492 22.328 1 98.12 341 ASN B N 1
ATOM 5444 C CA . ASN B 1 341 ? 17.281 14.484 22.484 1 98.12 341 ASN B CA 1
ATOM 5445 C C . ASN B 1 341 ? 18.344 14.586 21.391 1 98.12 341 ASN B C 1
ATOM 5447 O O . ASN B 1 341 ? 19.172 13.695 21.25 1 98.12 341 ASN B O 1
ATOM 5451 N N . LYS B 1 342 ? 18.234 15.547 20.484 1 97.38 342 LYS B N 1
ATOM 5452 C CA . LYS B 1 342 ? 19.219 15.852 19.438 1 97.38 342 LYS B CA 1
ATOM 5453 C C . LYS B 1 342 ? 19.188 14.781 18.344 1 97.38 342 LYS B C 1
ATOM 5455 O O . LYS B 1 342 ? 20.203 14.562 17.672 1 97.38 342 LYS B O 1
ATOM 5460 N N . GLU B 1 343 ? 18.094 14.141 18.25 1 96.62 343 GLU B N 1
ATOM 5461 C CA . GLU B 1 343 ? 17.906 13.156 17.188 1 96.62 343 GLU B CA 1
ATOM 5462 C C . GLU B 1 343 ? 17.359 13.812 15.93 1 96.62 343 GLU B C 1
ATOM 5464 O O . GLU B 1 343 ? 17.391 13.211 14.852 1 96.62 343 GLU B O 1
ATOM 5469 N N . LEU B 1 344 ? 16.875 14.953 16.078 1 96.81 344 LEU B N 1
ATOM 5470 C CA . LEU B 1 344 ? 16.297 15.75 15 1 96.81 344 LEU B CA 1
ATOM 5471 C C . LEU B 1 344 ? 16.812 17.188 15.062 1 96.81 344 LEU B C 1
ATOM 5473 O O . LEU B 1 344 ? 16.859 17.797 16.141 1 96.81 344 LEU B O 1
ATOM 5477 N N . GLU B 1 345 ? 17.266 17.703 13.945 1 95.81 345 GLU B N 1
ATOM 5478 C CA . GLU B 1 345 ? 17.734 19.078 13.867 1 95.81 345 GLU B CA 1
ATOM 5479 C C . GLU B 1 345 ? 16.703 19.969 13.156 1 95.81 345 GLU B C 1
ATOM 5481 O O . GLU B 1 345 ? 16.531 19.875 11.945 1 95.81 345 GLU B O 1
ATOM 5486 N N . LEU B 1 346 ? 16.125 20.844 13.906 1 97.56 346 LEU B N 1
ATOM 5487 C CA . LEU B 1 346 ? 15.07 21.672 13.352 1 97.56 346 LEU B CA 1
ATOM 5488 C C . LEU B 1 346 ? 15.625 22.984 12.836 1 97.56 346 LEU B C 1
ATOM 5490 O O . LEU B 1 346 ? 15.023 23.641 11.977 1 97.56 346 LEU B O 1
ATOM 5494 N N . GLU B 1 347 ? 16.766 23.375 13.328 1 96.69 347 GLU B N 1
ATOM 5495 C CA . GLU B 1 347 ? 17.344 24.672 12.984 1 96.69 347 GLU B CA 1
ATOM 5496 C C . GLU B 1 347 ? 17.609 24.781 11.484 1 96.69 347 GLU B C 1
ATOM 5498 O O . GLU B 1 347 ? 17.5 25.859 10.906 1 96.69 347 GLU B O 1
ATOM 5503 N N . LYS B 1 348 ? 17.891 23.703 10.891 1 95.19 348 LYS B N 1
ATOM 5504 C CA . LYS B 1 348 ? 18.25 23.734 9.477 1 95.19 348 LYS B CA 1
ATOM 5505 C C . LYS B 1 348 ? 17.031 24.016 8.602 1 95.19 348 LYS B C 1
ATOM 5507 O O . LYS B 1 348 ? 17.172 24.391 7.434 1 95.19 348 LYS B O 1
ATOM 5512 N N . PHE B 1 349 ? 15.828 23.828 9.156 1 96.69 349 PHE B N 1
ATOM 5513 C CA . PHE B 1 349 ? 14.609 24.125 8.414 1 96.69 349 PHE B CA 1
ATOM 5514 C C . PHE B 1 349 ? 14.258 25.609 8.523 1 96.69 349 PHE B C 1
ATOM 5516 O O . PHE B 1 349 ? 13.469 26.125 7.734 1 96.69 349 PHE B O 1
ATOM 5523 N N . ILE B 1 350 ? 14.711 26.25 9.57 1 96.94 350 ILE B N 1
ATOM 5524 C CA . ILE B 1 350 ? 14.344 27.625 9.875 1 96.94 350 ILE B CA 1
ATOM 5525 C C . ILE B 1 350 ? 15.305 28.594 9.18 1 96.94 350 ILE B C 1
ATOM 5527 O O . ILE B 1 350 ? 16.438 28.797 9.648 1 96.94 350 ILE B O 1
ATOM 5531 N N . THR B 1 351 ? 14.844 29.25 8.125 1 95.81 351 THR B N 1
ATOM 5532 C CA . THR B 1 351 ? 15.75 30.031 7.285 1 95.81 351 THR B CA 1
ATOM 5533 C C . THR B 1 351 ? 15.547 31.516 7.516 1 95.81 351 THR B C 1
ATOM 5535 O O . THR B 1 351 ? 16.453 32.312 7.246 1 95.81 351 THR B O 1
ATOM 5538 N N . HIS B 1 352 ? 14.352 31.906 7.957 1 97.31 352 HIS B N 1
ATOM 5539 C CA . HIS B 1 352 ? 14.039 33.312 8.18 1 97.31 352 HIS B CA 1
ATOM 5540 C C . HIS B 1 352 ? 13.242 33.5 9.461 1 97.31 352 HIS B C 1
ATOM 5542 O O . HIS B 1 352 ? 12.641 32.562 9.977 1 97.31 352 HIS B O 1
ATOM 5548 N N . GLU B 1 353 ? 13.312 34.656 9.992 1 97.75 353 GLU B N 1
ATOM 5549 C CA . GLU B 1 353 ? 12.508 35.094 11.117 1 97.75 353 GLU B CA 1
ATOM 5550 C C . GLU B 1 353 ? 12.078 36.562 10.938 1 97.75 353 GLU B C 1
ATOM 5552 O O . GLU B 1 353 ? 12.859 37.375 10.484 1 97.75 353 GLU B O 1
ATOM 5557 N N . VAL B 1 354 ? 10.867 36.844 11.227 1 98.25 354 VAL B N 1
ATOM 5558 C CA . VAL B 1 354 ? 10.359 38.219 11.156 1 98.25 354 VAL B CA 1
ATOM 5559 C C . VAL B 1 354 ? 9.477 38.5 12.367 1 98.25 354 VAL B C 1
ATOM 5561 O O . VAL B 1 354 ? 8.938 37.562 12.984 1 98.25 354 VAL B O 1
ATOM 5564 N N . PRO B 1 355 ? 9.367 39.781 12.75 1 98.31 355 PRO B N 1
ATOM 5565 C CA . PRO B 1 355 ? 8.344 40.125 13.75 1 98.31 355 PRO B CA 1
ATOM 5566 C C . PRO B 1 355 ? 6.926 40.031 13.18 1 98.31 355 PRO B C 1
ATOM 5568 O O . PRO B 1 355 ? 6.738 40.125 11.961 1 98.31 355 PRO B O 1
ATOM 5571 N N . PHE B 1 356 ? 6.012 39.906 14.031 1 98.31 356 PHE B N 1
ATOM 5572 C CA . PHE B 1 356 ? 4.613 39.75 13.633 1 98.31 356 PHE B CA 1
ATOM 5573 C C . PHE B 1 356 ? 4.172 40.906 12.75 1 98.31 356 PHE B C 1
ATOM 5575 O O . PHE B 1 356 ? 3.432 40.719 11.781 1 98.31 356 PHE B O 1
ATOM 5582 N N . SER B 1 357 ? 4.664 42.031 13 1 97.56 357 SER B N 1
ATOM 5583 C CA . SER B 1 357 ? 4.273 43.25 12.266 1 97.56 357 SER B CA 1
ATOM 5584 C C . SER B 1 357 ? 4.711 43.188 10.805 1 97.56 357 SER B C 1
ATOM 5586 O O . SER B 1 357 ? 4.207 43.906 9.961 1 97.56 357 SER B O 1
ATOM 5588 N N . GLU B 1 358 ? 5.625 42.281 10.508 1 98.12 358 GLU B N 1
ATOM 5589 C CA . GLU B 1 358 ? 6.152 42.156 9.156 1 98.12 358 GLU B CA 1
ATOM 5590 C C . GLU B 1 358 ? 5.77 40.812 8.539 1 98.12 358 GLU B C 1
ATOM 5592 O O . GLU B 1 358 ? 6.523 40.25 7.734 1 98.12 358 GLU B O 1
ATOM 5597 N N . ILE B 1 359 ? 4.676 40.281 8.922 1 98.19 359 ILE B N 1
ATOM 5598 C CA . ILE B 1 359 ? 4.262 38.938 8.516 1 98.19 359 ILE B CA 1
ATOM 5599 C C . ILE B 1 359 ? 4.168 38.875 6.996 1 98.19 359 ILE B C 1
ATOM 5601 O O . ILE B 1 359 ? 4.43 37.812 6.402 1 98.19 359 ILE B O 1
ATOM 5605 N N . ASN B 1 360 ? 3.865 39.906 6.297 1 98.25 360 ASN B N 1
ATOM 5606 C CA . ASN B 1 360 ? 3.756 39.906 4.844 1 98.25 360 ASN B CA 1
ATOM 5607 C C . ASN B 1 360 ? 5.098 39.594 4.184 1 98.25 360 ASN B C 1
ATOM 5609 O O . ASN B 1 360 ? 5.145 39.031 3.084 1 98.25 360 ASN B O 1
ATOM 5613 N N . LYS B 1 361 ? 6.156 39.906 4.887 1 97.56 361 LYS B N 1
ATOM 5614 C CA . LYS B 1 361 ? 7.477 39.531 4.375 1 97.56 361 LYS B CA 1
ATOM 5615 C C . LYS B 1 361 ? 7.656 38.031 4.309 1 97.56 361 LYS B C 1
ATOM 5617 O O . LYS B 1 361 ? 8.328 37.531 3.416 1 97.56 361 LYS B O 1
ATOM 5622 N N . ALA B 1 362 ? 7.109 37.344 5.262 1 97.25 362 ALA B N 1
ATOM 5623 C CA . ALA B 1 362 ? 7.156 35.875 5.234 1 97.25 362 ALA B CA 1
ATOM 5624 C C . ALA B 1 362 ? 6.504 35.312 3.967 1 97.25 362 ALA B C 1
ATOM 5626 O O . ALA B 1 362 ? 7.016 34.375 3.354 1 97.25 362 ALA B O 1
ATOM 5627 N N . PHE B 1 363 ? 5.383 35.875 3.547 1 96.5 363 PHE B N 1
ATOM 5628 C CA . PHE B 1 363 ? 4.715 35.5 2.314 1 96.5 363 PHE B CA 1
ATOM 5629 C C . PHE B 1 363 ? 5.598 35.75 1.105 1 96.5 363 PHE B C 1
ATOM 5631 O O . PHE B 1 363 ? 5.68 34.938 0.191 1 96.5 363 PHE B O 1
ATOM 5638 N N . GLU B 1 364 ? 6.277 36.906 1.131 1 95.75 364 GLU B N 1
ATOM 5639 C CA . GLU B 1 364 ? 7.184 37.25 0.041 1 95.75 364 GLU B CA 1
ATOM 5640 C C . GLU B 1 364 ? 8.305 36.219 -0.089 1 95.75 364 GLU B C 1
ATOM 5642 O O . GLU B 1 364 ? 8.625 35.781 -1.195 1 95.75 364 GLU B O 1
ATOM 5647 N N . TYR B 1 365 ? 8.867 35.875 1.048 1 94.62 365 TYR B N 1
ATOM 5648 C CA . TYR B 1 365 ? 9.93 34.875 1.042 1 94.62 365 TYR B CA 1
ATOM 5649 C C . TYR B 1 365 ? 9.453 33.562 0.427 1 94.62 365 TYR B C 1
ATOM 5651 O O . TYR B 1 365 ? 10.156 32.969 -0.4 1 94.62 365 TYR B O 1
ATOM 5659 N N . MET B 1 366 ? 8.297 33.094 0.829 1 92.38 366 MET B N 1
ATOM 5660 C CA . MET B 1 366 ? 7.77 31.828 0.345 1 92.38 366 MET B CA 1
ATOM 5661 C C . MET B 1 366 ? 7.457 31.891 -1.146 1 92.38 366 MET B C 1
ATOM 5663 O O . MET B 1 366 ? 7.789 30.984 -1.898 1 92.38 366 MET B O 1
ATOM 5667 N N . LEU B 1 367 ? 6.844 32.969 -1.613 1 91.06 367 LEU B N 1
ATOM 5668 C CA . LEU B 1 367 ? 6.445 33.125 -3.006 1 91.06 367 LEU B CA 1
ATOM 5669 C C . LEU B 1 367 ? 7.664 33.219 -3.916 1 91.06 367 LEU B C 1
ATOM 5671 O O . LEU B 1 367 ? 7.621 32.781 -5.066 1 91.06 367 LEU B O 1
ATOM 5675 N N . SER B 1 368 ? 8.734 33.75 -3.355 1 91.06 368 SER B N 1
ATOM 5676 C CA . SER B 1 368 ? 9.953 33.875 -4.145 1 91.06 368 SER B CA 1
ATOM 5677 C C . SER B 1 368 ? 10.781 32.594 -4.113 1 91.06 368 SER B C 1
ATOM 5679 O O . SER B 1 368 ? 11.742 32.469 -4.871 1 91.06 368 SER B O 1
ATOM 5681 N N . GLY B 1 369 ? 10.344 31.719 -3.242 1 85.75 369 GLY B N 1
ATOM 5682 C CA . GLY B 1 369 ? 11.094 30.484 -3.094 1 85.75 369 GLY B CA 1
ATOM 5683 C C . GLY B 1 369 ? 12.359 30.656 -2.27 1 85.75 369 GLY B C 1
ATOM 5684 O O . GLY B 1 369 ? 13.258 29.812 -2.332 1 85.75 369 GLY B O 1
ATOM 5685 N N . ALA B 1 370 ? 12.305 31.781 -1.555 1 84.5 370 ALA B N 1
ATOM 5686 C CA . ALA B 1 370 ? 13.477 32.062 -0.732 1 84.5 370 ALA B CA 1
ATOM 5687 C C . ALA B 1 370 ? 13.367 31.391 0.63 1 84.5 370 ALA B C 1
ATOM 5689 O O . ALA B 1 370 ? 12.438 31.656 1.392 1 84.5 370 ALA B O 1
ATOM 5690 N N . GLY B 1 371 ? 13.953 30.219 0.875 1 86.81 371 GLY B N 1
ATOM 5691 C CA . GLY B 1 371 ? 14.047 29.609 2.189 1 86.81 371 GLY B CA 1
ATOM 5692 C C . GLY B 1 371 ? 13.117 28.422 2.357 1 86.81 371 GLY B C 1
ATOM 5693 O O . GLY B 1 371 ? 12.453 28.016 1.406 1 86.81 371 GLY B O 1
ATOM 5694 N N . LEU B 1 372 ? 13.023 27.906 3.592 1 92.75 372 LEU B N 1
ATOM 5695 C CA . LEU B 1 372 ? 12.203 26.75 3.939 1 92.75 372 LEU B CA 1
ATOM 5696 C C . LEU B 1 372 ? 11.086 27.141 4.898 1 92.75 372 LEU B C 1
ATOM 5698 O O . LEU B 1 372 ? 9.922 27.219 4.508 1 92.75 372 LEU B O 1
ATOM 5702 N N . ARG B 1 373 ? 11.445 27.594 6.102 1 95.25 373 ARG B N 1
ATOM 5703 C CA . ARG B 1 373 ? 10.461 28.062 7.07 1 95.25 373 ARG B CA 1
ATOM 5704 C C . ARG B 1 373 ? 10.836 29.453 7.59 1 95.25 373 ARG B C 1
ATOM 5706 O O . ARG B 1 373 ? 12.008 29.719 7.863 1 95.25 373 ARG B O 1
ATOM 5713 N N . CYS B 1 374 ? 9.82 30.281 7.617 1 97.25 374 CYS B N 1
ATOM 5714 C CA . CYS B 1 374 ? 9.953 31.594 8.219 1 97.25 374 CYS B CA 1
ATOM 5715 C C . CYS B 1 374 ? 9.188 31.672 9.531 1 97.25 374 CYS B C 1
ATOM 5717 O O . CYS B 1 374 ? 7.965 31.531 9.555 1 97.25 374 CYS B O 1
ATOM 5719 N N . ILE B 1 375 ? 9.938 31.938 10.609 1 98 375 ILE B N 1
ATOM 5720 C CA . ILE B 1 375 ? 9.328 32.062 11.93 1 98 375 ILE B CA 1
ATOM 5721 C C . ILE B 1 375 ? 8.82 33.5 12.109 1 98 375 ILE B C 1
ATOM 5723 O O . ILE B 1 375 ? 9.508 34.469 11.742 1 98 375 ILE B O 1
ATOM 5727 N N . ILE B 1 376 ? 7.645 33.594 12.57 1 98.5 376 ILE B N 1
ATOM 5728 C CA . ILE B 1 376 ? 7.043 34.875 12.945 1 98.5 376 ILE B CA 1
ATOM 5729 C C . ILE B 1 376 ? 6.961 34.969 14.461 1 98.5 376 ILE B C 1
ATOM 5731 O O . ILE B 1 376 ? 6.27 34.188 15.109 1 98.5 376 ILE B O 1
ATOM 5735 N N . ARG B 1 377 ? 7.59 35.938 14.977 1 98.12 377 ARG B N 1
ATOM 5736 C CA . ARG B 1 377 ? 7.609 36.156 16.422 1 98.12 377 ARG B CA 1
ATOM 5737 C C . ARG B 1 377 ? 6.492 37.125 16.844 1 98.12 377 ARG B C 1
ATOM 5739 O O . ARG B 1 377 ? 6.469 38.281 16.422 1 98.12 377 ARG B O 1
ATOM 5746 N N . MET B 1 378 ? 5.516 36.75 17.688 1 96.69 378 MET B N 1
ATOM 5747 C CA . MET B 1 378 ? 4.328 37.531 18.047 1 96.69 378 MET B CA 1
ATOM 5748 C C . MET B 1 378 ? 4.68 38.625 19.047 1 96.69 378 MET B C 1
ATOM 5750 O O . MET B 1 378 ? 4.051 39.656 19.062 1 96.69 378 MET B O 1
ATOM 5754 N N . GLY B 1 379 ? 5.418 38.406 20.156 1 77.75 379 GLY B N 1
ATOM 5755 C CA . GLY B 1 379 ? 5.746 39.406 21.172 1 77.75 379 GLY B CA 1
ATOM 5756 C C . GLY B 1 379 ? 7.008 40.188 20.844 1 77.75 379 GLY B C 1
ATOM 5757 O O . GLY B 1 379 ? 7.895 39.688 20.156 1 77.75 379 GLY B O 1
ATOM 5758 N N . ALA B 1 380 ? 6.781 41.75 20.75 1 51.5 380 ALA B N 1
ATOM 5759 C CA . ALA B 1 380 ? 7.973 42.594 20.828 1 51.5 380 ALA B CA 1
ATOM 5760 C C . ALA B 1 380 ? 8.539 42.625 22.234 1 51.5 380 ALA B C 1
ATOM 5762 O O . ALA B 1 380 ? 7.805 42.438 23.219 1 51.5 380 ALA B O 1
#

InterPro domains:
  IPR002110 Ankyrin repeat [PF12796] (59-146)
  IPR002110 Ankyrin repeat [PS50088] (88-124)
  IPR002110 Ankyrin repeat [SM00248] (88-119)
  IPR002110 Ankyrin repeat [SM00248] (157-186)
  IPR026961 PGG domain [PF13962] (490-603)
  IPR036770 Ankyrin repeat-containing domain superfamily [G3DSA:1.25.40.20] (27-259)
  IPR036770 Ankyrin repeat-containing domain superfamily [SSF48403] (57-237)

pLDDT: mean 95.79, std 6.18, range [47.38, 98.94]

Organism: Populus trichocarpa (NCBI:txid3694)

Foldseek 3Di:
DQPCAQHKDWFWFFKQAAAPDGTDIDTKIFGHEAAQKFKWQFFKFWDDVVQNCVSNQVVHPADPGAQDTAQTKTFTCQDYHPDDPDGGGFIKAFALFFDPCPDPQNVDPQFLHDPQGHFDQRQFPDPPPSAARIDDPPHHHTYGSQHRSSISMHMHRNRRMAGADPVQDRLQLSRLRFQLLLLLLLQVVPQLDAAQFAEEFEDLANNSLSVLLNCVLRHHPAYEYEDLDPVCVVLSVVSPHDHYDRCVVDPDQVLVVLCVVVVAAGQEYEYAAQDLSSQQSQQQNHHQPHHEYEYRHNHDPPDDRDDDCVSVVSVGHYYYDHSSSANNHPGSNVVSVCVVVVSDDRVSQEDEEDESVVVSVSVVCVVVVNGHMYMYGDDD/DQPCAQHWDWFWFFKQAAAPDGTDIDTKIFGHEAAQKFKWQFFKFWDDVVQNCVSNQVVHPADPGAQDGAQTKTFTCQDYHPDDPDGGGFIKAFALFFAPCPDPQNPDPQFLHYPQGHFDQHQQPDPPPSAARIDDPPHHHGYGSQHRSSISMHMHRNRRMAGADPVQDRLQLSRLRFQLLLLLLLQVVPQLDAAQFAEEFEDDANNSLSVLLNCVLRRHPAYEYEDLDPVCVVLSVVSPHDHYDRCVVDPDQVLVVLCVVVVAAGQEYEYAAQDLSSQQSQQQNHHQPHHEYEYRHNHDPPDDRDDDCVSVVSVGHYYYDHSSSANNHPGSNVVSVCVVVVSDDRVSQEDEEDESVVVSVSVVCVVVVNGHMYMYGDDD

Secondary structure (DSSP, 8-state):
--TTTTS-EEEEEEEE-STTSPPEEEEEEEPPP-TTEEEEEEEEEE--HHHHHHHHTTTS---SSEE---EEEEEEEEE-TT--S--TT-EEEE-SS---SSSHHHH-SS----TTT---SS--S-TTTS--SEEETTEEEEESTTT--SBSEEEEEGGGEEE--TTS-HHHHGGGGTHHHHHHHIIIIII-PPTT-EEEEE--SHHHHHHHHHHHHHT-SEEEEE-S-TTHHHHHHTTT--EEE-GGG-SS-HHHHHHHHHTS-BSEEEE-S--HHHHHHHHHTBPTTT-EEEE-SPPPTT--EEE-THHHHTT-EEEE-SGGG--HHHHHHHHHHHHHTTSS--GGGEEEEEEGGGHHHHHHHHHHT--SEEEEE---/--TTTTS-EEEEEEEE-STTSPPEEEEEEEPPP-TTEEEEEEEEEE--HHHHHHHHTTTS---SSEE---EEEEEEEEE-TT--S--TT-EEEE-SS---SSSHHHH-SS----TTT---SS--S-TTTS--SEEETTEEEB-STTT--SBSEEEEEGGGEEE--TTS-HHHHGGGGTHHHHHHHIIIIII-PPTT-EEEEE--SHHHHHHHHHHHHHT-SEEEEE-S-TTHHHHHHTTT--EEE-GGG-SS-HHHHHHHHHTS-BSEEEE-S--HHHHHHHHHTBPTTT-EEEE-SPPPTT--EEE-HHHHHTT-EEEE-SGGG--HHHHHHHHHHHHHTTSS--GGGEEEEEEGGGHHHHHHHHHHT--SEEEEE---

Radius of gyration: 30.54 Å; Cα contacts (8 Å, |Δi|>4): 2064; chains: 2; bounding box: 52×94×70 Å

Solvent-accessible surface area (backbone atoms only — not comparable to full-atom values): 37191 Å² total; per-residue (Å²): 126,53,95,54,59,83,35,72,41,75,38,55,28,40,34,31,67,48,68,66,49,77,59,41,84,37,73,30,38,34,51,46,40,47,71,41,17,25,22,32,37,36,46,23,26,33,64,52,69,69,46,50,54,57,38,47,27,78,94,50,89,64,81,66,40,24,26,44,33,43,24,18,12,30,30,31,44,34,67,14,55,87,52,77,91,66,53,64,69,41,31,31,30,43,30,40,35,13,42,78,66,70,43,73,36,43,65,36,92,67,25,34,48,21,80,87,35,44,69,40,86,83,46,34,47,41,86,86,79,63,45,51,56,33,23,49,94,84,41,72,32,27,41,32,32,55,33,17,44,39,20,40,52,34,56,29,52,48,41,23,45,19,63,43,66,74,81,57,58,43,86,58,59,14,55,49,39,42,53,37,34,23,17,24,20,37,26,56,68,66,44,48,59,50,67,63,31,35,34,36,32,31,25,74,50,54,35,20,39,22,22,35,36,22,37,43,74,44,36,39,67,41,28,33,37,31,33,87,55,71,79,48,49,71,64,38,42,78,30,50,37,70,41,76,45,43,54,82,80,48,92,57,61,53,24,58,56,45,15,65,76,51,76,56,18,26,50,18,21,38,21,43,64,25,43,60,68,51,48,43,31,34,51,66,17,22,17,67,34,58,8,28,18,30,39,54,32,71,60,59,92,85,46,64,41,61,44,48,56,63,61,31,34,40,21,20,33,42,34,22,33,52,59,12,56,42,31,45,45,83,38,46,40,58,55,51,47,33,37,76,69,67,71,43,78,59,66,83,45,53,64,43,72,39,50,48,93,45,49,63,53,50,54,50,31,57,75,68,61,55,68,63,27,35,38,30,35,53,72,131,126,53,95,55,59,84,35,74,40,75,39,56,28,40,33,30,66,49,69,66,48,76,60,41,83,38,73,30,37,34,51,46,38,47,71,41,17,26,21,32,37,37,46,23,24,32,66,51,69,69,48,51,52,57,39,47,27,78,95,50,87,64,81,66,38,24,26,44,32,41,23,18,12,30,30,32,42,34,68,14,54,88,51,76,91,68,52,62,71,40,32,32,30,43,28,41,36,14,42,78,68,70,43,72,35,42,66,35,94,67,24,35,47,22,81,86,35,44,68,44,87,79,66,34,41,41,85,84,79,64,46,50,54,33,24,48,95,84,42,72,32,28,41,31,37,57,34,17,45,38,20,41,52,34,58,29,51,48,41,23,44,18,64,42,68,74,81,57,57,43,87,58,58,14,57,50,39,43,52,39,34,23,16,22,19,37,26,56,68,66,44,48,59,48,67,62,31,35,34,34,32,31,25,74,50,56,35,20,39,23,23,34,37,22,36,42,70,44,37,38,66,40,28,31,37,30,33,84,56,70,78,48,48,71,64,36,41,81,32,49,36,70,43,77,45,43,55,82,80,48,94,58,61,54,23,58,55,46,15,65,75,51,76,56,18,26,48,17,18,38,23,43,64,25,43,60,68,53,46,44,31,34,50,67,17,23,16,65,35,58,7,28,18,31,40,56,32,71,62,58,93,86,48,63,40,59,44,51,57,62,61,32,34,40,22,19,33,44,34,21,32,52,58,12,55,42,32,43,44,82,38,46,40,56,55,52,47,34,37,77,69,67,72,42,78,59,66,83,46,53,64,44,72,39,49,47,91,44,49,62,54,50,53,51,31,56,76,71,60,54,68,62,27,33,39,28,36,53,74,135

Sequence (760 aa):
MSSTAGQVIRCKAAVAWEAGKPLVMEEVEVAPPQAMEVRLKILFTSLCHTDVYFWEAKGQTPLFPRIFGHEAGGIVESVGEGVTDLKPGDHVLPVFTGECKECRHCKSEESNMCDLLRINTDRGVMLNDGKSRFSIRGQPIYHFVGTSTFSEYTVVHVGCVAKINPAAPLDKVCVLSCGISTGLGATLNVAKPKKGSSIAIFGLGAVGLAAAEGARIAGASRIIGVDLNSNRFDEAKKFGVTEFVNPKDHNKPVQEVIAEMTNGGVDRSVECTGSINAMISAFECVHDGWGVAVLVGVPNKDDSFKTHPMNVLNERTLKGTFFGNYKPRSDLPSVVEKYMNKELELEKFITHEVPFSEINKAFEYMLSGAGLRCIIRMGAMSSTAGQVIRCKAAVAWEAGKPLVMEEVEVAPPQAMEVRLKILFTSLCHTDVYFWEAKGQTPLFPRIFGHEAGGIVESVGEGVTDLKPGDHVLPVFTGECKECRHCKSEESNMCDLLRINTDRGVMLNDGKSRFSIRGQPIYHFVGTSTFSEYTVVHVGCVAKINPAAPLDKVCVLSCGISTGLGATLNVAKPKKGSSIAIFGLGAVGLAAAEGARIAGASRIIGVDLNSNRFDEAKKFGVTEFVNPKDHNKPVQEVIAEMTNGGVDRSVECTGSINAMISAFECVHDGWGVAVLVGVPNKDDSFKTHPMNVLNERTLKGTFFGNYKPRSDLPSVVEKYMNKELELEKFITHEVPFSEINKAFEYMLSGAGLRCIIRMGA